Protein 5MPO (pdb70)

Solvent-accessible surface area: 18526 Å² total; per-residue (Å²): 34,110,0,59,0,28,4,21,32,53,4,26,89,75,16,62,67,75,53,38,63,4,71,3,85,90,110,10,28,0,45,93,0,33,49,50,1,40,106,100,35,99,33,1,52,134,25,46,113,54,25,63,4,0,8,117,54,114,62,18,70,60,30,135,92,115,10,63,0,82,96,48,23,61,0,0,0,5,8,100,37,48,13,32,103,0,59,0,23,5,29,32,59,2,27,85,72,21,56,62,73,41,40,73,9,87,5,78,98,106,14,32,0,54,47,0,24,52,72,1,44,106,106,31,99,34,2,52,131,15,50,109,98,28,58,3,0,7,119,46,80,59,24,72,59,28,101,48,114,13,70,0,84,100,45,18,52,0,0,0,4,5,84,42,36,0,8,214,57,74,60,80,65,38,30,54,24,23,79,126,76,24,41,17,66,81,0,5,58,54,0,67,2,49,75,3,14,2,4,2,1,6,4,2,14,0,55,49,49,62,155,85,46,45,6,88,13,15,80,5,75,17,5,74,67,0,0,54,35,10,1,113,78,8,0,65,65,0,74,156,140,35,106,14,36,0,1,0,3,8,0,24,32,27,101,0,46,40,27,75,13,0,0,0,0,0,0,0,1,43,132,80,56,8,0,21,86,0,1,33,75,2,0,63,22,3,58,66,110,0,0,0,10,61,52,44,59,98,167,185,81,60,82,52,36,26,56,28,25,76,130,146,26,40,17,47,94,0,7,108,55,0,55,6,58,82,3,14,2,4,2,1,8,4,6,14,0,50,42,43,58,130,80,103,61,10,57,12,18,82,15,80,18,6,67,78,0,0,52,66,9,1,103,99,9,0,55,57,0,72,147,113,47,110,19,42,8,1,0,5,12,0,22,35,28,106,0,46,41,33,42,13,5,6,0,0,0,0,0,2,44,118,71,62,9,0,24,95,0,1,36,59,2,3,65,23,3,57,70,122,0,0,0,14,69,55,36,64,92,122

Foldseek 3Di:
DWEKEAEDDPRCVQLVHRIDIDDDDQKDFLLRVVVVVCVSRVSCVVCVVFWWKAWQNHTDGSGRPIHGDDPYIYIYTDGDDDD/DWEKEAEDDVRCVQQVHRIDIDDDDQKDAQLRVVVVVCVNRVSCVVCPPFWWWDWQHRTDHRDRHIHGDDPHIYIYIGGDDDDD/DDAFEEAEDEEQDFDDQVVQQVVADDPLFDDKDKDWAFDAQDDPPFGFFKKAKDAPPPQLVVQLVVLVVVLVVPAQWRYKHWYAHHGIGGGGTTRIMIMITHHDYVSRVVSNVSSVVSSVVPGGMDMDTDGD/DAFEEAEEEEQDFDDPVVQQVQADDPQFPDKDKDWDADAQDDPRFGFFWKAKDFDPPVLVVLLVVLVVVLVVVAVWGYWHWYAHHGIGGGGTTRIMIMTTHRDYPSNVVSNVSSVVSSVPPGGMDMDTHGD

B-factor: mean 61.99, std 13.95, range [20.0, 115.2]

Secondary structure (DSSP, 8-state):
-EEEEEE-THHHHHHS-SEEEEE--SEEEHHHHHHHHHHH-GGGGGGGGG-EEEETTEEE-SSSPEEE--TT-EEEEE-----/-EEEEEE-THHHHHH--SEEEEE--SEEEHHHHHHHHHHHSGGGGGGGGG-EEEETTEEE-SSSPEEE--TT-EEEEEPSP---/-PPP-EEEEEESSPP-HHHHHHHH--TT--EEEEEEEEB-SEETTEEEEEEEEEE-TTHHHHHHHHHHHHHHHHS-EEEEEEEEE-EEEEBTSEEEEEEEEESSHHHHHHHHHHHHHHHHHHS-EEEEEEE-/----EEEEEESSPP-HHHHHHTT--TT-SEEEEEEEEB-SEETTEEEEEEEEEE-TTHHHHHHHHHHHHHHHHS-EEEEEEEEE-EEEEBTSEEEEEEEEESSHHHHHHHHHHHHHHHHHHS-EEEEEEE-

Sequence (430 aa):
SMVEVLYFAKSAEITGVRSETISVPQEIKALQLWKEIETRHPGLADVRNQIIFAVRQEYVELGDQLLVLQPGDEIAVIPPISGSMVEVLYFAKSAEITGVRSETISVPQEIKALQLWKEIETRHPGLADVRNQIIFAVRQEYVELGDQLLVLQPGDEIAVIPPISGGEEKSKDVINFTAEKLSVDEVSQLVISPLCGAISLFVGTTRNNFEGKKVISLEYEAYLPMAENEVRKICSDIRQKWPVKHIAVFHRLGLVPVSEASIIIAVSSAHRAASLEAVSYAIDTLKAKVPIWKKEIYEEKSKDVINFTAEKLSVDEVSQLVISPLCGAISLFVGTTRNNFEGKKVISLEYEAYLPMAENEVRKICSDIRQKWPVKHIAVFHRLGLVPVSEASIIIAVSSAHRAASLEAVSYAIDTLKAKVPIWKKEIYE

Nearest PDB structures (foldseek):
  5mpo-assembly1_A  TM=1.012E+00  e=2.239E-18  Homo sapiens
  6jc0-assembly1_A  TM=8.618E-01  e=3.165E-07  Mycolicibacterium smegmatis MC2 155
  3po0-assembly1_A  TM=7.978E-01  e=1.642E-07  Haloferax volcanii DS2
  6jbz-assembly1_D  TM=8.382E-01  e=6.104E-07  Mycobacterium tuberculosis
  4hro-assembly1_A  TM=8.271E-01  e=4.098E-06  Haloferax volcanii DS2

Radius of gyration: 28.12 Å; Cα contacts (8 Å, |Δi|>4): 1037; chains: 4; bounding box: 56×84×61 Å

Organism: Homo sapiens (NCBI:txid9606)

Structure (mmCIF, N/CA/C/O backbone):
data_5MPO
#
_entry.id   5MPO
#
_cell.length_a   123.720
_cell.length_b   123.720
_cell.length_c   82.490
_cell.angle_alpha   90.00
_cell.angle_beta   90.00
_cell.angle_gamma   120.00
#
_symmetry.space_group_name_H-M   'P 65'
#
loop_
_entity.id
_entity.type
_entity.pdbx_description
1 polymer 'Molybdopterin synthase sulfur carrier subunit'
2 polymer 'Molybdopterin synthase catalytic subunit'
3 water water
#
loop_
_atom_site.group_PDB
_atom_site.id
_atom_site.type_symbol
_atom_site.label_atom_id
_atom_site.label_alt_id
_atom_site.label_comp_id
_atom_site.label_asym_id
_atom_site.label_entity_id
_atom_site.label_seq_id
_atom_site.pdbx_PDB_ins_code
_atom_site.Cartn_x
_atom_site.Cartn_y
_atom_site.Cartn_z
_atom_site.occupancy
_atom_site.B_iso_or_equiv
_atom_site.auth_seq_id
_atom_site.auth_comp_id
_atom_site.auth_asym_id
_atom_site.auth_atom_id
_atom_site.pdbx_PDB_model_num
ATOM 1 N N . SER A 1 23 ? 34.557 80.190 -18.860 1.00 52.79 5 SER A N 1
ATOM 2 C CA . SER A 1 23 ? 35.244 78.878 -19.070 1.00 55.36 5 SER A CA 1
ATOM 3 C C . SER A 1 23 ? 34.246 77.915 -19.646 1.00 49.99 5 SER A C 1
ATOM 4 O O . SER A 1 23 ? 33.105 77.838 -19.162 1.00 46.83 5 SER A O 1
ATOM 7 N N . MET A 1 24 ? 34.676 77.183 -20.663 1.00 46.72 6 MET A N 1
ATOM 8 C CA . MET A 1 24 ? 33.849 76.171 -21.294 1.00 48.90 6 MET A CA 1
ATOM 9 C C . MET A 1 24 ? 34.162 74.909 -20.525 1.00 45.95 6 MET A C 1
ATOM 10 O O . MET A 1 24 ? 35.289 74.442 -20.581 1.00 49.27 6 MET A O 1
ATOM 15 N N . VAL A 1 25 ? 33.201 74.421 -19.729 1.00 42.90 7 VAL A N 1
ATOM 16 C CA . VAL A 1 25 ? 33.446 73.252 -18.896 1.00 42.44 7 VAL A CA 1
ATOM 17 C C . VAL A 1 25 ? 32.636 72.068 -19.336 1.00 42.48 7 VAL A C 1
ATOM 18 O O . VAL A 1 25 ? 31.583 72.226 -20.004 1.00 42.78 7 VAL A O 1
ATOM 22 N N . GLU A 1 26 ? 33.138 70.879 -18.994 1.00 43.04 8 GLU A N 1
ATOM 23 C CA . GLU A 1 26 ? 32.438 69.631 -19.350 1.00 47.10 8 GLU A CA 1
ATOM 24 C C . GLU A 1 26 ? 31.608 69.165 -18.158 1.00 45.15 8 GLU A C 1
ATOM 25 O O . GLU A 1 26 ? 32.124 69.032 -17.035 1.00 42.14 8 GLU A O 1
ATOM 31 N N . VAL A 1 27 ? 30.318 68.954 -18.396 1.00 41.29 9 VAL A N 1
ATOM 32 C CA . VAL A 1 27 ? 29.446 68.383 -17.372 1.00 43.96 9 VAL A CA 1
ATOM 33 C C . VAL A 1 27 ? 29.105 66.918 -17.708 1.00 43.51 9 VAL A C 1
ATOM 34 O O . VAL A 1 27 ? 28.697 66.601 -18.825 1.00 40.02 9 VAL A O 1
ATOM 38 N N . LEU A 1 28 ? 29.301 66.042 -16.739 1.00 44.36 10 LEU A N 1
ATOM 39 C CA . LEU A 1 28 ? 29.137 64.597 -16.949 1.00 48.19 10 LEU A CA 1
ATOM 40 C C . LEU A 1 28 ? 28.011 64.144 -16.080 1.00 44.73 10 LEU A C 1
ATOM 41 O O . LEU A 1 28 ? 28.019 64.387 -14.872 1.00 46.95 10 LEU A O 1
ATOM 46 N N . TYR A 1 29 ? 27.063 63.460 -16.684 1.00 46.22 11 TYR A N 1
ATOM 47 C CA . TYR A 1 29 ? 25.897 62.984 -15.974 1.00 52.81 11 TYR A CA 1
ATOM 48 C C . TYR A 1 29 ? 26.052 61.475 -15.770 1.00 54.82 11 TYR A C 1
ATOM 49 O O . TYR A 1 29 ? 26.032 60.729 -16.733 1.00 47.36 11 TYR A O 1
ATOM 58 N N . PHE A 1 30 ? 26.268 61.050 -14.522 1.00 55.72 12 PHE A N 1
ATOM 59 C CA . PHE A 1 30 ? 26.316 59.614 -14.221 1.00 58.96 12 PHE A CA 1
ATOM 60 C C . PHE A 1 30 ? 24.949 59.072 -13.782 1.00 65.77 12 PHE A C 1
ATOM 61 O O . PHE A 1 30 ? 24.211 59.752 -13.090 1.00 60.58 12 PHE A O 1
ATOM 69 N N . ALA A 1 31 ? 24.581 57.875 -14.253 1.00 72.93 13 ALA A N 1
ATOM 70 C CA . ALA A 1 31 ? 23.459 57.093 -13.660 1.00 62.03 13 ALA A CA 1
ATOM 71 C C . ALA A 1 31 ? 22.096 57.762 -13.802 1.00 59.93 13 ALA A C 1
ATOM 72 O O . ALA A 1 31 ? 21.738 58.102 -14.915 1.00 64.96 13 ALA A O 1
ATOM 74 N N . LYS A 1 32 ? 21.329 57.921 -12.711 1.00 66.27 14 LYS A N 1
ATOM 75 C CA . LYS A 1 32 ? 19.993 58.574 -12.743 1.00 77.32 14 LYS A CA 1
ATOM 76 C C . LYS A 1 32 ? 20.042 59.883 -13.602 1.00 74.96 14 LYS A C 1
ATOM 77 O O . LYS A 1 32 ? 19.280 60.050 -14.592 1.00 69.23 14 LYS A O 1
ATOM 79 N N . SER A 1 33 ? 21.018 60.743 -13.265 1.00 70.50 15 SER A N 1
ATOM 80 C CA . SER A 1 33 ? 21.176 62.070 -13.884 1.00 59.65 15 SER A CA 1
ATOM 81 C C . SER A 1 33 ? 21.191 62.031 -15.395 1.00 59.96 15 SER A C 1
ATOM 82 O O . SER A 1 33 ? 20.572 62.907 -16.023 1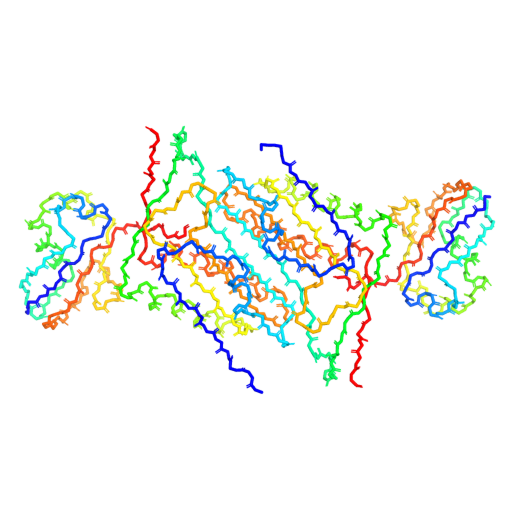.00 54.23 15 SER A O 1
ATOM 85 N N . ALA A 1 34 ? 21.785 60.982 -15.979 1.00 59.76 16 ALA A N 1
ATOM 86 C CA . ALA A 1 34 ? 21.796 60.852 -17.455 1.00 61.64 16 ALA A CA 1
ATOM 87 C C . ALA A 1 34 ? 20.467 60.399 -18.024 1.00 67.19 16 ALA A C 1
ATOM 88 O O . ALA A 1 34 ? 20.144 60.757 -19.182 1.00 72.53 16 ALA A O 1
ATOM 90 N N . GLU A 1 35 ? 19.709 59.592 -17.258 1.00 69.51 17 GLU A N 1
ATOM 91 C CA . GLU A 1 35 ? 18.386 59.102 -17.757 1.00 77.29 17 GLU A CA 1
ATOM 92 C C . GLU A 1 35 ? 17.525 60.350 -17.915 1.00 68.88 17 GLU A C 1
ATOM 93 O O . GLU A 1 35 ? 16.949 60.564 -18.968 1.00 70.59 17 GLU A O 1
ATOM 95 N N . ILE A 1 36 ? 17.540 61.194 -16.878 1.00 66.96 18 ILE A N 1
ATOM 96 C CA . ILE A 1 36 ? 16.798 62.469 -16.834 1.00 64.95 18 ILE A CA 1
ATOM 97 C C . ILE A 1 36 ? 17.242 63.464 -17.940 1.00 74.30 18 ILE A C 1
ATOM 98 O O . ILE A 1 36 ? 16.415 64.013 -18.694 1.00 74.19 18 ILE A O 1
ATOM 103 N N . THR A 1 37 ? 18.544 63.709 -18.040 1.00 66.12 19 THR A N 1
ATOM 104 C CA . THR A 1 37 ? 19.008 64.683 -18.998 1.00 62.89 19 THR A CA 1
ATOM 105 C C . THR A 1 37 ? 18.894 64.172 -20.412 1.00 66.04 19 THR A C 1
ATOM 106 O O . THR A 1 37 ? 18.756 64.979 -21.336 1.00 70.35 19 THR A O 1
ATOM 110 N N . GLY A 1 38 ? 19.003 62.857 -20.608 1.00 63.45 20 GLY A N 1
ATOM 111 C CA . GLY A 1 38 ? 19.068 62.315 -21.982 1.00 61.58 20 GLY A CA 1
ATOM 112 C C . GLY A 1 38 ? 20.438 62.392 -22.649 1.00 65.58 20 GLY A C 1
ATOM 113 O O . GLY A 1 38 ? 20.578 61.900 -23.766 1.00 65.35 20 GLY A O 1
ATOM 114 N N . VAL A 1 39 ? 21.463 62.973 -21.985 1.00 66.45 21 VAL A N 1
ATOM 115 C CA . VAL A 1 39 ? 22.853 62.945 -22.503 1.00 59.22 21 VAL A CA 1
ATOM 116 C C . VAL A 1 39 ? 23.810 62.510 -21.385 1.00 54.81 21 VAL A C 1
ATOM 117 O O . VAL A 1 39 ? 23.522 62.726 -20.217 1.00 49.65 21 VAL A O 1
ATOM 121 N N . ARG A 1 40 ? 24.924 61.883 -21.756 1.00 58.44 22 ARG A N 1
ATOM 122 C CA . ARG A 1 40 ? 25.940 61.402 -20.805 1.00 57.94 22 ARG A CA 1
ATOM 123 C C . ARG A 1 40 ? 26.808 62.581 -20.400 1.00 63.80 22 ARG A C 1
ATOM 124 O O . ARG A 1 40 ? 27.362 62.597 -19.296 1.00 61.63 22 ARG A O 1
ATOM 126 N N . SER A 1 41 ? 26.930 63.566 -21.303 1.00 60.11 23 SER A N 1
ATOM 127 C CA . SER A 1 41 ? 27.642 64.795 -21.031 1.00 57.09 23 SER A CA 1
ATOM 128 C C . SER A 1 41 ? 27.181 66.022 -21.875 1.00 60.44 23 SER A C 1
ATOM 129 O O . SER A 1 41 ? 26.523 65.862 -22.911 1.00 56.78 23 SER A O 1
ATOM 132 N N . GLU A 1 42 ? 27.499 67.236 -21.404 1.00 54.28 24 GLU A N 1
ATOM 133 C CA . GLU A 1 42 ? 27.453 68.449 -22.268 1.00 59.08 24 GLU A CA 1
ATOM 134 C C . GLU A 1 42 ? 28.496 69.514 -21.875 1.00 53.60 24 GLU A C 1
ATOM 135 O O . GLU A 1 42 ? 29.065 69.484 -20.780 1.00 48.94 24 GLU A O 1
ATOM 141 N N . THR A 1 43 ? 28.662 70.497 -22.766 1.00 51.20 25 THR A N 1
ATOM 142 C CA . THR A 1 43 ? 29.522 71.620 -22.519 1.00 46.90 25 THR A CA 1
ATOM 143 C C . THR A 1 43 ? 28.728 72.796 -22.027 1.00 48.55 25 THR A C 1
ATOM 144 O O . THR A 1 43 ? 27.665 73.138 -22.625 1.00 45.09 25 THR A O 1
ATOM 148 N N . ILE A 1 44 ? 29.201 73.431 -20.932 1.00 43.59 26 ILE A N 1
ATOM 149 C CA . ILE A 1 44 ? 28.635 74.752 -20.597 1.00 45.22 26 ILE A CA 1
ATOM 150 C C . ILE A 1 44 ? 29.682 75.791 -20.321 1.00 41.78 26 ILE A C 1
ATOM 151 O O . ILE A 1 44 ? 30.767 75.480 -19.781 1.00 41.28 26 ILE A O 1
ATOM 156 N N . SER A 1 45 ? 29.289 77.035 -20.607 1.00 40.76 27 SER A N 1
ATOM 157 C CA . SER A 1 45 ? 30.097 78.244 -20.355 1.00 45.95 27 SER A CA 1
ATOM 158 C C . SER A 1 45 ? 29.692 78.872 -19.015 1.00 47.53 27 SER A C 1
ATOM 159 O O . SER A 1 45 ? 28.544 79.139 -18.799 1.00 45.72 27 SER A O 1
ATOM 162 N N . VAL A 1 46 ? 30.647 79.091 -18.121 1.00 47.11 28 VAL A N 1
ATOM 163 C CA . VAL A 1 46 ? 30.367 79.563 -16.776 1.00 45.62 28 VAL A CA 1
ATOM 164 C C . VAL A 1 46 ? 31.515 80.446 -16.433 1.00 47.37 28 VAL A C 1
ATOM 165 O O . VAL A 1 46 ? 32.607 80.271 -16.967 1.00 48.69 28 VAL A O 1
ATOM 169 N N . PRO A 1 47 ? 31.290 81.379 -15.536 1.00 50.30 29 PRO A N 1
ATOM 170 C CA . PRO A 1 47 ? 32.425 82.225 -15.160 1.00 50.16 29 PRO A CA 1
ATOM 171 C C . PRO A 1 47 ? 33.438 81.449 -14.340 1.00 55.09 29 PRO A C 1
ATOM 172 O O . PRO A 1 47 ? 33.084 80.500 -13.630 1.00 67.61 29 PRO A O 1
ATOM 176 N N . GLN A 1 48 ? 34.688 81.873 -14.423 1.00 54.71 30 GLN A N 1
ATOM 177 C CA . GLN A 1 48 ? 35.793 81.172 -13.831 1.00 59.35 30 GLN A CA 1
ATOM 178 C C . GLN A 1 48 ? 35.586 80.958 -12.339 1.00 64.67 30 GLN A C 1
ATOM 179 O O . GLN A 1 48 ? 35.912 79.892 -11.783 1.00 60.91 30 GLN A O 1
ATOM 185 N N . GLU A 1 49 ? 35.041 81.987 -11.710 1.00 59.85 31 GLU A N 1
ATOM 186 C CA . GLU A 1 49 ? 34.753 81.998 -10.300 1.00 58.35 31 GLU A CA 1
ATOM 187 C C . GLU A 1 49 ? 33.266 81.873 -10.130 1.00 59.53 31 GLU A C 1
ATOM 188 O O . GLU A 1 49 ? 32.501 82.758 -10.545 1.00 63.58 31 GLU A O 1
ATOM 194 N N . ILE A 1 50 ? 32.834 80.760 -9.542 1.00 56.66 32 ILE A N 1
ATOM 195 C CA . ILE A 1 50 ? 31.396 80.473 -9.479 1.00 56.48 32 ILE A CA 1
ATOM 196 C C . ILE A 1 50 ? 31.066 79.704 -8.202 1.00 69.20 32 ILE A C 1
ATOM 197 O O . ILE A 1 50 ? 31.900 78.914 -7.702 1.00 65.81 32 ILE A O 1
ATOM 202 N N . LYS A 1 51 ? 29.857 79.963 -7.682 1.00 71.89 33 LYS A N 1
ATOM 203 C CA . LYS A 1 51 ? 29.372 79.293 -6.474 1.00 83.80 33 LYS A CA 1
ATOM 204 C C . LYS A 1 51 ? 28.906 77.865 -6.840 1.00 78.15 33 LYS A C 1
ATOM 205 O O . LYS A 1 51 ? 28.097 77.692 -7.770 1.00 69.27 33 LYS A O 1
ATOM 207 N N . ALA A 1 52 ? 29.386 76.848 -6.121 1.00 69.29 34 ALA A N 1
ATOM 208 C CA . ALA A 1 52 ? 28.801 75.485 -6.276 1.00 66.73 34 ALA A CA 1
ATOM 209 C C . ALA A 1 52 ? 27.273 75.451 -6.518 1.00 69.85 34 ALA A C 1
ATOM 210 O O . ALA A 1 52 ? 26.844 74.872 -7.530 1.00 63.17 34 ALA A O 1
ATOM 212 N N . LEU A 1 53 ? 26.438 76.093 -5.674 1.00 63.94 35 LEU A N 1
ATOM 213 C CA . LEU A 1 53 ? 24.993 76.062 -5.966 1.00 59.15 35 LEU A CA 1
ATOM 214 C C . LEU A 1 53 ? 24.673 76.838 -7.246 1.00 60.68 35 LEU A C 1
ATOM 215 O O . LEU A 1 53 ? 23.700 76.503 -7.960 1.00 63.28 35 LEU A O 1
ATOM 217 N N . GLN A 1 54 ? 25.497 77.842 -7.576 1.00 57.00 36 GLN A N 1
ATOM 218 C CA . GLN A 1 54 ? 25.285 78.592 -8.839 1.00 65.72 36 GLN A CA 1
ATOM 219 C C . GLN A 1 54 ? 25.506 77.656 -10.030 1.00 57.27 36 GLN A C 1
ATOM 220 O O . GLN A 1 54 ? 24.708 77.618 -10.997 1.00 54.53 36 GLN A O 1
ATOM 226 N N . LEU A 1 55 ? 26.570 76.863 -9.915 1.00 55.88 37 LEU A N 1
ATOM 227 C CA . LEU A 1 55 ? 26.882 75.840 -10.895 1.00 57.19 37 LEU A CA 1
ATOM 228 C C . LEU A 1 55 ? 25.685 74.884 -11.055 1.00 52.33 37 LEU A C 1
ATOM 229 O O . LEU A 1 55 ? 25.201 74.613 -12.188 1.00 47.68 37 LEU A O 1
ATOM 234 N N . TRP A 1 56 ? 25.123 74.478 -9.928 1.00 55.96 38 TRP A N 1
ATOM 235 C CA . TRP A 1 56 ? 23.838 73.756 -9.961 1.00 59.18 38 TRP A CA 1
ATOM 236 C C . TRP A 1 56 ? 22.703 74.441 -10.772 1.00 65.83 38 TRP A C 1
ATOM 237 O O . TRP A 1 56 ? 22.119 73.796 -11.739 1.00 51.73 38 TRP A O 1
ATOM 248 N N . LYS A 1 57 ? 22.406 75.717 -10.419 1.00 59.09 39 LYS A N 1
ATOM 249 C CA . LYS A 1 57 ? 21.301 76.441 -11.080 1.00 57.36 39 LYS A CA 1
ATOM 250 C C . LYS A 1 57 ? 21.569 76.429 -12.589 1.00 61.16 39 LYS A C 1
ATOM 251 O O . LYS A 1 57 ? 20.645 76.221 -13.392 1.00 62.09 39 LYS A O 1
ATOM 253 N N . GLU A 1 58 ? 22.829 76.586 -12.997 1.00 58.82 40 GLU A N 1
ATOM 254 C CA . GLU A 1 58 ? 23.107 76.586 -14.457 1.00 62.41 40 GLU A CA 1
ATOM 255 C C . GLU A 1 58 ? 22.721 75.271 -15.087 1.00 56.94 40 GLU A C 1
ATOM 256 O O . GLU A 1 58 ? 22.188 75.235 -16.192 1.00 58.06 40 GLU A O 1
ATOM 262 N N . ILE A 1 59 ? 22.982 74.189 -14.355 1.00 65.49 41 ILE A N 1
ATOM 263 C CA . ILE A 1 59 ? 22.653 72.828 -14.804 1.00 69.68 41 ILE A CA 1
ATOM 264 C C . ILE A 1 59 ? 21.126 72.581 -14.795 1.00 64.11 41 ILE A C 1
ATOM 265 O O . ILE A 1 59 ? 20.555 72.274 -15.859 1.00 59.84 41 ILE A O 1
ATOM 270 N N . GLU A 1 60 ? 20.455 72.843 -13.698 1.00 63.03 42 GLU A N 1
ATOM 271 C CA . GLU A 1 60 ? 19.018 72.723 -13.726 1.00 71.56 42 GLU A CA 1
ATOM 272 C C . GLU A 1 60 ? 18.417 73.453 -14.945 1.00 70.96 42 GLU A C 1
ATOM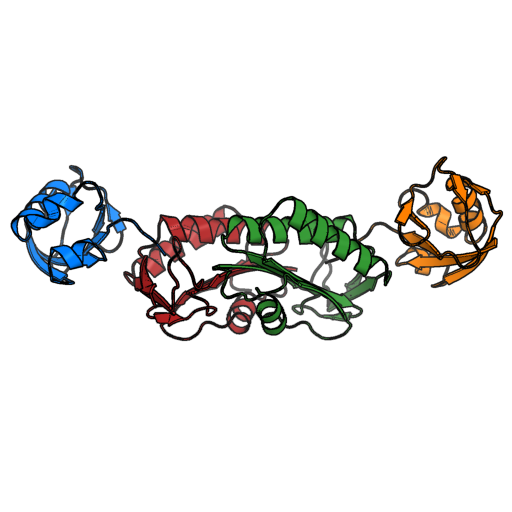 273 O O . GLU A 1 60 ? 17.593 72.896 -15.639 1.00 69.08 42 GLU A O 1
ATOM 279 N N . THR A 1 61 ? 18.840 74.688 -15.201 1.00 64.88 43 THR A N 1
ATOM 280 C CA . THR A 1 61 ? 18.302 75.502 -16.303 1.00 72.24 43 THR A CA 1
ATOM 281 C C . THR A 1 61 ? 18.338 74.759 -17.637 1.00 73.67 43 THR A C 1
ATOM 282 O O . THR A 1 61 ? 17.357 74.791 -18.399 1.00 69.73 43 THR A O 1
ATOM 286 N N . ARG A 1 62 ? 19.457 74.090 -17.936 1.00 64.06 44 ARG A N 1
ATOM 287 C CA . ARG A 1 62 ? 19.477 73.313 -19.171 1.00 68.58 44 ARG A CA 1
ATOM 288 C C . ARG A 1 62 ? 18.536 72.131 -19.090 1.00 67.31 44 ARG A C 1
ATOM 289 O O . ARG A 1 62 ? 18.053 71.710 -20.133 1.00 57.99 44 ARG A O 1
ATOM 297 N N . HIS A 1 63 ? 18.328 71.583 -17.879 1.00 58.44 45 HIS A N 1
ATOM 298 C CA . HIS A 1 63 ? 17.569 70.340 -17.706 1.00 65.87 45 HIS A CA 1
ATOM 299 C C . HIS A 1 63 ? 16.735 70.506 -16.449 1.00 68.48 45 HIS A C 1
ATOM 300 O O . HIS A 1 63 ? 17.164 70.110 -15.350 1.00 63.05 45 HIS A O 1
ATOM 307 N N . PRO A 1 64 ? 15.559 71.153 -16.592 1.00 81.01 46 PRO A N 1
ATOM 308 C CA . PRO A 1 64 ? 14.714 71.461 -15.392 1.00 76.07 46 PRO A CA 1
ATOM 309 C C . PRO A 1 64 ? 14.348 70.189 -14.647 1.00 68.74 46 PRO A C 1
ATOM 310 O O . PRO A 1 64 ? 14.350 70.188 -13.411 1.00 64.01 46 PRO A O 1
ATOM 314 N N . GLY A 1 65 ? 14.218 69.100 -15.377 1.00 68.14 47 GLY A N 1
ATOM 315 C CA . GLY A 1 65 ? 13.969 67.813 -14.780 1.00 65.85 47 GLY A CA 1
ATOM 316 C C . GLY A 1 65 ? 14.894 67.485 -13.632 1.00 69.31 47 GLY A C 1
ATOM 317 O O . GLY A 1 65 ? 14.477 66.907 -12.663 1.00 77.84 47 GLY A O 1
ATOM 318 N N . LEU A 1 66 ? 16.157 67.842 -13.733 1.00 71.14 48 LEU A N 1
ATOM 319 C CA . LEU A 1 66 ? 17.107 67.559 -12.645 1.00 72.32 48 LEU A CA 1
ATOM 320 C C . LEU A 1 66 ? 16.669 68.104 -11.312 1.00 69.18 48 LEU A C 1
ATOM 321 O O . LEU A 1 66 ? 17.194 67.704 -10.242 1.00 52.93 48 LEU A O 1
ATOM 326 N N . ALA A 1 67 ? 15.734 69.049 -11.379 1.00 72.09 49 ALA A N 1
ATOM 327 C CA . ALA A 1 67 ? 15.096 69.565 -10.203 1.00 70.74 49 ALA A CA 1
ATOM 328 C C . ALA A 1 67 ? 14.595 68.396 -9.307 1.00 68.63 49 ALA A C 1
ATOM 329 O O . ALA A 1 67 ? 14.891 68.373 -8.085 1.00 58.96 49 ALA A O 1
ATOM 331 N N . ASP A 1 68 ? 13.918 67.414 -9.889 1.00 68.50 50 ASP A N 1
ATOM 332 C CA . ASP A 1 68 ? 13.429 66.267 -9.119 1.00 75.49 50 ASP A CA 1
ATOM 333 C C . ASP A 1 68 ? 14.507 65.446 -8.379 1.00 77.23 50 ASP A C 1
ATOM 334 O O . ASP A 1 68 ? 14.229 64.864 -7.331 1.00 78.32 50 ASP A O 1
ATOM 339 N N . VAL A 1 69 ? 15.723 65.396 -8.922 1.00 77.23 51 VAL A N 1
ATOM 340 C CA . VAL A 1 69 ? 16.851 64.611 -8.308 1.00 81.46 51 VAL A CA 1
ATOM 341 C C . VAL A 1 69 ? 17.809 65.447 -7.428 1.00 77.96 51 VAL A C 1
ATOM 342 O O . VAL A 1 69 ? 18.766 64.899 -6.858 1.00 73.95 51 VAL A O 1
ATOM 344 N N . ARG A 1 70 ? 17.528 66.754 -7.311 1.00 83.07 52 ARG A N 1
ATOM 345 C CA . ARG A 1 70 ? 18.387 67.752 -6.637 1.00 75.93 52 ARG A CA 1
ATOM 346 C C . ARG A 1 70 ? 18.899 67.377 -5.252 1.00 76.25 52 ARG A C 1
ATOM 347 O O . ARG A 1 70 ? 20.042 67.654 -4.905 1.00 71.53 52 ARG A O 1
ATOM 349 N N . ASN A 1 71 ? 18.019 66.805 -4.436 1.00 91.55 53 ASN A N 1
ATOM 350 C CA . ASN A 1 71 ? 18.373 66.385 -3.071 1.00 89.76 53 ASN A CA 1
ATOM 351 C C . ASN A 1 71 ? 19.384 65.239 -3.093 1.00 87.57 53 ASN A C 1
ATOM 352 O O . ASN A 1 71 ? 20.207 65.140 -2.191 1.00 77.71 53 ASN A O 1
ATOM 354 N N . GLN A 1 72 ? 19.336 64.415 -4.153 1.00 84.51 54 GLN A N 1
ATOM 355 C CA . GLN A 1 72 ? 20.128 63.187 -4.269 1.00 83.45 54 GLN A CA 1
ATOM 356 C C . GLN A 1 72 ? 21.460 63.290 -5.071 1.00 85.27 54 GLN A C 1
ATOM 357 O O . GLN A 1 72 ? 22.071 62.236 -5.312 1.00 85.61 54 GLN A O 1
ATOM 359 N N . ILE A 1 73 ? 21.930 64.494 -5.463 1.00 77.06 55 ILE A N 1
ATOM 360 C CA . ILE A 1 73 ? 23.165 64.636 -6.330 1.00 74.91 55 ILE A CA 1
ATOM 361 C C . ILE A 1 73 ? 24.336 65.214 -5.534 1.00 66.63 55 ILE A C 1
ATOM 362 O O . ILE A 1 73 ? 24.132 65.989 -4.641 1.00 75.13 55 ILE A O 1
ATOM 364 N N . ILE A 1 74 ? 25.564 64.853 -5.879 1.00 65.67 56 ILE A N 1
ATOM 365 C CA . ILE A 1 74 ? 26.770 65.602 -5.461 1.00 63.06 56 ILE A CA 1
ATOM 366 C C . ILE A 1 74 ? 27.692 65.869 -6.729 1.00 66.05 56 ILE A C 1
ATOM 367 O O . ILE A 1 74 ? 27.515 65.246 -7.784 1.00 65.49 56 ILE A O 1
ATOM 372 N N . PHE A 1 75 ? 28.669 66.760 -6.587 1.00 65.22 57 PHE A N 1
ATOM 373 C CA . PHE A 1 75 ? 29.595 67.129 -7.648 1.00 61.09 57 PHE A CA 1
ATOM 374 C C . PHE A 1 75 ? 30.971 66.582 -7.425 1.00 61.08 57 PHE A C 1
ATOM 375 O O . PHE A 1 75 ? 31.303 66.172 -6.356 1.00 58.36 57 PHE A O 1
ATOM 383 N N . ALA A 1 76 ? 31.777 66.647 -8.467 1.00 56.30 58 ALA A N 1
ATOM 384 C CA . ALA A 1 76 ? 33.171 66.287 -8.453 1.00 55.19 58 ALA A CA 1
ATOM 385 C C . ALA A 1 76 ? 33.780 67.294 -9.398 1.00 56.35 58 ALA A C 1
ATOM 386 O O . ALA A 1 76 ? 33.345 67.410 -10.511 1.00 53.73 58 ALA A O 1
ATOM 388 N N . VAL A 1 77 ? 34.779 68.030 -8.950 1.00 57.85 59 VAL A N 1
ATOM 389 C CA . VAL A 1 77 ? 35.418 69.031 -9.766 1.00 50.44 59 VAL A CA 1
ATOM 390 C C . VAL A 1 77 ? 36.851 68.644 -9.958 1.00 55.76 59 VAL A C 1
ATOM 391 O O . VAL A 1 77 ? 37.554 68.465 -9.009 1.00 62.11 59 VAL A O 1
ATOM 395 N N . ARG A 1 78 ? 37.297 68.508 -11.188 1.00 54.10 60 ARG A N 1
ATOM 396 C CA . ARG A 1 78 ? 38.661 68.046 -11.395 1.00 66.64 60 ARG A CA 1
ATOM 397 C C . ARG A 1 78 ? 38.891 66.776 -10.547 1.00 68.52 60 ARG A C 1
ATOM 398 O O . ARG A 1 78 ? 39.863 66.677 -9.799 1.00 69.79 60 ARG A O 1
ATOM 406 N N . GLN A 1 79 ? 37.947 65.841 -10.623 1.00 73.05 61 GLN A N 1
ATOM 407 C CA . GLN A 1 79 ? 38.061 64.548 -9.933 1.00 75.39 61 GLN A CA 1
ATOM 408 C C . GLN A 1 79 ? 38.287 64.627 -8.398 1.00 78.18 61 GLN A C 1
ATOM 409 O O . GLN A 1 79 ? 39.008 63.818 -7.840 1.00 70.60 61 GLN A O 1
ATOM 415 N N . GLU A 1 80 ? 37.690 65.617 -7.739 1.00 77.08 62 GLU A N 1
ATOM 416 C CA . GLU A 1 80 ? 37.668 65.708 -6.278 1.00 69.90 62 GLU A CA 1
ATOM 417 C C . GLU A 1 80 ? 36.265 66.072 -5.921 1.00 66.80 62 GLU A C 1
ATOM 418 O O . GLU A 1 80 ? 35.646 66.808 -6.640 1.00 73.77 62 GLU A O 1
ATOM 424 N N . TYR A 1 81 ? 35.719 65.520 -4.852 1.00 77.10 63 TYR A N 1
ATOM 425 C CA . TYR A 1 81 ? 34.300 65.772 -4.536 1.00 77.74 63 TYR A CA 1
ATOM 426 C C . TYR A 1 81 ? 34.134 67.182 -4.060 1.00 72.81 63 TYR A C 1
ATOM 427 O O . TYR A 1 81 ? 35.119 67.792 -3.673 1.00 73.50 63 TYR A O 1
ATOM 436 N N . VAL A 1 82 ? 32.890 67.665 -4.050 1.00 72.96 64 VAL A N 1
ATOM 437 C CA . VAL A 1 82 ? 32.533 68.969 -3.499 1.00 75.45 64 VAL A CA 1
ATOM 438 C C . VAL A 1 82 ? 31.012 69.023 -3.228 1.00 79.72 64 VAL A C 1
ATOM 439 O O . VAL A 1 82 ? 30.223 68.628 -4.096 1.00 74.91 64 VAL A O 1
ATOM 443 N N . GLU A 1 83 ? 30.596 69.554 -2.066 1.00 79.58 65 GLU A N 1
ATOM 444 C CA . GLU A 1 83 ? 29.162 69.718 -1.762 1.00 73.47 65 GLU A CA 1
ATOM 445 C C . GLU A 1 83 ? 28.526 70.886 -2.551 1.00 78.36 65 GLU A C 1
ATOM 446 O O . GLU A 1 83 ? 29.181 71.888 -2.834 1.00 84.44 65 GLU A O 1
ATOM 448 N N . LEU A 1 84 ? 27.243 70.737 -2.881 1.00 76.04 66 LEU A N 1
ATOM 449 C CA . LEU A 1 84 ? 26.402 71.781 -3.500 1.00 86.88 66 LEU A CA 1
ATOM 450 C C . LEU A 1 84 ? 26.057 72.943 -2.498 1.00 95.42 66 LEU A C 1
ATOM 451 O O . LEU A 1 84 ? 24.883 73.135 -2.150 1.00 89.06 66 LEU A O 1
ATOM 453 N N . GLY A 1 85 ? 27.081 73.705 -2.069 1.00 95.96 67 GLY A N 1
ATOM 454 C CA . GLY A 1 85 ? 26.929 74.852 -1.148 1.00 101.94 67 GLY A CA 1
ATOM 455 C C . GLY A 1 85 ? 27.242 76.220 -1.752 1.00 104.75 67 GLY A C 1
ATOM 456 O O . GLY A 1 85 ? 26.905 76.480 -2.906 1.00 109.75 67 GLY A O 1
ATOM 457 N N . ASP A 1 86 ? 27.833 77.102 -0.937 1.00 100.25 68 ASP A N 1
ATOM 458 C CA . ASP A 1 86 ? 28.407 78.381 -1.384 1.00 98.64 68 ASP A CA 1
ATOM 459 C C . ASP A 1 86 ? 29.907 78.288 -1.254 1.00 92.35 68 ASP A C 1
ATOM 460 O O . ASP A 1 86 ? 30.572 79.291 -1.033 1.00 100.54 68 ASP A O 1
ATOM 465 N N . GLN A 1 87 ? 30.437 77.080 -1.343 1.00 85.58 69 GLN A N 1
ATOM 466 C CA . GLN A 1 87 ? 31.837 76.897 -1.589 1.00 84.98 69 GLN A CA 1
ATOM 467 C C . GLN A 1 87 ? 32.169 77.592 -2.960 1.00 97.16 69 GLN A C 1
ATOM 468 O O . GLN A 1 87 ? 31.403 77.448 -3.970 1.00 82.72 69 GLN A O 1
ATOM 474 N N . LEU A 1 88 ? 33.255 78.385 -2.975 1.00 87.31 70 LEU A N 1
ATOM 475 C CA . LEU A 1 88 ? 33.696 79.090 -4.188 1.00 82.90 70 LEU A CA 1
ATOM 476 C C . LEU A 1 88 ? 34.640 78.239 -5.037 1.00 83.24 70 LEU A C 1
ATOM 477 O O . LEU A 1 88 ? 35.740 77.864 -4.585 1.00 71.83 70 LEU A O 1
ATOM 482 N N . LEU A 1 89 ? 34.237 78.041 -6.299 1.00 71.31 71 LEU A N 1
ATOM 483 C CA . LEU A 1 89 ? 34.983 77.250 -7.247 1.00 65.47 71 LEU A CA 1
ATOM 484 C C . LEU A 1 89 ? 35.757 78.138 -8.191 1.00 59.80 71 LEU A C 1
ATOM 485 O O . LEU A 1 89 ? 35.303 79.243 -8.533 1.00 64.10 71 LEU A O 1
ATOM 490 N N . VAL A 1 90 ? 36.891 77.632 -8.647 1.00 55.37 72 VAL A N 1
ATOM 491 C CA . VAL A 1 90 ? 37.628 78.245 -9.731 1.00 64.03 72 VAL A CA 1
ATOM 492 C C . VAL A 1 90 ? 37.745 77.222 -10.821 1.00 62.18 72 VAL A C 1
ATOM 493 O O . VAL A 1 90 ? 38.434 76.242 -10.653 1.00 71.05 72 VAL A O 1
ATOM 497 N N . LEU A 1 91 ? 37.102 77.485 -11.950 1.00 58.63 73 LEU A N 1
ATOM 498 C CA . LEU A 1 91 ? 37.022 76.555 -13.051 1.00 50.09 73 LEU A CA 1
ATOM 499 C C . LEU A 1 91 ? 37.738 77.065 -14.297 1.00 54.25 73 LEU A C 1
ATOM 500 O O . LEU A 1 91 ? 37.403 78.142 -14.806 1.00 60.53 73 LEU A O 1
ATOM 505 N N . GLN A 1 92 ? 38.665 76.259 -14.817 1.00 51.26 74 GLN A N 1
ATOM 506 C CA . GLN A 1 92 ? 39.439 76.601 -16.009 1.00 61.19 74 GLN A CA 1
ATOM 507 C C . GLN A 1 92 ? 38.779 75.915 -17.195 1.00 56.46 74 GLN A C 1
ATOM 508 O O . GLN A 1 92 ? 38.084 74.916 -17.013 1.00 54.65 74 GLN A O 1
ATOM 514 N N . PRO A 1 93 ? 39.088 76.376 -18.412 1.00 54.69 75 PRO A N 1
ATOM 515 C CA . PRO A 1 93 ? 38.504 75.776 -19.606 1.00 58.32 75 PRO A CA 1
ATOM 516 C C . PRO A 1 93 ? 38.848 74.305 -19.742 1.00 51.94 75 PRO A C 1
ATOM 517 O O . PRO A 1 93 ? 39.959 73.922 -19.533 1.00 54.60 75 PRO A O 1
ATOM 521 N N . GLY A 1 94 ? 37.858 73.501 -20.052 1.00 49.13 76 GLY A N 1
ATOM 522 C CA . GLY A 1 94 ? 38.053 72.108 -20.277 1.00 46.53 76 GLY A CA 1
ATOM 523 C C . GLY A 1 94 ? 37.886 71.274 -19.022 1.00 48.86 76 GLY A C 1
ATOM 524 O O . GLY A 1 94 ? 37.782 70.076 -19.146 1.00 52.53 76 GLY A O 1
ATOM 525 N N . ASP A 1 95 ? 37.855 71.887 -17.828 1.00 50.02 77 ASP A N 1
ATOM 526 C CA . ASP A 1 95 ? 37.613 71.124 -16.599 1.00 45.71 77 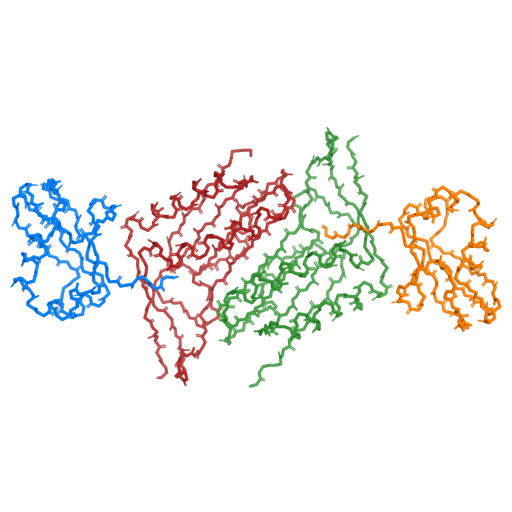ASP A CA 1
ATOM 527 C C . ASP A 1 95 ? 36.317 70.330 -16.598 1.00 47.63 77 ASP A C 1
ATOM 528 O O . ASP A 1 95 ? 35.293 70.750 -17.227 1.00 44.80 77 ASP A O 1
ATOM 533 N N . GLU A 1 96 ? 36.377 69.180 -15.914 1.00 52.24 78 GLU A N 1
ATOM 534 C CA . GLU A 1 96 ? 35.221 68.278 -15.777 1.00 54.21 78 GLU A CA 1
ATOM 535 C C . GLU A 1 96 ? 34.503 68.499 -14.444 1.00 49.25 78 GLU A C 1
ATOM 536 O O . GLU A 1 96 ? 35.145 68.676 -13.409 1.00 45.54 78 GLU A O 1
ATOM 542 N N . ILE A 1 97 ? 33.174 68.475 -14.529 1.00 42.48 79 ILE A N 1
ATOM 543 C CA . ILE A 1 97 ? 32.264 68.600 -13.426 1.00 49.80 79 ILE A CA 1
ATOM 544 C C . ILE A 1 97 ? 31.397 67.330 -13.516 1.00 48.06 79 ILE A C 1
ATOM 545 O O . ILE A 1 97 ? 30.619 67.164 -14.455 1.00 47.27 79 ILE A O 1
ATOM 550 N N . ALA A 1 98 ? 31.545 66.430 -12.566 1.00 54.08 80 ALA A N 1
ATOM 551 C CA . ALA A 1 98 ? 30.708 65.210 -12.528 1.00 58.45 80 ALA A CA 1
ATOM 552 C C . ALA A 1 98 ? 29.489 65.427 -11.631 1.00 51.84 80 ALA A C 1
ATOM 553 O O . ALA A 1 98 ? 29.594 65.930 -10.507 1.00 55.07 80 ALA A O 1
ATOM 555 N N . VAL A 1 99 ? 28.339 65.088 -12.171 1.00 55.15 81 VAL A N 1
ATOM 556 C CA . VAL A 1 99 ? 27.072 64.988 -11.430 1.00 60.31 81 VAL A CA 1
ATOM 557 C C . VAL A 1 99 ? 26.946 63.514 -10.970 1.00 55.70 81 VAL A C 1
ATOM 558 O O . VAL A 1 99 ? 26.714 62.611 -11.815 1.00 48.30 81 VAL A O 1
ATOM 562 N N . ILE A 1 100 ? 27.113 63.317 -9.662 1.00 51.55 82 ILE A N 1
ATOM 563 C CA . ILE A 1 100 ? 27.217 61.991 -9.008 1.00 59.59 82 ILE A CA 1
ATOM 564 C C . ILE A 1 100 ? 26.008 61.677 -8.123 1.00 59.46 82 ILE A C 1
ATOM 565 O O . ILE A 1 100 ? 26.007 62.067 -6.966 1.00 55.36 82 ILE A O 1
ATOM 570 N N . PRO A 1 101 ? 24.975 60.974 -8.655 1.00 59.22 83 PRO A N 1
ATOM 571 C CA . PRO A 1 101 ? 23.931 60.445 -7.764 1.00 62.22 83 PRO A CA 1
ATOM 572 C C . PRO A 1 101 ? 24.464 59.305 -6.835 1.00 60.81 83 PRO A C 1
ATOM 573 O O . PRO A 1 101 ? 25.650 58.972 -6.923 1.00 57.06 83 PRO A O 1
ATOM 577 N N . PRO A 1 102 ? 23.614 58.712 -5.956 1.00 73.02 84 PRO A N 1
ATOM 578 C CA . PRO A 1 102 ? 24.174 57.850 -4.880 1.00 68.37 84 PRO A CA 1
ATOM 579 C C . PRO A 1 102 ? 24.957 56.658 -5.465 1.00 63.17 84 PRO A C 1
ATOM 580 O O . PRO A 1 102 ? 24.483 56.084 -6.445 1.00 52.72 84 PRO A O 1
ATOM 584 N N . ILE A 1 103 ? 26.163 56.403 -4.918 1.00 62.70 85 ILE A N 1
ATOM 585 C CA . ILE A 1 103 ? 27.134 55.351 -5.323 1.00 70.82 85 ILE A CA 1
ATOM 586 C C . ILE A 1 103 ? 26.651 53.891 -4.986 1.00 81.27 85 ILE A C 1
ATOM 587 O O . ILE A 1 103 ? 26.293 53.626 -3.834 1.00 90.30 85 ILE A O 1
ATOM 589 N N . SER A 1 104 ? 26.650 52.961 -5.967 1.00 86.52 86 SER A N 1
ATOM 590 C CA . SER A 1 104 ? 26.312 51.495 -5.749 1.00 88.75 86 SER A CA 1
ATOM 591 C C . SER A 1 104 ? 27.374 50.420 -6.240 1.00 96.03 86 SER A C 1
ATOM 592 O O . SER A 1 104 ? 27.015 49.285 -6.614 1.00 101.26 86 SER A O 1
ATOM 595 N N . GLY A 1 105 ? 28.669 50.766 -6.174 1.00 85.62 87 GLY A N 1
ATOM 596 C CA . GLY A 1 105 ? 29.759 49.876 -6.579 1.00 80.06 87 GLY A CA 1
ATOM 597 C C . GLY A 1 105 ? 30.020 48.711 -5.653 1.00 76.02 87 GLY A C 1
ATOM 598 O O . GLY A 1 105 ? 30.755 47.791 -6.019 1.00 89.51 87 GLY A O 1
ATOM 599 N N . SER B 1 23 ? 41.762 -1.314 30.364 1.00 50.73 5 SER B N 1
ATOM 600 C CA . SER B 1 23 ? 41.810 -1.614 28.919 1.00 41.40 5 SER B CA 1
ATOM 601 C C . SER B 1 23 ? 43.153 -1.227 28.369 1.00 41.83 5 SER B C 1
ATOM 602 O O . SER B 1 23 ? 43.922 -0.527 29.037 1.00 46.32 5 SER B O 1
ATOM 605 N N . MET B 1 24 ? 43.507 -1.841 27.245 1.00 40.11 6 MET B N 1
ATOM 606 C CA . MET B 1 24 ? 44.635 -1.444 26.432 1.00 49.88 6 MET B CA 1
ATOM 607 C C . MET B 1 24 ? 44.186 -0.269 25.544 1.00 48.13 6 MET B C 1
ATOM 608 O O . MET B 1 24 ? 43.287 -0.421 24.762 1.00 46.43 6 MET B O 1
ATOM 613 N N . VAL B 1 25 ? 44.790 0.889 25.775 1.00 41.65 7 VAL B N 1
ATOM 614 C CA . VAL B 1 25 ? 44.621 2.100 25.008 1.00 42.50 7 VAL B CA 1
ATOM 615 C C . VAL B 1 25 ? 45.877 2.526 24.261 1.00 42.89 7 VAL B C 1
ATOM 616 O O . VAL B 1 25 ? 46.961 2.030 24.521 1.00 51.42 7 VAL B O 1
ATOM 620 N N . GLU B 1 26 ? 45.690 3.373 23.251 1.00 48.05 8 GLU B N 1
ATOM 621 C CA . GLU B 1 26 ? 46.775 3.832 22.371 1.00 52.04 8 GLU B CA 1
ATOM 622 C C . GLU B 1 26 ? 47.054 5.300 22.807 1.00 47.25 8 GLU B C 1
ATOM 623 O O . GLU B 1 26 ? 46.126 6.121 22.898 1.00 50.99 8 GLU B O 1
ATOM 629 N N . VAL B 1 27 ? 48.289 5.597 23.178 1.00 47.72 9 VAL B N 1
ATOM 630 C CA . VAL B 1 27 ? 48.678 6.952 23.529 1.00 47.31 9 VAL B CA 1
ATOM 631 C C . VAL B 1 27 ? 49.325 7.531 22.305 1.00 52.85 9 VAL B C 1
ATOM 632 O O . VAL B 1 27 ? 50.180 6.866 21.677 1.00 45.71 9 VAL B O 1
ATOM 636 N N . LEU B 1 28 ? 48.856 8.714 21.896 1.00 46.35 10 LEU B N 1
ATOM 637 C CA . LEU B 1 28 ? 49.454 9.378 20.727 1.00 53.09 10 LEU B CA 1
ATOM 638 C C . LEU B 1 28 ? 50.233 10.618 21.189 1.00 48.34 10 LEU B C 1
ATOM 639 O O . LEU B 1 28 ? 49.766 11.376 22.064 1.00 49.55 10 LEU B O 1
ATOM 644 N N . TYR B 1 29 ? 51.437 10.776 20.671 1.00 42.10 11 TYR B N 1
ATOM 645 C CA . TYR B 1 29 ? 52.326 11.887 21.123 1.00 51.22 11 TYR B CA 1
ATOM 646 C C . TYR B 1 29 ? 52.528 12.774 19.910 1.00 51.34 11 TYR B C 1
ATOM 647 O O . TYR B 1 29 ? 52.973 12.304 18.853 1.00 48.71 11 TYR B O 1
ATOM 656 N N . PHE B 1 30 ? 52.132 14.038 20.043 1.00 53.36 12 PHE B N 1
ATOM 657 C CA . PHE B 1 30 ? 52.234 14.984 18.928 1.00 56.91 12 PHE B CA 1
ATOM 658 C C . PHE B 1 30 ? 53.284 16.052 19.183 1.00 54.65 12 PHE B C 1
ATOM 659 O O . PHE B 1 30 ? 53.460 16.491 20.326 1.00 51.29 12 PHE B O 1
ATOM 667 N N . ALA B 1 31 ? 53.947 16.469 18.113 1.00 58.86 13 ALA B N 1
ATOM 668 C CA . ALA B 1 31 ? 54.818 17.670 18.112 1.00 65.08 13 ALA B CA 1
ATOM 669 C C . ALA B 1 31 ? 56.020 17.512 19.075 1.00 65.12 13 ALA B C 1
ATOM 670 O O . ALA B 1 31 ? 56.714 16.504 18.962 1.00 61.06 13 ALA B O 1
ATOM 672 N N . LYS B 1 32 ? 56.262 18.453 19.998 1.00 64.99 14 LYS B N 1
ATOM 673 C CA . LYS B 1 32 ? 57.353 18.340 20.987 1.00 75.57 14 LYS B CA 1
ATOM 674 C C . LYS B 1 32 ? 57.318 16.982 21.718 1.00 75.53 14 LYS B C 1
ATOM 675 O O . LYS B 1 32 ? 58.353 16.302 21.795 1.00 69.31 14 LYS B O 1
ATOM 677 N N . SER B 1 33 ? 56.123 16.604 22.205 1.00 68.59 15 SER B N 1
ATOM 678 C CA . SER B 1 33 ? 55.912 15.419 23.066 1.00 61.66 15 SER B CA 1
ATOM 679 C C . SER B 1 33 ? 56.427 14.141 22.414 1.00 61.27 15 SER B C 1
ATOM 680 O O . SER B 1 33 ? 56.901 13.258 23.113 1.00 60.88 15 SER B O 1
ATOM 683 N N . ALA B 1 34 ? 56.353 14.051 21.089 1.00 54.30 16 ALA B N 1
ATOM 684 C CA . ALA B 1 34 ? 56.982 12.950 20.384 1.00 59.30 16 ALA B CA 1
ATOM 685 C C . ALA B 1 34 ? 58.519 13.042 20.426 1.00 67.11 16 ALA B C 1
ATOM 686 O O . ALA B 1 34 ? 59.189 12.023 20.468 1.00 73.63 16 ALA B O 1
ATOM 688 N N . GLU B 1 35 ? 59.068 14.258 20.364 1.00 88.25 17 GLU B N 1
ATOM 689 C CA . GLU B 1 35 ? 60.536 14.500 20.421 1.00 89.57 17 GLU B CA 1
ATOM 690 C C . GLU B 1 35 ? 61.070 13.986 21.760 1.00 81.48 17 GLU B C 1
ATOM 691 O O . GLU B 1 35 ? 61.975 13.156 21.760 1.00 76.77 17 GLU B O 1
ATOM 693 N N . ILE B 1 36 ? 60.440 14.424 22.861 1.00 68.29 18 ILE B N 1
ATOM 694 C CA . ILE B 1 36 ? 60.743 13.979 24.239 1.00 68.60 18 ILE B CA 1
ATOM 695 C C . ILE B 1 36 ? 60.580 12.474 24.457 1.00 70.03 18 ILE B C 1
ATOM 696 O O . ILE B 1 36 ? 61.562 11.797 24.600 1.00 86.22 18 ILE B O 1
ATOM 701 N N . THR B 1 37 ? 59.355 11.943 24.455 1.00 72.84 19 THR B N 1
ATOM 702 C CA . THR B 1 37 ? 59.151 10.483 24.556 1.00 70.11 19 THR B CA 1
ATOM 703 C C . THR B 1 37 ? 60.032 9.752 23.558 1.00 69.60 19 THR B C 1
ATOM 704 O O . THR B 1 37 ? 60.442 8.625 23.802 1.00 65.71 19 THR B O 1
ATOM 708 N N . GLY B 1 38 ? 60.256 10.362 22.401 1.00 65.18 20 GLY B N 1
ATOM 709 C CA . GLY B 1 38 ? 60.916 9.652 21.326 1.00 60.70 20 GLY B CA 1
ATOM 710 C C . GLY B 1 38 ? 60.041 8.671 20.593 1.00 61.30 20 GLY B C 1
ATOM 711 O O . GLY B 1 38 ? 60.563 7.855 19.848 1.00 63.32 20 GLY B O 1
ATOM 712 N N . VAL B 1 39 ? 58.712 8.753 20.721 1.00 67.74 21 VAL B N 1
ATOM 713 C CA . VAL B 1 39 ? 57.850 7.900 19.857 1.00 71.81 21 VAL B CA 1
ATOM 714 C C . VAL B 1 39 ? 56.439 8.454 19.535 1.00 59.94 21 VAL B C 1
ATOM 715 O O . VAL B 1 39 ? 55.819 9.082 20.382 1.00 62.23 21 VAL B O 1
ATOM 719 N N . ARG B 1 40 ? 55.990 8.240 18.289 1.00 57.18 22 ARG B N 1
ATOM 720 C CA . ARG B 1 40 ? 54.699 8.772 17.762 1.00 57.54 22 ARG B CA 1
ATOM 721 C C . ARG B 1 40 ? 53.501 8.207 18.523 1.00 57.51 22 ARG B C 1
ATOM 722 O O . ARG B 1 40 ? 52.564 8.937 18.824 1.00 55.27 22 ARG B O 1
ATOM 724 N N . SER B 1 41 ? 53.550 6.908 18.836 1.00 62.29 23 SER B N 1
ATOM 725 C CA . SER B 1 41 ? 52.565 6.246 19.703 1.00 59.62 23 SER B CA 1
ATOM 726 C C . SER B 1 41 ? 53.031 4.978 20.425 1.00 65.95 23 SER B C 1
ATOM 727 O O . SER B 1 41 ? 53.987 4.319 20.016 1.00 66.94 23 SER B O 1
ATOM 730 N N . GLU B 1 42 ? 52.300 4.624 21.476 1.00 65.47 24 GLU B N 1
ATOM 731 C CA . GLU B 1 42 ? 52.406 3.308 22.112 1.00 66.07 24 GLU B CA 1
ATOM 732 C C . GLU B 1 42 ? 51.086 2.850 22.745 1.00 58.16 24 GLU B C 1
ATOM 733 O O . GLU B 1 42 ? 50.163 3.639 22.923 1.00 59.77 24 GLU B O 1
ATOM 739 N N . THR B 1 43 ? 51.023 1.585 23.133 1.00 48.88 25 THR B N 1
ATOM 740 C CA . THR B 1 43 ? 49.861 1.070 23.853 1.00 51.31 25 THR B CA 1
ATOM 741 C C . THR B 1 43 ? 50.263 0.891 25.263 1.00 43.36 25 THR B C 1
ATOM 742 O O . THR B 1 43 ? 51.372 0.554 25.535 1.00 46.11 25 THR B O 1
ATOM 746 N N . ILE B 1 44 ? 49.359 1.153 26.175 1.00 42.53 26 ILE B N 1
ATOM 747 C CA . ILE B 1 44 ? 49.578 0.903 27.570 1.00 41.17 26 ILE B CA 1
ATOM 748 C C . ILE B 1 44 ? 48.264 0.388 28.110 1.00 42.19 26 ILE B C 1
ATOM 749 O O . ILE B 1 44 ? 47.267 0.506 27.447 1.00 43.41 26 ILE B O 1
ATOM 754 N N . SER B 1 45 ? 48.264 -0.090 29.348 1.00 52.36 27 SER B N 1
ATOM 755 C CA . SER B 1 45 ? 47.093 -0.650 30.009 1.00 54.99 27 SER B CA 1
ATOM 756 C C . SER B 1 45 ? 46.662 0.274 31.090 1.00 50.07 27 SER B C 1
ATOM 757 O O . SER B 1 45 ? 47.468 0.753 31.815 1.00 50.46 27 SER B O 1
ATOM 760 N N . VAL B 1 46 ? 45.365 0.498 31.222 1.00 47.76 28 VAL B N 1
ATOM 761 C CA . VAL B 1 46 ? 44.862 1.390 32.219 1.00 49.36 28 VAL B CA 1
ATOM 762 C C . VAL B 1 46 ? 43.584 0.821 32.783 1.00 48.60 28 VAL B C 1
ATOM 763 O O . VAL B 1 46 ? 42.858 0.149 32.089 1.00 51.08 28 VAL B O 1
ATOM 767 N N . PRO B 1 47 ? 43.265 1.142 34.023 1.00 54.46 29 PRO B N 1
ATOM 768 C CA . PRO B 1 47 ? 42.009 0.647 34.557 1.00 55.93 29 PRO B CA 1
ATOM 769 C C . PRO B 1 47 ? 40.849 1.235 33.816 1.00 61.35 29 PRO B C 1
ATOM 770 O O . PRO B 1 47 ? 41.057 2.130 33.030 1.00 60.10 29 PRO B O 1
ATOM 774 N N . GLN B 1 48 ? 39.644 0.757 34.107 1.00 70.37 30 GLN B N 1
ATOM 775 C CA . GLN B 1 48 ? 38.490 1.169 33.346 1.00 87.36 30 GLN B CA 1
ATOM 776 C C . GLN B 1 48 ? 38.131 2.552 33.729 1.00 80.46 30 GLN B C 1
ATOM 777 O O . GLN B 1 48 ? 37.985 3.407 32.846 1.00 80.28 30 GLN B O 1
ATOM 783 N N . GLU B 1 49 ? 38.054 2.758 35.038 1.00 69.02 31 GLU B N 1
ATOM 784 C CA . GLU B 1 49 ? 37.941 4.078 35.617 1.00 69.17 31 GLU B CA 1
ATOM 785 C C . GLU B 1 49 ? 39.292 4.585 36.101 1.00 66.60 31 GLU B C 1
ATOM 786 O O . GLU B 1 49 ? 39.979 3.924 36.851 1.00 65.95 31 GLU B O 1
ATOM 792 N N . ILE B 1 50 ? 39.685 5.748 35.588 1.00 64.07 32 ILE B N 1
ATOM 793 C CA . ILE B 1 50 ? 40.872 6.447 36.021 1.00 58.35 32 ILE B CA 1
ATOM 794 C C . ILE B 1 50 ? 40.610 7.924 35.822 1.00 63.60 32 ILE B C 1
ATOM 795 O O . ILE B 1 50 ? 39.922 8.297 34.890 1.00 75.54 32 ILE B O 1
ATOM 800 N N . LYS B 1 51 ? 41.102 8.748 36.737 1.00 71.95 33 LYS B N 1
ATOM 801 C CA . LYS B 1 51 ? 40.934 10.193 36.650 1.00 74.30 33 LYS B CA 1
ATOM 802 C C . LYS B 1 51 ? 42.074 10.676 35.767 1.00 73.95 33 LYS B C 1
ATOM 803 O O . LYS B 1 51 ? 43.160 10.070 35.719 1.00 73.19 33 LYS B O 1
ATOM 805 N N . ALA B 1 52 ? 41.808 11.766 35.059 1.00 71.96 34 ALA B N 1
ATOM 806 C CA . ALA B 1 52 ? 42.737 12.290 34.054 1.00 68.78 34 ALA B CA 1
ATOM 807 C C . ALA B 1 52 ? 44.121 12.604 34.553 1.00 59.58 34 ALA B C 1
ATOM 808 O O . ALA B 1 52 ? 45.066 12.367 33.815 1.00 60.55 34 ALA B O 1
ATOM 810 N N . LEU B 1 53 ? 44.231 13.181 35.762 1.00 74.25 35 LEU B N 1
ATOM 811 C CA . LEU B 1 53 ? 45.537 13.454 36.413 1.00 76.75 35 LEU B CA 1
ATOM 812 C C . LEU B 1 53 ? 46.248 12.123 36.630 1.00 76.33 35 LEU B C 1
ATOM 813 O O . LEU B 1 53 ? 47.427 11.972 36.248 1.00 74.14 35 LEU B O 1
ATOM 815 N N . GLN B 1 54 ? 45.522 11.141 37.185 1.00 77.18 36 GLN B N 1
ATOM 816 C CA . GLN B 1 54 ? 46.088 9.777 37.387 1.00 81.21 36 GLN B CA 1
ATOM 817 C C . GLN B 1 54 ? 46.640 9.224 36.064 1.00 74.45 36 GLN B C 1
ATOM 818 O O . GLN B 1 54 ? 47.770 8.709 36.024 1.00 69.72 36 GLN B O 1
ATOM 820 N N . LEU B 1 55 ? 45.874 9.393 34.972 1.00 72.20 37 LEU B N 1
ATOM 821 C CA . LEU B 1 55 ? 46.340 8.967 33.629 1.00 60.98 37 LEU B CA 1
ATOM 822 C C . LEU B 1 55 ? 47.593 9.681 33.153 1.00 57.97 37 LEU B C 1
ATOM 823 O O . LEU B 1 55 ? 48.498 9.068 32.590 1.00 52.73 37 LEU B O 1
ATOM 828 N N . TRP B 1 56 ? 47.640 10.997 33.348 1.00 70.20 38 TRP B N 1
ATOM 829 C CA . TRP B 1 56 ? 48.844 11.748 33.025 1.00 68.35 38 TRP B CA 1
ATOM 830 C C . TRP B 1 56 ? 50.035 11.208 33.830 1.00 63.80 38 TRP B C 1
ATOM 831 O O . TRP B 1 56 ? 51.078 10.879 33.240 1.00 55.23 38 TRP B O 1
ATOM 842 N N . LYS B 1 57 ? 49.858 11.092 35.156 1.00 67.28 39 LYS B N 1
ATOM 843 C CA . LYS B 1 57 ? 50.891 10.473 36.068 1.00 73.34 39 LYS B CA 1
ATOM 844 C C . LYS B 1 57 ? 51.448 9.162 35.494 1.00 70.56 39 LYS B C 1
ATOM 845 O O . LYS B 1 57 ? 52.671 9.039 35.368 1.00 67.85 39 LYS B O 1
ATOM 847 N N . GLU B 1 58 ? 50.572 8.231 35.074 1.00 71.99 40 GLU B N 1
ATOM 848 C CA . GLU B 1 58 ? 51.032 6.998 34.356 1.00 73.76 40 GLU B CA 1
ATOM 849 C C . GLU B 1 58 ? 51.894 7.337 33.138 1.00 71.57 40 GLU B C 1
ATOM 850 O O . GLU B 1 58 ? 52.916 6.709 32.876 1.00 75.01 40 GLU B O 1
ATOM 856 N N . ILE B 1 59 ? 51.479 8.327 32.368 1.00 77.78 41 ILE B N 1
ATOM 857 C CA . ILE B 1 59 ? 52.215 8.632 31.146 1.00 76.77 41 ILE B CA 1
ATOM 858 C C . ILE B 1 59 ? 53.539 9.282 31.476 1.00 68.45 41 ILE B C 1
ATOM 859 O O . ILE B 1 59 ? 54.555 8.912 30.873 1.00 61.59 41 ILE B O 1
ATOM 864 N N . GLU B 1 60 ? 53.504 10.241 32.411 1.00 77.56 42 GLU B N 1
ATOM 865 C CA . GLU B 1 60 ? 54.704 10.957 32.920 1.00 86.83 42 GLU B CA 1
ATOM 866 C C . GLU B 1 60 ? 55.724 9.970 33.474 1.00 86.94 42 GLU B C 1
ATOM 867 O O . GLU B 1 60 ? 56.886 9.957 33.028 1.00 75.33 42 GLU B O 1
ATOM 873 N N . THR B 1 61 ? 55.256 9.105 34.391 1.00 77.75 43 THR B N 1
ATOM 874 C CA . THR B 1 61 ? 56.049 7.965 34.910 1.00 76.90 43 THR B CA 1
ATOM 875 C C . THR B 1 61 ? 56.835 7.275 33.800 1.00 76.13 43 THR B C 1
ATOM 876 O O . THR B 1 61 ? 57.988 6.891 33.978 1.00 86.74 43 THR B O 1
ATOM 880 N N . ARG B 1 62 ? 56.187 7.110 32.657 1.00 70.12 44 ARG B N 1
ATOM 881 C CA . ARG B 1 62 ? 56.688 6.237 31.613 1.00 68.95 44 ARG B CA 1
ATOM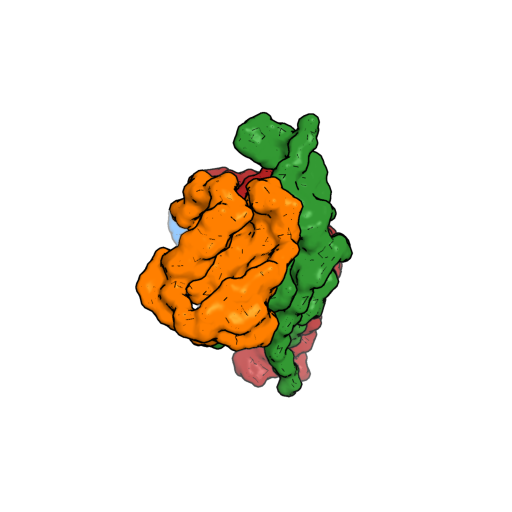 882 C C . ARG B 1 62 ? 57.691 6.908 30.707 1.00 65.46 44 ARG B C 1
ATOM 883 O O . ARG B 1 62 ? 58.424 6.221 30.008 1.00 59.53 44 ARG B O 1
ATOM 891 N N . HIS B 1 63 ? 57.681 8.241 30.672 1.00 70.94 45 HIS B N 1
ATOM 892 C CA . HIS B 1 63 ? 58.673 9.026 29.916 1.00 74.72 45 HIS B CA 1
ATOM 893 C C . HIS B 1 63 ? 58.861 10.259 30.776 1.00 83.25 45 HIS B C 1
ATOM 894 O O . HIS B 1 63 ? 58.051 11.212 30.675 1.00 72.29 45 HIS B O 1
ATOM 901 N N . PRO B 1 64 ? 59.859 10.223 31.690 1.00 96.08 46 PRO B N 1
ATOM 902 C CA . PRO B 1 64 ? 59.928 11.333 32.670 1.00 98.12 46 PRO B CA 1
ATOM 903 C C . PRO B 1 64 ? 60.263 12.719 32.067 1.00 79.20 46 PRO B C 1
ATOM 904 O O . PRO B 1 64 ? 59.862 13.719 32.662 1.00 81.72 46 PRO B O 1
ATOM 908 N N . GLY B 1 65 ? 60.915 12.769 30.893 1.00 68.95 47 GLY B N 1
ATOM 909 C CA . GLY B 1 65 ? 61.084 14.017 30.129 1.00 76.91 47 GLY B CA 1
ATOM 910 C C . GLY B 1 65 ? 59.792 14.856 30.017 1.00 91.01 47 GLY B C 1
ATOM 911 O O . GLY B 1 65 ? 59.806 16.087 30.175 1.00 90.89 47 GLY B O 1
ATOM 912 N N . LEU B 1 66 ? 58.662 14.190 29.784 1.00 87.15 48 LEU B N 1
ATOM 913 C CA . LEU B 1 66 ? 57.355 14.868 29.775 1.00 94.38 48 LEU B CA 1
ATOM 914 C C . LEU B 1 66 ? 57.017 15.686 31.025 1.00 92.51 48 LEU B C 1
ATOM 915 O O . LEU B 1 66 ? 56.059 16.469 30.989 1.00 94.05 48 LEU B O 1
ATOM 920 N N . ALA B 1 67 ? 57.750 15.502 32.126 1.00 89.94 49 ALA B N 1
ATOM 921 C CA . ALA B 1 67 ? 57.526 16.316 33.342 1.00 96.14 49 ALA B CA 1
ATOM 922 C C . ALA B 1 67 ? 57.628 17.833 33.114 1.00 88.18 49 ALA B C 1
ATOM 923 O O . ALA B 1 67 ? 56.781 18.603 33.621 1.00 80.40 49 ALA B O 1
ATOM 925 N N . ASP B 1 68 ? 58.591 18.188 32.277 1.00 85.07 50 ASP B N 1
ATOM 926 C CA . ASP B 1 68 ? 58.893 19.542 31.860 1.00 94.67 50 ASP B CA 1
ATOM 927 C C . ASP B 1 68 ? 57.713 20.309 31.280 1.00 100.07 50 ASP B C 1
ATOM 928 O O . ASP B 1 68 ? 57.574 21.502 31.502 1.00 89.32 50 ASP B O 1
ATOM 933 N N . VAL B 1 69 ? 56.877 19.628 30.511 1.00 103.14 51 VAL B N 1
ATOM 934 C CA . VAL B 1 69 ? 55.730 20.259 29.880 1.00 94.95 51 VAL B CA 1
ATOM 935 C C . VAL B 1 69 ? 54.405 19.901 30.530 1.00 90.21 51 VAL B C 1
ATOM 936 O O . VAL B 1 69 ? 53.368 20.077 29.943 1.00 79.25 51 VAL B O 1
ATOM 938 N N . ARG B 1 70 ? 54.451 19.415 31.755 1.00 90.19 52 ARG B N 1
ATOM 939 C CA . ARG B 1 70 ? 53.254 18.952 32.450 1.00 93.30 52 ARG B CA 1
ATOM 940 C C . ARG B 1 70 ? 52.222 20.073 32.505 1.00 86.42 52 ARG B C 1
ATOM 941 O O . ARG B 1 70 ? 51.016 19.829 32.473 1.00 89.86 52 ARG B O 1
ATOM 943 N N . ASN B 1 71 ? 52.705 21.311 32.537 1.00 101.56 53 ASN B N 1
ATOM 944 C CA . ASN B 1 71 ? 51.830 22.480 32.596 1.00 97.76 53 ASN B CA 1
ATOM 945 C C . ASN B 1 71 ? 51.271 23.021 31.270 1.00 85.46 53 ASN B C 1
ATOM 946 O O . ASN B 1 71 ? 50.398 23.889 31.290 1.00 76.47 53 ASN B O 1
ATOM 948 N N . GLN B 1 72 ? 51.752 22.535 30.126 1.00 71.29 54 GLN B N 1
ATOM 949 C CA . GLN B 1 72 ? 51.243 23.039 28.869 1.00 72.10 54 GLN B CA 1
ATOM 950 C C . GLN B 1 72 ? 50.705 21.973 27.931 1.00 75.77 54 GLN B C 1
ATOM 951 O O . GLN B 1 72 ? 50.894 22.043 26.736 1.00 79.02 54 GLN B O 1
ATOM 957 N N . ILE B 1 73 ? 50.019 20.989 28.479 1.00 72.25 55 ILE B N 1
ATOM 958 C CA . ILE B 1 73 ? 49.506 19.901 27.696 1.00 62.25 55 ILE B CA 1
ATOM 959 C C . ILE B 1 73 ? 48.061 19.623 27.955 1.00 60.09 55 ILE B C 1
ATOM 960 O O . ILE B 1 73 ? 47.625 19.681 29.073 1.00 63.02 55 ILE B O 1
ATOM 965 N N . ILE B 1 74 ? 47.316 19.282 26.919 1.00 66.93 56 ILE B N 1
ATOM 966 C CA . ILE B 1 74 ? 45.921 18.804 27.171 1.00 59.85 56 ILE B CA 1
ATOM 967 C C . ILE B 1 74 ? 45.826 17.370 26.621 1.00 54.71 56 ILE B C 1
ATOM 968 O O . ILE B 1 74 ? 46.686 16.910 25.817 1.00 51.52 56 ILE B O 1
ATOM 973 N N . PHE B 1 75 ? 44.807 16.667 27.065 1.00 55.04 57 PHE B N 1
ATOM 974 C CA . PHE B 1 75 ? 44.429 15.431 26.424 1.00 58.58 57 PHE B CA 1
ATOM 975 C C . PHE B 1 75 ? 43.290 15.598 25.418 1.00 61.65 57 PHE B C 1
ATOM 976 O O . PHE B 1 75 ? 42.348 16.403 25.631 1.00 54.28 57 PHE B O 1
ATOM 984 N N . ALA B 1 76 ? 43.344 14.762 24.372 1.00 51.33 58 ALA B N 1
ATOM 985 C CA . ALA B 1 76 ? 42.135 14.337 23.670 1.00 47.03 58 ALA B CA 1
ATOM 986 C C . ALA B 1 76 ? 41.896 12.833 23.947 1.00 48.38 58 ALA B C 1
ATOM 987 O O . ALA B 1 76 ? 42.785 12.010 23.711 1.00 49.07 58 ALA B O 1
ATOM 989 N N . VAL B 1 77 ? 40.696 12.502 24.424 1.00 51.13 59 VAL B N 1
ATOM 990 C CA . VAL B 1 77 ? 40.266 11.138 24.689 1.00 53.59 59 VAL B CA 1
ATOM 991 C C . VAL B 1 77 ? 39.126 10.890 23.748 1.00 52.23 59 VAL B C 1
ATOM 992 O O . VAL B 1 77 ? 38.106 11.579 23.806 1.00 52.60 59 VAL B O 1
ATOM 996 N N . ARG B 1 78 ? 39.273 9.892 22.898 1.00 51.23 60 ARG B N 1
ATOM 997 C CA . ARG B 1 78 ? 38.298 9.618 21.847 1.00 52.85 60 ARG B CA 1
ATOM 998 C C . ARG B 1 78 ? 38.033 10.911 21.076 1.00 52.16 60 ARG B C 1
ATOM 999 O O . ARG B 1 78 ? 36.900 11.247 20.813 1.00 52.79 60 ARG B O 1
ATOM 1007 N N . GLN B 1 79 ? 39.096 11.663 20.799 1.00 55.87 61 GLN B N 1
ATOM 1008 C CA . GLN B 1 79 ? 39.032 12.885 19.993 1.00 54.51 61 GLN B CA 1
ATOM 1009 C C . GLN B 1 79 ? 38.241 14.021 20.629 1.00 52.74 61 GLN B C 1
ATOM 1010 O O . GLN B 1 79 ? 37.689 14.840 19.932 1.00 53.00 61 GLN B O 1
ATOM 1016 N N . GLU B 1 80 ? 38.144 14.063 21.938 1.00 53.54 62 GLU B N 1
ATOM 1017 C CA . GLU B 1 80 ? 37.520 15.220 22.591 1.00 53.47 62 GLU B CA 1
ATOM 1018 C C . GLU B 1 80 ? 38.474 15.650 23.684 1.00 52.86 62 GLU B C 1
ATOM 1019 O O . GLU B 1 80 ? 39.019 14.814 24.415 1.00 57.13 62 GLU B O 1
ATOM 1025 N N . TYR B 1 81 ? 38.641 16.954 23.803 1.00 49.19 63 TYR B N 1
ATOM 1026 C CA . TYR B 1 81 ? 39.528 17.550 24.757 1.00 49.98 63 TYR B CA 1
ATOM 1027 C C . TYR B 1 81 ? 39.140 17.256 26.204 1.00 51.23 63 TYR B C 1
ATOM 1028 O O . TYR B 1 81 ? 37.974 17.191 26.554 1.00 52.06 63 TYR B O 1
ATOM 1037 N N . VAL B 1 82 ? 40.161 17.033 27.003 1.00 58.08 64 VAL B N 1
ATOM 1038 C CA . VAL B 1 82 ? 40.019 16.723 28.395 1.00 58.91 64 VAL B CA 1
ATOM 1039 C C . VAL B 1 82 ? 41.160 17.390 29.118 1.00 68.67 64 VAL B C 1
ATOM 1040 O O . VAL B 1 82 ? 42.305 17.216 28.772 1.00 63.05 64 VAL B O 1
ATOM 1044 N N . GLU B 1 83 ? 40.823 18.155 30.136 1.00 70.25 65 GLU B N 1
ATOM 1045 C CA . GLU B 1 83 ? 41.804 18.852 30.922 1.00 71.94 65 GLU B CA 1
ATOM 1046 C C . GLU B 1 83 ? 42.305 17.929 32.004 1.00 75.93 65 GLU B C 1
ATOM 1047 O O . GLU B 1 83 ? 41.551 17.169 32.561 1.00 77.77 65 GLU B O 1
ATOM 1049 N N . LEU B 1 84 ? 43.586 17.994 32.303 1.00 75.90 66 LEU B N 1
ATOM 1050 C CA . LEU B 1 84 ? 44.177 17.133 33.307 1.00 74.72 66 LEU B CA 1
ATOM 1051 C C . LEU B 1 84 ? 43.779 17.380 34.765 1.00 77.40 66 LEU B C 1
ATOM 1052 O O . LEU B 1 84 ? 44.538 17.961 35.499 1.00 86.83 66 LEU B O 1
ATOM 1054 N N . GLY B 1 85 ? 42.605 16.923 35.186 1.00 80.70 67 GLY B N 1
ATOM 1055 C CA . GLY B 1 85 ? 42.171 17.091 36.563 1.00 75.89 67 GLY B CA 1
ATOM 1056 C C . GLY B 1 85 ? 41.255 15.984 37.054 1.00 84.34 67 GLY B C 1
ATOM 1057 O O . GLY B 1 85 ? 41.323 14.890 36.571 1.00 78.34 67 GLY B O 1
ATOM 1058 N N . ASP B 1 86 ? 40.403 16.262 38.027 1.00 86.32 68 ASP B N 1
ATOM 1059 C CA . ASP B 1 86 ? 39.459 15.270 38.484 1.00 89.04 68 ASP B CA 1
ATOM 1060 C C . ASP B 1 86 ? 38.532 14.602 37.496 1.00 89.77 68 ASP B C 1
ATOM 1061 O O . ASP B 1 86 ? 37.807 13.706 37.881 1.00 95.80 68 ASP B O 1
ATOM 1063 N N . GLN B 1 87 ? 38.524 15.012 36.243 1.00 83.81 69 GLN B N 1
ATOM 1064 C CA . GLN B 1 87 ? 37.646 14.339 35.293 1.00 79.50 69 GLN B CA 1
ATOM 1065 C C . GLN B 1 87 ? 37.810 12.825 35.369 1.00 84.30 69 GLN B C 1
ATOM 1066 O O . GLN B 1 87 ? 38.925 12.307 35.299 1.00 66.92 69 GLN B O 1
ATOM 1068 N N . LEU B 1 88 ? 36.693 12.120 35.512 1.00 81.67 70 LEU B N 1
ATOM 1069 C CA . LEU B 1 88 ? 36.711 10.673 35.597 1.00 82.75 70 LEU B CA 1
ATOM 1070 C C . LEU B 1 88 ? 36.617 10.148 34.189 1.00 74.83 70 LEU B C 1
ATOM 1071 O O . LEU B 1 88 ? 35.674 10.511 33.480 1.00 67.19 70 LEU B O 1
ATOM 1076 N N . LEU B 1 89 ? 37.596 9.320 33.792 1.00 62.80 71 LEU B N 1
ATOM 1077 C CA . LEU B 1 89 ? 37.601 8.671 32.460 1.00 64.35 71 LEU B CA 1
ATOM 1078 C C . LEU B 1 89 ? 37.204 7.218 32.513 1.00 56.73 71 LEU B C 1
ATOM 1079 O O . LEU B 1 89 ? 37.710 6.446 33.334 1.00 58.19 71 LEU B O 1
ATOM 1084 N N . VAL B 1 90 ? 36.306 6.861 31.612 1.00 52.04 72 VAL B N 1
ATOM 1085 C CA . VAL B 1 90 ? 35.882 5.501 31.403 1.00 47.74 72 VAL B CA 1
ATOM 1086 C C . VAL B 1 90 ? 36.395 5.103 30.038 1.00 49.55 72 VAL B C 1
ATOM 1087 O O . VAL B 1 90 ? 35.744 5.334 29.032 1.00 58.13 72 VAL B O 1
ATOM 1091 N N . LEU B 1 91 ? 37.554 4.450 30.027 1.00 51.39 73 LEU B N 1
ATOM 1092 C CA . LEU B 1 91 ? 38.233 4.067 28.811 1.00 44.16 73 LEU B CA 1
ATOM 1093 C C . LEU B 1 91 ? 37.965 2.653 28.346 1.00 46.22 73 LEU B C 1
ATOM 1094 O O . LEU B 1 91 ? 38.002 1.741 29.120 1.00 51.82 73 LEU B O 1
ATOM 1099 N N . GLN B 1 92 ? 37.708 2.500 27.050 1.00 51.38 74 GLN B N 1
ATOM 1100 C CA . GLN B 1 92 ? 37.372 1.239 26.424 1.00 51.74 74 GLN B CA 1
ATOM 1101 C C . GLN B 1 92 ? 38.566 0.803 25.616 1.00 46.83 74 GLN B C 1
ATOM 1102 O O . GLN B 1 92 ? 39.344 1.607 25.195 1.00 42.65 74 GLN B O 1
ATOM 1108 N N . PRO B 1 93 ? 38.665 -0.481 25.335 1.00 41.88 75 PRO B N 1
ATOM 1109 C CA . PRO B 1 93 ? 39.779 -0.959 24.590 1.00 40.94 75 PRO B CA 1
ATOM 1110 C C . PRO B 1 93 ? 39.937 -0.248 23.254 1.00 40.29 75 PRO B C 1
ATOM 1111 O O . PRO B 1 93 ? 39.022 -0.169 22.477 1.00 43.65 75 PRO B O 1
ATOM 1115 N N . GLY B 1 94 ? 41.132 0.213 22.976 1.00 46.91 76 GLY B N 1
ATOM 1116 C CA . GLY B 1 94 ? 41.455 0.790 21.696 1.00 42.45 76 GLY B CA 1
ATOM 1117 C C . GLY B 1 94 ? 41.186 2.268 21.696 1.00 41.81 76 GLY B C 1
ATOM 1118 O O . GLY B 1 94 ? 41.445 2.924 20.716 1.00 44.24 76 GLY B O 1
ATOM 1119 N N . ASP B 1 95 ? 40.663 2.835 22.763 1.00 40.74 77 ASP B N 1
ATOM 1120 C CA . ASP B 1 95 ? 40.455 4.263 22.729 1.00 40.70 77 ASP B CA 1
ATOM 1121 C C . ASP B 1 95 ? 41.799 4.958 22.568 1.00 44.62 77 ASP B C 1
ATOM 1122 O O . ASP B 1 95 ? 42.842 4.445 22.955 1.00 46.95 77 ASP B O 1
ATOM 1127 N N . GLU B 1 96 ? 41.756 6.139 21.985 1.00 45.75 78 GLU B N 1
ATOM 1128 C CA . GLU B 1 96 ? 42.930 6.916 21.713 1.00 45.18 78 GLU B CA 1
ATOM 1129 C C . GLU B 1 96 ? 43.069 7.998 22.752 1.00 47.13 78 GLU B C 1
ATOM 1130 O O . GLU B 1 96 ? 42.116 8.669 23.075 1.00 45.75 78 GLU B O 1
ATOM 1136 N N . ILE B 1 97 ? 44.266 8.136 23.303 1.00 45.43 79 ILE B N 1
ATOM 1137 C CA . ILE B 1 97 ? 44.557 9.209 24.257 1.00 48.17 79 ILE B CA 1
ATOM 1138 C C . ILE B 1 97 ? 45.658 10.003 23.575 1.00 49.23 79 ILE B C 1
ATOM 1139 O O . ILE B 1 97 ? 46.787 9.490 23.398 1.00 52.79 79 ILE B O 1
ATOM 1144 N N . ALA B 1 98 ? 45.362 11.219 23.144 1.00 47.76 80 ALA B N 1
ATOM 1145 C CA . ALA B 1 98 ? 46.406 12.019 22.473 1.00 48.66 80 ALA B CA 1
ATOM 1146 C C . ALA B 1 98 ? 46.971 13.054 23.431 1.00 46.88 80 ALA B C 1
ATOM 1147 O O . ALA B 1 98 ? 46.244 13.632 24.273 1.00 46.56 80 ALA B O 1
ATOM 1149 N N . VAL B 1 99 ? 48.287 13.191 23.384 1.00 44.82 81 VAL B N 1
ATOM 1150 C CA . VAL B 1 99 ? 48.990 14.161 24.226 1.00 52.30 81 VAL B CA 1
ATOM 1151 C C . VAL B 1 99 ? 49.202 15.386 23.329 1.00 49.77 81 VAL B C 1
ATOM 1152 O O . VAL B 1 99 ? 49.943 15.300 22.329 1.00 45.20 81 VAL B O 1
ATOM 1156 N N . ILE B 1 100 ? 48.523 16.474 23.705 1.00 49.61 82 ILE B N 1
ATOM 1157 C CA . ILE B 1 100 ? 48.334 17.669 22.870 1.00 53.11 82 ILE B CA 1
ATOM 1158 C C . ILE B 1 100 ? 49.173 18.861 23.443 1.00 46.61 82 ILE B C 1
ATOM 1159 O O . ILE B 1 100 ? 48.763 19.509 24.394 1.00 50.18 82 ILE B O 1
ATOM 1164 N N . PRO B 1 101 ? 50.369 19.084 22.935 1.00 48.29 83 PRO B N 1
ATOM 1165 C CA . PRO B 1 101 ? 51.080 20.318 23.286 1.00 62.73 83 PRO B CA 1
ATOM 1166 C C . PRO B 1 101 ? 50.350 21.555 22.719 1.00 64.33 83 PRO B C 1
ATOM 1167 O O . PRO B 1 101 ? 49.448 21.384 21.894 1.00 57.10 83 PRO B O 1
ATOM 1171 N N . PRO B 1 102 ? 50.747 22.781 23.138 1.00 74.42 84 PRO B N 1
ATOM 1172 C CA . PRO B 1 102 ? 49.997 23.976 22.713 1.00 63.43 84 PRO B CA 1
ATOM 1173 C C . PRO B 1 102 ? 50.045 24.095 21.192 1.00 59.80 84 PRO B C 1
ATOM 1174 O O . PRO B 1 102 ? 51.102 23.852 20.535 1.00 54.93 84 PRO B O 1
ATOM 1178 N N . ILE B 1 103 ? 48.868 24.345 20.625 1.00 60.97 85 ILE B N 1
ATOM 1179 C CA . ILE B 1 103 ? 48.683 24.145 19.190 1.00 66.35 85 ILE B CA 1
ATOM 1180 C C . ILE B 1 103 ? 49.035 25.393 18.389 1.00 64.39 85 ILE B C 1
ATOM 1181 O O . ILE B 1 103 ? 49.104 26.497 18.961 1.00 63.69 85 ILE B O 1
ATOM 1186 N N . SER B 1 104 ? 49.233 25.176 17.076 1.00 57.92 86 SER B N 1
ATOM 1187 C CA . SER B 1 104 ? 49.854 26.153 16.160 1.00 63.01 86 SER B CA 1
ATOM 1188 C C . SER B 1 104 ? 49.439 25.927 14.657 1.00 58.93 86 SER B C 1
ATOM 1189 O O . SER B 1 104 ? 50.265 25.920 13.728 1.00 64.83 86 SER B O 1
ATOM 1192 N N . GLY B 1 105 ? 48.142 25.767 14.427 1.00 62.70 87 GLY B N 1
ATOM 1193 C CA . GLY B 1 105 ? 47.626 25.536 13.074 1.00 64.35 87 GLY B CA 1
ATOM 1194 C C . GLY B 1 105 ? 47.588 26.842 12.304 1.00 78.48 87 GLY B C 1
ATOM 1195 O O . GLY B 1 105 ? 47.875 27.917 12.853 1.00 94.51 87 GLY B O 1
ATOM 1196 N N . GLY B 1 106 ? 47.151 26.780 11.055 1.00 73.33 88 GLY B N 1
ATOM 1197 C CA . GLY B 1 106 ? 47.331 27.888 10.127 1.00 75.81 88 GLY B CA 1
ATOM 1198 C C . GLY B 1 106 ? 48.773 28.340 10.005 1.00 67.35 88 GLY B C 1
ATOM 1199 O O . GLY B 1 106 ? 49.184 28.725 8.928 1.00 86.63 88 GLY B O 1
ATOM 1200 N N . GLU C 2 15 ? 16.978 24.359 -5.557 1.00 91.20 40 GLU C N 1
ATOM 1201 C CA . GLU C 2 15 ? 17.493 23.879 -4.249 1.00 94.33 40 GLU C CA 1
ATOM 1202 C C . GLU C 2 15 ? 18.953 23.382 -4.346 1.00 97.95 40 GLU C C 1
ATOM 1203 O O . GLU C 2 15 ? 19.186 22.215 -4.678 1.00 115.06 40 GLU C O 1
ATOM 1209 N N . GLU C 2 16 ? 19.916 24.273 -4.072 1.00 84.32 41 GLU C N 1
ATOM 1210 C CA . GLU C 2 16 ? 21.379 23.940 -3.968 1.00 67.68 41 GLU C CA 1
ATOM 1211 C C . GLU C 2 16 ? 21.741 23.586 -2.523 1.00 66.92 41 GLU C C 1
ATOM 1212 O O . GLU C 2 16 ? 21.529 24.398 -1.626 1.00 60.34 41 GLU C O 1
ATOM 1218 N N . LYS C 2 17 ? 22.262 22.382 -2.284 1.00 65.86 42 LYS C N 1
ATOM 1219 C CA . LYS C 2 17 ? 22.619 21.965 -0.924 1.00 61.88 42 LYS C CA 1
ATOM 1220 C C . LYS C 2 17 ? 23.802 22.846 -0.465 1.00 61.47 42 LYS C C 1
ATOM 1221 O O . LYS C 2 17 ? 24.716 23.144 -1.244 1.00 56.75 42 LYS C O 1
ATOM 1223 N N . SER C 2 18 ? 23.741 23.276 0.792 1.00 58.75 43 SER C N 1
ATOM 1224 C CA . SER C 2 18 ? 24.890 23.865 1.479 1.00 56.34 43 SER C CA 1
ATOM 1225 C C . SER C 2 18 ? 25.984 22.850 1.675 1.00 55.82 43 SER C C 1
ATOM 1226 O O . SER C 2 18 ? 25.693 21.721 2.071 1.00 52.02 43 SER C O 1
ATOM 1229 N N . LYS C 2 19 ? 27.227 23.280 1.488 1.00 48.27 44 LYS C N 1
ATOM 1230 C CA . LYS C 2 19 ? 28.395 22.387 1.558 1.00 48.10 44 LYS C CA 1
ATOM 1231 C C . LYS C 2 19 ? 29.404 22.898 2.564 1.00 48.37 44 LYS C C 1
ATOM 1232 O O . LYS C 2 19 ? 29.628 24.127 2.656 1.00 48.13 44 LYS C O 1
ATOM 1238 N N . ASP C 2 20 ? 29.985 21.953 3.317 1.00 44.35 45 ASP C N 1
ATOM 1239 C CA . ASP C 2 20 ? 31.141 22.159 4.155 1.00 45.96 45 ASP C CA 1
ATOM 1240 C C . ASP C 2 20 ? 32.224 21.268 3.512 1.00 48.14 45 ASP C C 1
ATOM 1241 O O . ASP C 2 20 ? 32.153 20.086 3.637 1.00 45.73 45 ASP C O 1
ATOM 1246 N N . VAL C 2 21 ? 33.208 21.830 2.829 1.00 47.94 46 VAL C N 1
ATOM 1247 C CA . VAL C 2 21 ? 34.246 21.064 2.129 1.00 44.51 46 VAL C CA 1
ATOM 1248 C C . VAL C 2 21 ? 35.538 21.213 2.930 1.00 53.12 46 VAL C C 1
ATOM 1249 O O . VAL C 2 21 ? 36.088 22.312 3.063 1.00 47.80 46 VAL C O 1
ATOM 1253 N N . ILE C 2 22 ? 36.007 20.100 3.476 1.00 50.20 47 ILE C N 1
ATOM 1254 C CA . ILE C 2 22 ? 37.108 20.075 4.397 1.00 47.14 47 ILE C CA 1
ATOM 1255 C C . ILE C 2 22 ? 38.140 19.087 3.899 1.00 51.56 47 ILE C C 1
ATOM 1256 O O . ILE C 2 22 ? 37.835 17.915 3.694 1.00 55.48 47 ILE C O 1
ATOM 1261 N N . ASN C 2 23 ? 39.370 19.551 3.773 1.00 50.94 48 ASN C N 1
ATOM 1262 C CA . ASN C 2 23 ? 40.413 18.751 3.266 1.00 49.67 48 ASN C CA 1
ATOM 1263 C C . ASN C 2 23 ? 41.753 19.056 3.875 1.00 52.36 48 ASN C C 1
ATOM 1264 O O . ASN C 2 23 ? 42.236 20.196 3.813 1.00 51.43 48 ASN C O 1
ATOM 1269 N N . PHE C 2 24 ? 42.352 18.012 4.444 1.00 51.46 49 PHE C N 1
ATOM 1270 C CA . PHE C 2 24 ? 43.766 18.001 4.808 1.00 50.69 49 PHE C CA 1
ATOM 1271 C C . PHE C 2 24 ? 44.572 17.230 3.792 1.00 53.26 49 PHE C C 1
ATOM 1272 O O . PHE C 2 24 ? 44.143 16.174 3.340 1.00 49.46 49 PHE C O 1
ATOM 1280 N N . THR C 2 25 ? 45.724 17.754 3.381 1.00 52.76 50 THR C N 1
ATOM 1281 C CA . THR C 2 25 ? 46.375 17.221 2.172 1.00 49.50 50 THR C CA 1
ATOM 1282 C C . THR C 2 25 ? 47.823 17.642 2.073 1.00 54.03 50 THR C C 1
ATOM 1283 O O . THR C 2 25 ? 48.201 18.683 2.604 1.00 56.77 50 THR C O 1
ATOM 1287 N N . ALA C 2 26 ? 48.648 16.808 1.450 1.00 56.84 51 ALA C N 1
ATOM 1288 C CA . ALA C 2 26 ? 50.075 17.124 1.200 1.00 58.10 51 ALA C CA 1
ATOM 1289 C C . ALA C 2 26 ? 50.235 17.908 -0.115 1.00 54.34 51 ALA C C 1
ATOM 1290 O O . ALA C 2 26 ? 51.200 18.573 -0.329 1.00 56.84 51 ALA C O 1
ATOM 1292 N N . GLU C 2 27 ? 49.226 17.880 -0.945 1.00 55.32 52 GLU C N 1
ATOM 1293 C CA . GLU C 2 27 ? 49.166 18.708 -2.138 1.00 62.53 52 GLU C CA 1
ATOM 1294 C C . GLU C 2 27 ? 49.312 20.243 -1.924 1.00 62.18 52 GLU C C 1
ATOM 1295 O O . GLU C 2 27 ? 48.909 20.777 -0.905 1.00 73.29 52 GLU C O 1
ATOM 1301 N N . LYS C 2 28 ? 49.898 20.927 -2.897 1.00 63.25 53 LYS C N 1
ATOM 1302 C CA . LYS C 2 28 ? 49.913 22.370 -2.960 1.00 60.40 53 LYS C CA 1
ATOM 1303 C C . LYS C 2 28 ? 48.447 22.850 -3.124 1.00 62.84 53 LYS C C 1
ATOM 1304 O O . LYS C 2 28 ? 47.664 22.262 -3.869 1.00 57.54 53 LYS C O 1
ATOM 1306 N N . LEU C 2 29 ? 48.071 23.888 -2.373 1.00 57.99 54 LEU C N 1
ATOM 1307 C CA . LEU C 2 29 ? 46.703 24.386 -2.350 1.00 52.91 54 LEU C CA 1
ATOM 1308 C C . LEU C 2 29 ? 46.509 25.422 -3.438 1.00 55.51 54 LEU C C 1
ATOM 1309 O O . LEU C 2 29 ? 47.399 26.217 -3.713 1.00 50.53 54 LEU C O 1
ATOM 1314 N N . SER C 2 30 ? 45.333 25.424 -4.040 1.00 56.63 55 SER C N 1
ATOM 1315 C CA . SER C 2 30 ? 45.018 26.362 -5.104 1.00 56.08 55 SER C CA 1
ATOM 1316 C C . SER C 2 30 ? 43.884 27.320 -4.656 1.00 54.28 55 SER C C 1
ATOM 1317 O O . SER C 2 30 ? 42.768 26.878 -4.338 1.00 56.86 55 SER C O 1
ATOM 1320 N N . VAL C 2 31 ? 44.146 28.625 -4.674 1.00 51.31 56 VAL C N 1
ATOM 1321 C CA . VAL C 2 31 ? 43.142 29.600 -4.298 1.00 53.46 56 VAL C CA 1
ATOM 1322 C C . VAL C 2 31 ? 41.994 29.503 -5.285 1.00 60.73 56 VAL C C 1
ATOM 1323 O O . VAL C 2 31 ? 40.838 29.568 -4.893 1.00 71.00 56 VAL C O 1
ATOM 1327 N N . ASP C 2 32 ? 42.302 29.313 -6.556 1.00 61.31 57 ASP C N 1
ATOM 1328 C CA . ASP C 2 32 ? 41.275 29.249 -7.578 1.00 63.16 57 ASP C CA 1
ATOM 1329 C C . ASP C 2 32 ? 40.391 28.040 -7.430 1.00 58.90 57 ASP C C 1
ATOM 1330 O O . ASP C 2 32 ? 39.179 28.158 -7.487 1.00 56.84 57 ASP C O 1
ATOM 1335 N N . GLU C 2 33 ? 41.009 26.883 -7.241 1.00 60.84 58 GLU C N 1
ATOM 1336 C CA . GLU C 2 33 ? 40.298 25.648 -6.919 1.00 57.73 58 GLU C CA 1
ATOM 1337 C C . GLU C 2 33 ? 39.321 25.915 -5.777 1.00 66.41 58 GLU C C 1
ATOM 1338 O O . GLU C 2 33 ? 38.118 25.655 -5.933 1.00 54.44 58 GLU C O 1
ATOM 1344 N N . VAL C 2 34 ? 39.830 26.462 -4.653 1.00 59.67 59 VAL C N 1
ATOM 1345 C CA . VAL C 2 34 ? 39.049 26.516 -3.407 1.00 52.82 59 VAL C CA 1
ATOM 1346 C C . VAL C 2 34 ? 37.952 27.565 -3.521 1.00 54.39 59 VAL C C 1
ATOM 1347 O O . VAL C 2 34 ? 36.858 27.365 -3.016 1.00 59.81 59 VAL C O 1
ATOM 1351 N N . SER C 2 35 ? 38.254 28.680 -4.178 1.00 57.61 60 SER C N 1
ATOM 1352 C CA . SER C 2 35 ? 37.289 29.728 -4.362 1.00 58.39 60 SER C CA 1
ATOM 1353 C C . SER C 2 35 ? 36.145 29.175 -5.212 1.00 55.76 60 SER C C 1
ATOM 1354 O O . SER C 2 35 ? 35.003 29.480 -4.919 1.00 56.71 60 SER C O 1
ATOM 1357 N N . GLN C 2 36 ? 36.430 28.290 -6.175 1.00 58.79 61 GLN C N 1
ATOM 1358 C CA . GLN C 2 36 ? 35.366 27.658 -7.020 1.00 53.91 61 GLN C CA 1
ATOM 1359 C C . GLN C 2 36 ? 34.471 26.712 -6.254 1.00 54.69 61 GLN C C 1
ATOM 1360 O O . GLN C 2 36 ? 33.327 26.508 -6.612 1.00 58.09 61 GLN C O 1
ATOM 1362 N N . LEU C 2 37 ? 34.972 26.137 -5.176 1.00 58.39 62 LEU C N 1
ATOM 1363 C CA . LEU C 2 37 ? 34.198 25.188 -4.426 1.00 55.57 62 LEU C CA 1
ATOM 1364 C C . LEU C 2 37 ? 33.122 25.900 -3.662 1.00 57.34 62 LEU C C 1
ATOM 1365 O O . LEU C 2 37 ? 32.136 25.268 -3.289 1.00 55.45 62 LEU C O 1
ATOM 1370 N N . VAL C 2 38 ? 33.267 27.214 -3.452 1.00 54.96 63 VAL C N 1
ATOM 1371 C CA . VAL C 2 38 ? 32.247 27.960 -2.685 1.00 52.28 63 VAL C CA 1
ATOM 1372 C C . VAL C 2 38 ? 31.339 28.887 -3.503 1.00 49.15 63 VAL C C 1
ATOM 1373 O O . VAL C 2 38 ? 30.420 29.434 -2.957 1.00 49.07 63 VAL C O 1
ATOM 1377 N N . ILE C 2 39 ? 31.572 29.050 -4.795 1.00 54.40 64 ILE C N 1
ATOM 1378 C CA . ILE C 2 39 ? 30.714 29.899 -5.622 1.00 59.30 64 ILE C CA 1
ATOM 1379 C C . ILE C 2 39 ? 29.255 29.421 -5.599 1.00 54.49 64 ILE C C 1
ATOM 1380 O O . ILE C 2 39 ? 28.998 28.241 -5.575 1.00 52.74 64 ILE C O 1
ATOM 1385 N N . SER C 2 40 ? 28.320 30.357 -5.618 1.00 53.20 65 SER C N 1
ATOM 1386 C CA . SER C 2 40 ? 26.891 30.052 -5.578 1.00 54.60 65 SER C CA 1
ATOM 1387 C C . SER C 2 40 ? 26.135 31.166 -6.265 1.00 49.97 65 SER C C 1
ATOM 1388 O O . SER C 2 40 ? 26.294 32.329 -5.891 1.00 54.10 65 SER C O 1
ATOM 1391 N N . PRO C 2 41 ? 25.262 30.825 -7.226 1.00 55.30 66 PRO C N 1
ATOM 1392 C CA . PRO C 2 41 ? 24.422 31.869 -7.851 1.00 55.32 66 PRO C CA 1
ATOM 1393 C C . PRO C 2 41 ? 23.548 32.603 -6.841 1.00 48.02 66 PRO C C 1
ATOM 1394 O O . PRO C 2 41 ? 23.114 33.697 -7.099 1.00 59.66 66 PRO C O 1
ATOM 1398 N N . LEU C 2 42 ? 23.308 32.016 -5.686 1.00 48.71 67 LEU C N 1
ATOM 1399 C CA . LEU C 2 42 ? 22.608 32.731 -4.623 1.00 55.00 67 LEU C CA 1
ATOM 1400 C C . LEU C 2 42 ? 23.524 33.638 -3.805 1.00 54.94 67 LEU C C 1
ATOM 1401 O O . LEU C 2 42 ? 23.035 34.302 -2.922 1.00 54.60 67 LEU C O 1
ATOM 1406 N N . CYS C 2 43 ? 24.831 33.659 -4.094 1.00 54.68 68 CYS C N 1
ATOM 1407 C CA . CYS C 2 43 ? 25.810 34.348 -3.276 1.00 56.92 68 CYS C CA 1
ATOM 1408 C C . CYS C 2 43 ? 26.470 35.463 -4.033 1.00 53.69 68 CYS C C 1
ATOM 1409 O O . CYS C 2 43 ? 26.891 35.281 -5.185 1.00 63.32 68 CYS C O 1
ATOM 1412 N N . GLY C 2 44 ? 26.534 36.611 -3.360 1.00 56.31 69 GLY C N 1
ATOM 1413 C CA . GLY C 2 44 ? 27.199 37.814 -3.819 1.00 53.17 69 GLY C CA 1
ATOM 1414 C C . GLY C 2 44 ? 28.583 38.047 -3.247 1.00 51.25 69 GLY C C 1
ATOM 1415 O O . GLY C 2 44 ? 29.328 38.865 -3.780 1.00 56.54 69 GLY C O 1
ATOM 1416 N N . ALA C 2 45 ? 28.946 37.340 -2.179 1.00 51.17 70 ALA C N 1
ATOM 1417 C CA . ALA C 2 45 ? 30.230 37.601 -1.488 1.00 51.59 70 ALA C CA 1
ATOM 1418 C C . ALA C 2 45 ? 30.988 36.304 -1.137 1.00 53.87 70 ALA C C 1
ATOM 1419 O O . ALA C 2 45 ? 30.408 35.362 -0.620 1.00 52.89 70 ALA C O 1
ATOM 1421 N N . ILE C 2 46 ? 32.279 36.296 -1.427 1.00 48.73 71 ILE C N 1
ATOM 1422 C CA . ILE C 2 46 ? 33.188 35.254 -1.024 1.00 51.19 71 ILE C CA 1
ATOM 1423 C C . ILE C 2 46 ? 34.310 35.948 -0.310 1.00 50.34 71 ILE C C 1
ATOM 1424 O O . ILE C 2 46 ? 34.926 36.842 -0.922 1.00 49.16 71 ILE C O 1
ATOM 1429 N N . SER C 2 47 ? 34.544 35.604 0.970 1.00 45.34 72 SER C N 1
ATOM 1430 C CA . SER C 2 47 ? 35.776 36.046 1.629 1.00 47.02 72 SER C CA 1
ATOM 1431 C C . SER C 2 47 ? 36.697 34.873 1.633 1.00 42.81 72 SER C C 1
ATOM 1432 O O . SER C 2 47 ? 36.237 33.754 1.726 1.00 45.51 72 SER C O 1
ATOM 1435 N N . LEU C 2 48 ? 37.991 35.131 1.531 1.00 45.62 73 LEU C N 1
ATOM 1436 C CA . LEU C 2 48 ? 39.017 34.093 1.636 1.00 45.49 73 LEU C CA 1
ATOM 1437 C C . LEU C 2 48 ? 40.152 34.527 2.530 1.00 49.07 73 LEU C C 1
ATOM 1438 O O . LEU C 2 48 ? 40.450 35.717 2.630 1.00 46.49 73 LEU C O 1
ATOM 1443 N N . PHE C 2 49 ? 40.731 33.544 3.231 1.00 50.10 74 PHE C N 1
ATOM 1444 C CA . PHE C 2 49 ? 41.946 33.757 4.001 1.00 48.84 74 PHE C CA 1
ATOM 1445 C C . PHE C 2 49 ? 42.978 32.755 3.511 1.00 46.26 74 PHE C C 1
ATOM 1446 O O . PHE C 2 49 ? 42.668 31.583 3.330 1.00 46.34 74 PHE C O 1
ATOM 1454 N N . VAL C 2 50 ? 44.199 33.213 3.304 1.00 44.18 75 VAL C N 1
ATOM 1455 C CA . VAL C 2 50 ? 45.258 32.356 2.789 1.00 47.43 75 VAL C CA 1
ATOM 1456 C C . VAL C 2 50 ? 46.433 32.587 3.686 1.00 52.79 75 VAL C C 1
ATOM 1457 O O . VAL C 2 50 ? 46.839 33.745 3.871 1.00 48.56 75 VAL C O 1
ATOM 1461 N N . GLY C 2 51 ? 46.917 31.489 4.282 1.00 55.93 76 GLY C N 1
ATOM 1462 C CA . GLY C 2 51 ? 48.030 31.499 5.222 1.00 49.25 76 GLY C CA 1
ATOM 1463 C C . GLY C 2 51 ? 49.225 30.986 4.437 1.00 48.85 76 GLY C C 1
ATOM 1464 O O . GLY C 2 51 ? 49.156 29.942 3.800 1.00 47.46 76 GLY C O 1
ATOM 1465 N N . THR C 2 52 ? 50.316 31.727 4.510 1.00 48.92 77 THR C N 1
ATOM 1466 C CA . THR C 2 52 ? 51.521 31.498 3.725 1.00 50.96 77 THR C CA 1
ATOM 1467 C C . THR C 2 52 ? 52.729 31.471 4.635 1.00 51.84 77 THR C C 1
ATOM 1468 O O . THR C 2 52 ? 52.761 32.152 5.647 1.00 56.28 77 THR C O 1
ATOM 1472 N N . THR C 2 53 ? 53.734 30.688 4.247 1.00 58.36 78 THR C N 1
ATOM 1473 C CA . THR C 2 53 ? 54.973 30.604 4.996 1.00 57.13 78 THR C CA 1
ATOM 1474 C C . THR C 2 53 ? 55.795 31.906 4.804 1.00 54.06 78 THR C C 1
ATOM 1475 O O . THR C 2 53 ? 56.127 32.281 3.679 1.00 52.48 78 THR C O 1
ATOM 1479 N N . ARG C 2 54 ? 56.081 32.587 5.914 1.00 59.04 79 ARG C N 1
ATOM 1480 C CA . ARG C 2 54 ? 57.027 33.706 5.931 1.00 60.05 79 ARG C CA 1
ATOM 1481 C C . ARG C 2 54 ? 58.444 33.198 5.944 1.00 61.16 79 ARG C C 1
ATOM 1482 O O . ARG C 2 54 ? 58.714 32.225 6.639 1.00 66.67 79 ARG C O 1
ATOM 1490 N N . ASN C 2 55 ? 59.343 33.937 5.280 1.00 57.64 80 ASN C N 1
ATOM 1491 C CA . ASN C 2 55 ? 60.789 33.669 5.281 1.00 56.70 80 ASN C CA 1
ATOM 1492 C C . ASN C 2 55 ? 61.537 34.134 6.511 1.00 54.81 80 ASN C C 1
ATOM 1493 O O . ASN C 2 55 ? 62.745 34.221 6.440 1.00 60.76 80 ASN C O 1
ATOM 1498 N N . ASN C 2 56 ? 60.880 34.392 7.640 1.00 59.17 81 ASN C N 1
ATOM 1499 C CA . ASN C 2 56 ? 61.634 34.695 8.891 1.00 66.30 81 ASN C CA 1
ATOM 1500 C C . ASN C 2 56 ? 60.801 34.552 10.150 1.00 67.55 81 ASN C C 1
ATOM 1501 O O . ASN C 2 56 ? 59.579 34.677 10.077 1.00 75.29 81 ASN C O 1
ATOM 1506 N N . PHE C 2 57 ? 61.447 34.347 11.303 1.00 71.56 82 PHE C N 1
ATOM 1507 C CA . PHE C 2 57 ? 60.705 34.191 12.577 1.00 73.49 82 PHE C CA 1
ATOM 1508 C C . PHE C 2 57 ? 61.566 34.585 13.765 1.00 76.71 82 PHE C C 1
ATOM 1509 O O . PHE C 2 57 ? 62.639 34.026 13.923 1.00 75.22 82 PHE C O 1
ATOM 1517 N N . GLU C 2 58 ? 61.091 35.538 14.581 1.00 81.86 83 GLU C N 1
ATOM 1518 C CA . GLU C 2 58 ? 61.832 36.063 15.742 1.00 87.37 83 GLU C CA 1
ATOM 1519 C C . GLU C 2 58 ? 63.311 36.326 15.396 1.00 86.31 83 GLU C C 1
ATOM 1520 O O . GLU C 2 58 ? 64.202 35.842 16.082 1.00 75.82 83 GLU C O 1
ATOM 1526 N N . GLY C 2 59 ? 63.562 37.026 14.288 1.00 85.29 84 GLY C N 1
ATOM 1527 C CA . GLY C 2 59 ? 64.928 37.341 13.870 1.00 89.88 84 GLY C CA 1
ATOM 1528 C C . GLY C 2 59 ? 65.713 36.324 13.048 1.00 84.18 84 GLY C C 1
ATOM 1529 O O . GLY C 2 59 ? 66.674 36.711 12.404 1.00 86.92 84 GLY C O 1
ATOM 1530 N N . LYS C 2 60 ? 65.350 35.040 13.060 1.00 78.92 85 LYS C N 1
ATOM 1531 C CA . LYS C 2 60 ? 66.070 34.039 12.247 1.00 75.19 85 LYS C CA 1
ATOM 1532 C C . LYS C 2 60 ? 65.375 33.888 10.846 1.00 71.73 85 LYS C C 1
ATOM 1533 O O . LYS C 2 60 ? 64.170 34.133 10.726 1.00 73.80 85 LYS C O 1
ATOM 1535 N N . LYS C 2 61 ? 66.148 33.577 9.795 1.00 60.09 86 LYS C N 1
ATOM 1536 C CA . LYS C 2 61 ? 65.613 33.298 8.449 1.00 59.28 86 LYS C CA 1
ATOM 1537 C C . LYS C 2 61 ? 65.006 31.881 8.366 1.00 66.66 86 LYS C C 1
ATOM 1538 O O . LYS C 2 61 ? 65.613 30.907 8.839 1.00 62.25 86 LYS C O 1
ATOM 1540 N N . VAL C 2 62 ? 63.818 31.785 7.746 1.00 71.65 87 VAL C N 1
ATOM 1541 C CA . VAL C 2 62 ? 63.030 30.541 7.612 1.00 61.78 87 VAL C CA 1
ATOM 1542 C C . VAL C 2 62 ? 62.962 30.123 6.136 1.00 61.65 87 VAL C C 1
ATOM 1543 O O . VAL C 2 62 ? 62.674 30.937 5.254 1.00 70.36 87 VAL C O 1
ATOM 1547 N N . ILE C 2 63 ? 63.201 28.836 5.882 1.00 65.36 88 ILE C N 1
ATOM 1548 C CA . ILE C 2 63 ? 63.067 28.232 4.511 1.00 69.51 88 ILE C CA 1
ATOM 1549 C C . ILE C 2 63 ? 61.786 27.425 4.234 1.00 57.31 88 ILE C C 1
ATOM 1550 O O . ILE C 2 63 ? 61.406 27.213 3.076 1.00 63.86 88 ILE C O 1
ATOM 1555 N N . SER C 2 64 ? 61.136 26.987 5.298 1.00 55.02 89 SER C N 1
ATOM 1556 C CA . SER C 2 64 ? 59.992 26.122 5.198 1.00 61.43 89 SER C CA 1
ATOM 1557 C C . SER C 2 64 ? 59.402 26.026 6.593 1.00 58.61 89 SER C C 1
ATOM 1558 O O . SER C 2 64 ? 60.118 26.184 7.601 1.00 56.32 89 SER C O 1
ATOM 1561 N N . LEU C 2 65 ? 58.087 25.858 6.642 1.00 60.56 90 LEU C N 1
ATOM 1562 C CA . LEU C 2 65 ? 57.373 25.352 7.828 1.00 61.42 90 LEU C CA 1
ATOM 1563 C C . LEU C 2 65 ? 57.014 23.869 7.572 1.00 64.63 90 LEU C C 1
ATOM 1564 O O . LEU C 2 65 ? 56.841 23.422 6.415 1.00 66.98 90 LEU C O 1
ATOM 1569 N N . GLU C 2 66 ? 56.902 23.123 8.658 1.00 60.50 91 GLU C N 1
ATOM 1570 C CA . GLU C 2 66 ? 56.444 21.754 8.595 1.00 63.63 91 GLU C CA 1
ATOM 1571 C C . GLU C 2 66 ? 55.246 21.639 9.495 1.00 58.96 91 GLU C C 1
ATOM 1572 O O . GLU C 2 66 ? 55.337 22.036 10.676 1.00 56.72 91 GLU C O 1
ATOM 1578 N N . TYR C 2 67 ? 54.155 21.074 8.953 1.00 51.39 92 TYR C N 1
ATOM 1579 C CA . TYR C 2 67 ? 52.870 20.947 9.678 1.00 46.82 92 TYR C CA 1
ATOM 1580 C C . TYR C 2 67 ? 52.493 19.478 9.835 1.00 47.97 92 TYR C C 1
ATOM 1581 O O . TYR C 2 67 ? 52.594 18.664 8.897 1.00 41.64 92 TYR C O 1
ATOM 1590 N N . GLU C 2 68 ? 52.031 19.156 11.025 1.00 54.47 93 GLU C N 1
ATOM 1591 C CA . GLU C 2 68 ? 51.365 17.901 11.285 1.00 51.58 93 GLU C CA 1
ATOM 1592 C C . GLU C 2 68 ? 50.072 18.113 11.996 1.00 48.35 93 GLU C C 1
ATOM 1593 O O . GLU C 2 68 ? 49.863 19.162 12.648 1.00 49.98 93 GLU C O 1
ATOM 1599 N N . ALA C 2 69 ? 49.243 17.070 11.960 1.00 50.43 94 ALA C N 1
ATOM 1600 C CA . ALA C 2 69 ? 47.921 17.116 12.562 1.00 47.21 94 ALA C CA 1
ATOM 1601 C C . ALA C 2 69 ? 47.467 15.791 13.139 1.00 48.15 94 ALA C C 1
ATOM 1602 O O . ALA C 2 69 ? 47.831 14.758 12.644 1.00 45.66 94 ALA C O 1
ATOM 1604 N N . TYR C 2 70 ? 46.593 15.850 14.137 1.00 48.17 95 TYR C N 1
ATOM 1605 C CA . TYR C 2 70 ? 45.868 14.706 14.626 1.00 47.04 95 TYR C CA 1
ATOM 1606 C C . TYR C 2 70 ? 44.604 14.605 13.794 1.00 49.42 95 TYR C C 1
ATOM 1607 O O . TYR C 2 70 ? 43.592 15.240 14.106 1.00 51.10 95 TYR C O 1
ATOM 1616 N N . LEU C 2 71 ? 44.706 13.800 12.732 1.00 48.32 96 LEU C N 1
ATOM 1617 C CA . LEU C 2 71 ? 43.574 13.311 11.955 1.00 60.10 96 LEU C CA 1
ATOM 1618 C C . LEU C 2 71 ? 43.032 11.925 12.428 1.00 61.02 96 LEU C C 1
ATOM 1619 O O . LEU C 2 71 ? 43.796 11.001 12.650 1.00 64.56 96 LEU C O 1
ATOM 1624 N N . PRO C 2 72 ? 41.727 11.740 12.503 1.00 57.92 97 PRO C N 1
ATOM 1625 C CA . PRO C 2 72 ? 40.731 12.631 11.941 1.00 60.54 97 PRO C CA 1
ATOM 1626 C C . PRO C 2 72 ? 40.160 13.704 12.876 1.00 55.62 97 PRO C C 1
ATOM 1627 O O . PRO C 2 72 ? 39.191 14.358 12.481 1.00 50.28 97 PRO C O 1
ATOM 1631 N N . MET C 2 73 ? 40.722 13.899 14.075 1.00 52.70 98 MET C N 1
ATOM 1632 C CA . MET C 2 73 ? 40.139 14.846 15.027 1.00 48.79 98 MET C CA 1
ATOM 1633 C C . MET C 2 73 ? 40.138 16.291 14.476 1.00 48.42 98 MET C C 1
ATOM 1634 O O . MET C 2 73 ? 39.202 17.055 14.704 1.00 46.96 98 MET C O 1
ATOM 1639 N N . ALA C 2 74 ? 41.204 16.659 13.788 1.00 41.43 99 ALA C N 1
ATOM 1640 C CA . ALA C 2 74 ? 41.312 17.996 13.218 1.00 45.24 99 ALA C CA 1
ATOM 1641 C C . ALA C 2 74 ? 40.201 18.217 12.226 1.00 46.17 99 ALA C C 1
ATOM 1642 O O . ALA C 2 74 ? 39.622 19.295 12.175 1.00 43.18 99 ALA C O 1
ATOM 1644 N N . GLU C 2 75 ? 39.878 17.169 11.488 1.00 44.46 100 GLU C N 1
ATOM 1645 C CA . GLU C 2 75 ? 38.682 17.166 10.656 1.00 51.10 100 GLU C CA 1
ATOM 1646 C C . GLU C 2 75 ? 37.388 17.409 11.425 1.00 50.27 100 GLU C C 1
ATOM 1647 O O . GLU C 2 75 ? 36.596 18.305 11.075 1.00 44.73 100 GLU C O 1
ATOM 1653 N N . ASN C 2 76 ? 37.189 16.644 12.490 1.00 51.15 101 ASN C N 1
ATOM 1654 C CA . ASN C 2 76 ? 35.978 16.796 13.264 1.00 46.76 101 ASN C CA 1
ATOM 1655 C C . ASN C 2 76 ? 35.894 18.227 13.832 1.00 49.07 101 ASN C C 1
ATOM 1656 O O . ASN C 2 76 ? 34.773 18.816 13.884 1.00 46.73 101 ASN C O 1
ATOM 1661 N N . GLU C 2 77 ? 37.049 18.782 14.215 1.00 42.90 102 GLU C N 1
ATOM 1662 C CA . GLU C 2 77 ? 37.067 20.056 14.931 1.00 45.13 102 GLU C CA 1
ATOM 1663 C C . GLU C 2 77 ? 36.740 21.172 13.959 1.00 40.71 102 GLU C C 1
ATOM 1664 O O . GLU C 2 77 ? 35.983 22.069 14.275 1.00 42.46 102 GLU C O 1
ATOM 1670 N N . VAL C 2 78 ? 37.226 21.048 12.749 1.00 41.31 103 VAL C N 1
ATOM 1671 C CA . VAL C 2 78 ? 36.788 21.919 11.686 1.00 39.92 103 VAL C CA 1
ATOM 1672 C C . VAL C 2 78 ? 35.277 21.742 11.366 1.00 43.25 103 VAL C C 1
ATOM 1673 O O . VAL C 2 78 ? 34.600 22.743 11.170 1.00 45.06 103 VAL C O 1
ATOM 1677 N N . ARG C 2 79 ? 34.736 20.526 11.396 1.00 39.82 104 ARG C N 1
ATOM 1678 C CA . ARG C 2 79 ? 33.299 20.358 11.212 1.00 43.33 104 ARG C CA 1
ATOM 1679 C C . ARG C 2 79 ? 32.543 21.105 12.289 1.00 43.34 104 ARG C C 1
ATOM 1680 O O . ARG C 2 79 ? 31.459 21.597 12.048 1.00 44.42 104 ARG C O 1
ATOM 1688 N N . LYS C 2 80 ? 33.061 21.121 13.501 1.00 41.32 105 LYS C N 1
ATOM 1689 C CA . LYS C 2 80 ? 32.410 21.875 14.537 1.00 48.36 105 LYS C CA 1
ATOM 1690 C C . LYS C 2 80 ? 32.462 23.388 14.248 1.00 50.84 105 LYS C C 1
ATOM 1691 O O . LYS C 2 80 ? 31.485 24.118 14.451 1.00 46.27 105 LYS C O 1
ATOM 1697 N N . ILE C 2 81 ? 33.611 23.852 13.798 1.00 44.56 106 ILE C N 1
ATOM 1698 C CA . ILE C 2 81 ? 33.680 25.235 13.378 1.00 44.04 106 ILE C CA 1
ATOM 1699 C C . ILE C 2 81 ? 32.649 25.584 12.284 1.00 43.75 106 ILE C C 1
ATOM 1700 O O . ILE C 2 81 ? 31.981 26.662 12.343 1.00 42.31 106 ILE C O 1
ATOM 1705 N N . CYS C 2 82 ? 32.521 24.704 11.292 1.00 40.30 107 CYS C N 1
ATOM 1706 C CA . CYS C 2 82 ? 31.496 24.896 10.231 1.00 44.78 107 CYS C CA 1
ATOM 1707 C C . CYS C 2 82 ? 30.085 25.061 10.793 1.00 46.52 107 CYS C C 1
ATOM 1708 O O . CYS C 2 82 ? 29.312 25.972 10.439 1.00 54.87 107 CYS C O 1
ATOM 1711 N N . SER C 2 83 ? 29.800 24.209 11.739 1.00 43.79 108 SER C N 1
ATOM 1712 C CA . SER C 2 83 ? 28.485 24.086 12.289 1.00 43.71 108 SER C CA 1
ATOM 1713 C C . SER C 2 83 ? 28.191 25.303 13.193 1.00 42.57 108 SER C C 1
ATOM 1714 O O . SER C 2 83 ? 27.113 25.861 13.215 1.00 43.15 108 SER C O 1
ATOM 1717 N N . ASP C 2 84 ? 29.174 25.739 13.948 1.00 45.32 109 ASP C N 1
ATOM 1718 C CA . ASP C 2 84 ? 28.990 26.904 14.768 1.00 43.20 109 ASP C CA 1
ATOM 1719 C C . ASP C 2 84 ? 28.834 28.167 13.919 1.00 43.85 109 ASP C C 1
ATOM 1720 O O . ASP C 2 84 ? 28.016 29.020 14.215 1.00 45.12 109 ASP C O 1
ATOM 1725 N N . ILE C 2 85 ? 29.613 28.272 12.868 1.00 37.97 110 ILE C N 1
ATOM 1726 C CA . ILE C 2 85 ? 29.468 29.346 11.936 1.00 39.49 110 ILE C CA 1
ATOM 1727 C C . ILE C 2 85 ? 28.043 29.407 11.412 1.00 43.51 110 ILE C C 1
ATOM 1728 O O . ILE C 2 85 ? 27.450 30.469 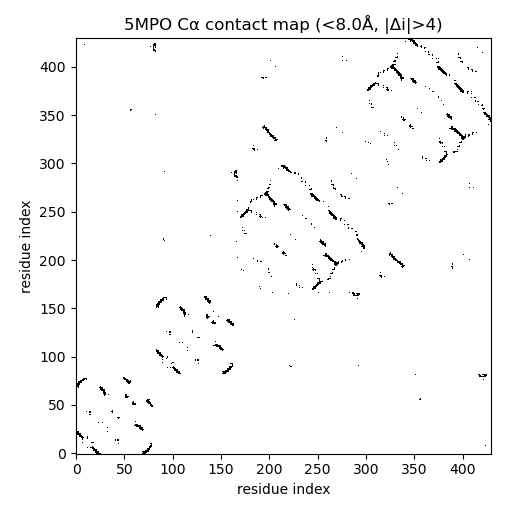11.418 1.00 39.43 110 ILE C O 1
ATOM 1733 N N . ARG C 2 86 ? 27.480 28.280 11.024 1.00 42.24 111 ARG C N 1
ATOM 1734 C CA . ARG C 2 86 ? 26.100 28.286 10.512 1.00 44.92 111 ARG C CA 1
ATOM 1735 C C . ARG C 2 86 ? 25.033 28.547 11.607 1.00 46.05 111 ARG C C 1
ATOM 1736 O O . ARG C 2 86 ? 23.895 28.822 11.297 1.00 47.76 111 ARG C O 1
ATOM 1744 N N . GLN C 2 87 ? 25.402 28.486 12.878 1.00 46.80 112 GLN C N 1
ATOM 1745 C CA . GLN C 2 87 ? 24.463 28.815 13.937 1.00 43.13 112 GLN C CA 1
ATOM 1746 C C . GLN C 2 87 ? 24.341 30.342 14.083 1.00 44.70 112 GLN C C 1
ATOM 1747 O O . GLN C 2 87 ? 23.312 30.861 14.468 1.00 46.74 112 GLN C O 1
ATOM 1753 N N . LYS C 2 88 ? 25.342 31.085 13.683 1.00 41.63 113 LYS C N 1
ATOM 1754 C CA . LYS C 2 88 ? 25.220 32.525 13.752 1.00 46.02 113 LYS C CA 1
ATOM 1755 C C . LYS C 2 88 ? 24.980 33.287 12.426 1.00 46.76 113 LYS C C 1
ATOM 1756 O O . LYS C 2 88 ? 24.166 34.204 12.376 1.00 40.80 113 LYS C O 1
ATOM 1762 N N . TRP C 2 89 ? 25.740 32.917 11.406 1.00 43.58 114 TRP C N 1
ATOM 1763 C CA . TRP C 2 89 ? 25.896 33.646 10.179 1.00 44.50 114 TRP C CA 1
ATOM 1764 C C . TRP C 2 89 ? 25.173 32.941 8.999 1.00 47.06 114 TRP C C 1
ATOM 1765 O O . TRP C 2 89 ? 25.265 31.741 8.878 1.00 46.72 114 TRP C O 1
ATOM 1776 N N . PRO C 2 90 ? 24.504 33.708 8.098 1.00 53.93 115 PRO C N 1
ATOM 1777 C CA . PRO C 2 90 ? 23.781 33.174 6.922 1.00 48.86 115 PRO C CA 1
ATOM 1778 C C . PRO C 2 90 ? 24.689 32.828 5.757 1.00 52.37 115 PRO C C 1
ATOM 1779 O O . PRO C 2 90 ? 24.523 33.343 4.655 1.00 64.90 115 PRO C O 1
ATOM 1783 N N . VAL C 2 91 ? 25.581 31.884 5.962 1.00 49.70 116 VAL C N 1
ATOM 1784 C CA . VAL C 2 91 ? 26.537 31.523 4.917 1.00 47.78 116 VAL C CA 1
ATOM 1785 C C . VAL C 2 91 ? 25.982 30.388 4.061 1.00 46.84 116 VAL C C 1
ATOM 1786 O O . VAL C 2 91 ? 25.175 29.601 4.525 1.00 45.34 116 VAL C O 1
ATOM 1790 N N . LYS C 2 92 ? 26.484 30.250 2.844 1.00 45.74 117 LYS C N 1
ATOM 1791 C CA . LYS C 2 92 ? 26.070 29.158 2.010 1.00 48.17 117 LYS C CA 1
ATOM 1792 C C . LYS C 2 92 ? 27.047 27.984 2.115 1.00 46.85 117 LYS C C 1
ATOM 1793 O O . LYS C 2 92 ? 26.710 26.999 2.745 1.00 51.16 117 LYS C O 1
ATOM 1799 N N . HIS C 2 93 ? 28.239 28.140 1.525 1.00 42.44 118 HIS C N 1
ATOM 1800 C CA . HIS C 2 93 ? 29.324 27.163 1.485 1.00 45.58 118 HIS C CA 1
ATOM 1801 C C . HIS C 2 93 ? 30.596 27.627 2.304 1.00 43.40 118 HIS C C 1
ATOM 1802 O O . HIS C 2 93 ? 30.974 28.809 2.310 1.00 41.74 118 HIS C O 1
ATOM 1809 N N . ILE C 2 94 ? 31.267 26.664 2.922 1.00 39.65 119 ILE C N 1
ATOM 1810 C CA . ILE C 2 94 ? 32.523 26.863 3.671 1.00 37.54 119 ILE C CA 1
ATOM 1811 C C . ILE C 2 94 ? 33.512 25.799 3.115 1.00 40.45 119 ILE C C 1
ATOM 1812 O O . ILE C 2 94 ? 33.143 24.594 2.900 1.00 39.55 119 ILE C O 1
ATOM 1817 N N . ALA C 2 95 ? 34.701 26.255 2.753 1.00 40.06 120 ALA C N 1
ATOM 1818 C CA . ALA C 2 95 ? 35.752 25.381 2.336 1.00 44.32 120 ALA C CA 1
ATOM 1819 C C . ALA C 2 95 ? 36.906 25.658 3.268 1.00 45.66 120 ALA C C 1
ATOM 1820 O O . ALA C 2 95 ? 37.192 26.820 3.534 1.00 48.22 120 ALA C O 1
ATOM 1822 N N . VAL C 2 96 ? 37.521 24.602 3.808 1.00 48.07 121 VAL C N 1
ATOM 1823 C CA . VAL C 2 96 ? 38.740 24.720 4.641 1.00 50.40 121 VAL C CA 1
ATOM 1824 C C . VAL C 2 96 ? 39.775 23.714 4.202 1.00 46.58 121 VAL C C 1
ATOM 1825 O O . VAL C 2 96 ? 39.569 22.521 4.344 1.00 48.56 121 VAL C O 1
ATOM 1829 N N . PHE C 2 97 ? 40.879 24.221 3.663 1.00 44.85 122 PHE C N 1
ATOM 1830 C CA . PHE C 2 97 ? 41.904 23.391 3.080 1.00 41.84 122 PHE C CA 1
ATOM 1831 C C . PHE C 2 97 ? 43.154 23.635 3.838 1.00 43.30 122 PHE C C 1
ATOM 1832 O O . PHE C 2 97 ? 43.616 24.776 3.897 1.00 47.61 122 PHE C O 1
ATOM 1840 N N . HIS C 2 98 ? 43.690 22.597 4.474 1.00 42.65 123 HIS C N 1
ATOM 1841 C CA . HIS C 2 98 ? 44.954 22.759 5.196 1.00 46.06 123 HIS C CA 1
ATOM 1842 C C . HIS C 2 98 ? 46.009 21.814 4.655 1.00 47.01 123 HIS C C 1
ATOM 1843 O O . HIS C 2 98 ? 45.754 20.645 4.447 1.00 48.32 123 HIS C O 1
ATOM 1850 N N . ARG C 2 99 ? 47.192 22.340 4.384 1.00 53.39 124 ARG C N 1
ATOM 1851 C CA . ARG C 2 99 ? 48.2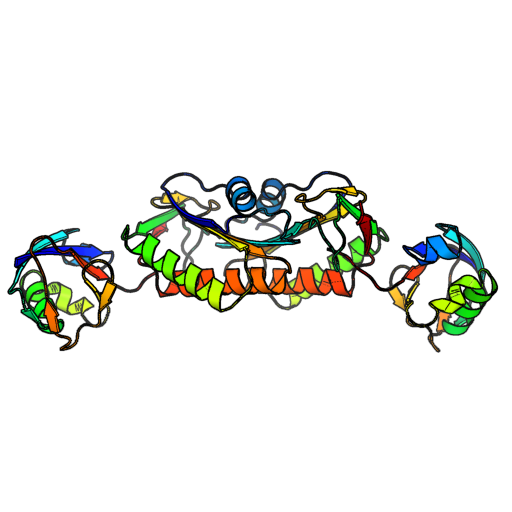83 21.538 3.840 1.00 50.63 124 ARG C CA 1
ATOM 1852 C C . ARG C 2 99 ? 49.130 20.966 4.936 1.00 51.06 124 ARG C C 1
ATOM 1853 O O . ARG C 2 99 ? 49.345 21.609 5.959 1.00 49.67 124 ARG C O 1
ATOM 1861 N N . LEU C 2 100 ? 49.603 19.739 4.742 1.00 53.73 125 LEU C N 1
ATOM 1862 C CA . LEU C 2 100 ? 50.379 19.076 5.785 1.00 54.01 125 LEU C CA 1
ATOM 1863 C C . LEU C 2 100 ? 51.781 18.710 5.294 1.00 50.77 125 LEU C C 1
ATOM 1864 O O . LEU C 2 100 ? 51.997 18.618 4.113 1.00 50.38 125 LEU C O 1
ATOM 1869 N N . GLY C 2 101 ? 52.717 18.495 6.229 1.00 52.46 126 GLY C N 1
ATOM 1870 C CA . GLY C 2 101 ? 54.125 18.346 5.901 1.00 49.74 126 GLY C CA 1
ATOM 1871 C C . GLY C 2 101 ? 54.752 19.685 5.517 1.00 56.38 126 GLY C C 1
ATOM 1872 O O . GLY C 2 101 ? 54.463 20.694 6.153 1.00 54.42 126 GLY C O 1
ATOM 1873 N N . LEU C 2 102 ? 55.569 19.691 4.468 1.00 55.42 127 LEU C N 1
ATOM 1874 C CA . LEU C 2 102 ? 56.449 20.812 4.144 1.00 55.72 127 LEU C CA 1
ATOM 1875 C C . LEU C 2 102 ? 55.835 21.896 3.283 1.00 55.26 127 LEU C C 1
ATOM 1876 O O . LEU C 2 102 ? 55.470 21.686 2.107 1.00 57.67 127 LEU C O 1
ATOM 1881 N N . VAL C 2 103 ? 55.761 23.084 3.861 1.00 57.47 128 VAL C N 1
ATOM 1882 C CA . VAL C 2 103 ? 55.175 24.229 3.155 1.00 62.52 128 VAL C CA 1
ATOM 1883 C C . VAL C 2 103 ? 56.308 25.223 3.022 1.00 58.26 128 VAL C C 1
ATOM 1884 O O . VAL C 2 103 ? 56.663 25.905 4.003 1.00 53.65 128 VAL C O 1
ATOM 1888 N N . PRO C 2 104 ? 56.915 25.270 1.833 1.00 55.04 129 PRO C N 1
ATOM 1889 C CA . PRO C 2 104 ? 57.990 26.259 1.659 1.00 65.04 129 PRO C CA 1
ATOM 1890 C C . PRO C 2 104 ? 57.461 27.720 1.633 1.00 65.71 129 PRO C C 1
ATOM 1891 O O . PRO C 2 104 ? 56.239 27.973 1.595 1.00 59.05 129 PRO C O 1
ATOM 1895 N N . VAL C 2 105 ? 58.413 28.643 1.680 1.00 62.80 130 VAL C N 1
ATOM 1896 C CA . VAL C 2 105 ? 58.160 30.069 1.710 1.00 58.27 130 VAL C CA 1
ATOM 1897 C C . VAL C 2 105 ? 57.250 30.497 0.563 1.00 54.98 130 VAL C C 1
ATOM 1898 O O . VAL C 2 105 ? 57.379 30.042 -0.567 1.00 51.31 130 VAL C O 1
ATOM 1902 N N . SER C 2 106 ? 56.309 31.368 0.893 1.00 58.67 131 SER C N 1
ATOM 1903 C CA . SER C 2 106 ? 55.339 31.904 -0.053 1.00 64.10 131 SER C CA 1
ATOM 1904 C C . SER C 2 106 ? 54.299 30.940 -0.598 1.00 55.83 131 SER C C 1
ATOM 1905 O O . SER C 2 106 ? 53.480 31.348 -1.398 1.00 62.37 131 SER C O 1
ATOM 1908 N N . GLU C 2 107 ? 54.290 29.684 -0.170 1.00 64.21 132 GLU C N 1
ATOM 1909 C CA . GLU C 2 107 ? 53.216 28.757 -0.567 1.00 57.28 132 GLU C CA 1
ATOM 1910 C C . GLU C 2 107 ? 52.264 28.653 0.595 1.00 53.64 132 GLU C C 1
ATOM 1911 O O . GLU C 2 107 ? 52.616 28.960 1.761 1.00 55.81 132 GLU C O 1
ATOM 1917 N N . ALA C 2 108 ? 51.038 28.283 0.265 1.00 49.08 133 ALA C N 1
ATOM 1918 C CA . ALA C 2 108 ? 49.934 28.346 1.215 1.00 47.31 133 ALA C CA 1
ATOM 1919 C C . ALA C 2 108 ? 49.895 27.134 2.091 1.00 47.56 133 ALA C C 1
ATOM 1920 O O . ALA C 2 108 ? 49.929 26.009 1.580 1.00 56.36 133 ALA C O 1
ATOM 1922 N N . SER C 2 109 ? 49.790 27.360 3.397 1.00 51.64 134 SER C N 1
ATOM 1923 C CA . SER C 2 109 ? 49.477 26.299 4.377 1.00 51.94 134 SER C CA 1
ATOM 1924 C C . SER C 2 109 ? 47.950 26.086 4.650 1.00 51.12 134 SER C C 1
ATOM 1925 O O . SER C 2 109 ? 47.537 25.025 5.125 1.00 46.24 134 SER C O 1
ATOM 1928 N N . ILE C 2 110 ? 47.150 27.118 4.423 1.00 45.50 135 ILE C N 1
ATOM 1929 C CA . ILE C 2 110 ? 45.726 27.095 4.730 1.00 48.15 135 ILE C CA 1
ATOM 1930 C C . ILE C 2 110 ? 45.002 28.003 3.746 1.00 48.77 135 ILE C C 1
ATOM 1931 O O . ILE C 2 110 ? 45.527 29.040 3.350 1.00 47.33 135 ILE C O 1
ATOM 1936 N N . ILE C 2 111 ? 43.806 27.598 3.345 1.00 45.39 136 ILE C N 1
ATOM 1937 C CA . ILE C 2 111 ? 42.947 28.466 2.577 1.00 44.74 136 ILE C CA 1
ATOM 1938 C C . ILE C 2 111 ? 41.601 28.148 3.135 1.00 44.89 136 ILE C C 1
ATOM 1939 O O . ILE C 2 111 ? 41.168 26.984 3.161 1.00 47.66 136 ILE C O 1
ATOM 1944 N N . ILE C 2 112 ? 40.944 29.210 3.584 1.00 48.60 137 ILE C N 1
ATOM 1945 C CA . ILE C 2 112 ? 39.560 29.204 4.040 1.00 45.34 137 ILE C CA 1
ATOM 1946 C C . ILE C 2 112 ? 38.771 30.142 3.145 1.00 45.53 137 ILE C C 1
ATOM 1947 O O . ILE C 2 112 ? 39.218 31.265 2.833 1.00 45.97 137 ILE C O 1
ATOM 1952 N N . ALA C 2 113 ? 37.616 29.674 2.728 1.00 42.36 138 ALA C N 1
ATOM 1953 C CA . ALA C 2 113 ? 36.710 30.452 1.947 1.00 41.34 138 ALA C CA 1
ATOM 1954 C C . ALA C 2 113 ? 35.265 30.270 2.466 1.00 43.20 138 ALA C C 1
ATOM 1955 O O . ALA C 2 113 ? 34.878 29.166 2.820 1.00 47.02 138 ALA C O 1
ATOM 1957 N N . VAL C 2 114 ? 34.483 31.353 2.453 1.00 43.75 139 VAL C N 1
ATOM 1958 C CA . VAL C 2 114 ? 33.061 31.345 2.790 1.00 43.42 139 VAL C CA 1
ATOM 1959 C C . VAL C 2 114 ? 32.295 32.176 1.807 1.00 44.27 139 VAL C C 1
ATOM 1960 O O . VAL C 2 114 ? 32.725 33.292 1.519 1.00 45.47 139 VAL C O 1
ATOM 1964 N N . SER C 2 115 ? 31.164 31.654 1.322 1.00 45.61 140 SER C N 1
ATOM 1965 C CA . SER C 2 115 ? 30.217 32.433 0.464 1.00 45.40 140 SER C CA 1
ATOM 1966 C C . SER C 2 115 ? 28.921 32.724 1.184 1.00 43.15 140 SER C C 1
ATOM 1967 O O . SER C 2 115 ? 28.442 31.912 1.939 1.00 47.36 140 SER C O 1
ATOM 1970 N N . SER C 2 116 ? 28.335 33.874 0.935 1.00 45.24 141 SER C N 1
ATOM 1971 C CA . SER C 2 116 ? 26.998 34.198 1.473 1.00 47.46 141 SER C CA 1
ATOM 1972 C C . SER C 2 116 ? 26.331 35.249 0.570 1.00 46.89 141 SER C C 1
ATOM 1973 O O . SER C 2 116 ? 26.961 35.805 -0.314 1.00 44.61 141 SER C O 1
ATOM 1976 N N . ALA C 2 117 ? 25.071 35.533 0.843 1.00 53.01 142 ALA C N 1
ATOM 1977 C CA . ALA C 2 117 ? 24.301 36.524 0.079 1.00 53.70 142 ALA C CA 1
ATOM 1978 C C . ALA C 2 117 ? 24.877 37.938 0.227 1.00 57.33 142 ALA C C 1
ATOM 1979 O O . ALA C 2 117 ? 25.062 38.630 -0.825 1.00 64.69 142 ALA C O 1
ATOM 1981 N N . HIS C 2 118 ? 25.201 38.334 1.472 1.00 62.90 143 HIS C N 1
ATOM 1982 C CA . HIS C 2 118 ? 25.847 39.631 1.767 1.00 68.42 143 HIS C CA 1
ATOM 1983 C C . HIS C 2 118 ? 27.203 39.529 2.559 1.00 66.14 143 HIS C C 1
ATOM 1984 O O . HIS C 2 118 ? 27.530 38.535 3.198 1.00 61.23 143 HIS C O 1
ATOM 1991 N N . ARG C 2 119 ? 27.959 40.619 2.553 1.00 55.79 144 ARG C N 1
ATOM 1992 C CA . ARG C 2 119 ? 29.399 40.560 2.746 1.00 55.43 144 ARG C CA 1
ATOM 1993 C C . ARG C 2 119 ? 29.898 40.431 4.160 1.00 55.71 144 ARG C C 1
ATOM 1994 O O . ARG C 2 119 ? 30.997 39.917 4.377 1.00 52.59 144 ARG C O 1
ATOM 2002 N N . ALA C 2 120 ? 29.149 40.977 5.108 1.00 49.67 145 ALA C N 1
ATOM 2003 C CA . ALA C 2 120 ? 29.545 40.923 6.507 1.00 50.27 145 ALA C CA 1
ATOM 2004 C C . ALA C 2 120 ? 29.654 39.449 7.022 1.00 47.77 145 ALA C C 1
ATOM 2005 O O . ALA C 2 120 ? 30.536 39.084 7.760 1.00 46.00 145 ALA C O 1
ATOM 2007 N N . ALA C 2 121 ? 28.728 38.627 6.591 1.00 49.13 146 ALA C N 1
ATOM 2008 C CA . ALA C 2 121 ? 28.663 37.257 7.007 1.00 47.52 146 ALA C CA 1
ATOM 2009 C C . ALA C 2 121 ? 29.901 36.508 6.565 1.00 48.15 146 ALA C C 1
ATOM 2010 O O . ALA C 2 121 ? 30.539 35.838 7.361 1.00 46.39 146 ALA C O 1
ATOM 2012 N N . SER C 2 122 ? 30.267 36.680 5.305 1.00 47.99 147 SER C N 1
ATOM 2013 C CA . SER C 2 122 ? 31.406 35.988 4.744 1.00 43.28 147 SER C CA 1
ATOM 2014 C C . SER C 2 122 ? 32.717 36.470 5.383 1.00 46.90 147 SER C C 1
ATOM 2015 O O . SER C 2 122 ? 33.569 35.644 5.701 1.00 44.71 147 SER C O 1
ATOM 2018 N N . LEU C 2 123 ? 32.856 37.772 5.634 1.00 49.00 148 LEU C N 1
ATOM 2019 C CA . LEU C 2 123 ? 34.077 38.304 6.278 1.00 50.88 148 LEU C CA 1
ATOM 2020 C C . LEU C 2 123 ? 34.171 37.896 7.711 1.00 48.01 148 LEU C C 1
ATOM 2021 O O . LEU C 2 123 ? 35.215 37.533 8.170 1.00 45.88 148 LEU C O 1
ATOM 2026 N N . GLU C 2 124 ? 33.082 38.007 8.438 1.00 44.75 149 GLU C N 1
ATOM 2027 C CA . GLU C 2 124 ? 33.101 37.635 9.841 1.00 43.69 149 GLU C CA 1
ATOM 2028 C C . GLU C 2 124 ? 33.314 36.122 10.046 1.00 45.59 149 GLU C C 1
ATOM 2029 O O . GLU C 2 124 ? 34.040 35.741 10.940 1.00 42.86 149 GLU C O 1
ATOM 2035 N N . ALA C 2 125 ? 32.698 35.280 9.220 1.00 39.35 150 ALA C N 1
ATOM 2036 C CA . ALA C 2 125 ? 32.817 33.847 9.357 1.00 40.68 150 ALA C CA 1
ATOM 2037 C C . ALA C 2 125 ? 34.240 33.380 9.019 1.00 42.63 150 ALA C C 1
ATOM 2038 O O . ALA C 2 125 ? 34.765 32.479 9.662 1.00 40.28 150 ALA C O 1
ATOM 2040 N N . VAL C 2 126 ? 34.894 34.040 8.073 1.00 43.90 151 VAL C N 1
ATOM 2041 C CA . VAL C 2 126 ? 36.243 33.667 7.723 1.00 42.24 151 VAL C CA 1
ATOM 2042 C C . VAL C 2 126 ? 37.135 33.995 8.886 1.00 45.98 151 VAL C C 1
ATOM 2043 O O . VAL C 2 126 ? 38.014 33.211 9.286 1.00 42.29 151 VAL C O 1
ATOM 2047 N N . SER C 2 127 ? 36.888 35.154 9.445 1.00 43.29 152 SER C N 1
ATOM 2048 C CA . SER C 2 127 ? 37.666 35.612 10.562 1.00 47.52 152 SER C CA 1
ATOM 2049 C C . SER C 2 127 ? 37.512 34.677 11.784 1.00 42.38 152 SER C C 1
ATOM 2050 O O . SER C 2 127 ? 38.497 34.293 12.374 1.00 35.90 152 SER C O 1
ATOM 2053 N N . TYR C 2 128 ? 36.279 34.330 12.144 1.00 37.74 153 TYR C N 1
ATOM 2054 C CA . TYR C 2 128 ? 36.028 33.359 13.186 1.00 42.76 153 TYR C CA 1
ATOM 2055 C C . TYR C 2 128 ? 36.661 31.966 12.871 1.00 46.30 153 TYR C C 1
ATOM 2056 O O . TYR C 2 128 ? 37.152 31.307 13.761 1.00 44.24 153 TYR C O 1
ATOM 2065 N N . ALA C 2 129 ? 36.621 31.550 11.611 1.00 42.92 154 ALA C N 1
ATOM 2066 C CA . ALA C 2 129 ? 37.178 30.280 11.229 1.00 43.05 154 ALA C CA 1
ATOM 2067 C C . ALA C 2 129 ? 38.706 30.224 11.471 1.00 43.69 154 ALA C C 1
ATOM 2068 O O . ALA C 2 129 ? 39.181 29.310 12.137 1.00 51.00 154 ALA C O 1
ATOM 2070 N N . ILE C 2 130 ? 39.461 31.165 10.940 1.00 44.06 155 ILE C N 1
ATOM 2071 C CA . ILE C 2 130 ? 40.897 31.151 11.153 1.00 45.51 155 ILE C CA 1
ATOM 2072 C C . ILE C 2 130 ? 41.297 31.305 12.633 1.00 45.28 155 ILE C C 1
ATOM 2073 O O . ILE C 2 130 ? 42.180 30.623 13.099 1.00 54.51 155 ILE C O 1
ATOM 2078 N N . ASP C 2 131 ? 40.637 32.165 13.365 1.00 41.82 156 ASP C N 1
ATOM 2079 C CA . ASP C 2 131 ? 40.893 32.290 14.793 1.00 46.28 156 ASP C CA 1
ATOM 2080 C C . ASP C 2 131 ? 40.629 31.042 15.608 1.00 44.81 156 ASP C C 1
ATOM 2081 O O . ASP C 2 131 ? 41.367 30.723 16.576 1.00 44.90 156 ASP C O 1
ATOM 2086 N N . THR C 2 132 ? 39.511 30.430 15.291 1.00 44.26 157 THR C N 1
ATOM 2087 C CA . THR C 2 132 ? 39.056 29.283 16.008 1.00 44.48 157 THR C CA 1
ATOM 2088 C C . THR C 2 132 ? 39.945 28.081 15.605 1.00 45.20 157 THR C C 1
ATOM 2089 O O . THR C 2 132 ? 40.360 27.336 16.448 1.00 41.01 157 THR C O 1
ATOM 2093 N N . LEU C 2 133 ? 40.329 27.987 14.339 1.00 42.00 158 LEU C N 1
ATOM 2094 C CA . LEU C 2 133 ? 41.217 26.971 13.906 1.00 39.79 158 LEU C CA 1
ATOM 2095 C C . LEU C 2 133 ? 42.527 27.051 14.682 1.00 47.41 158 LEU C C 1
ATOM 2096 O O . LEU C 2 133 ? 43.058 26.014 15.095 1.00 51.86 158 LEU C O 1
ATOM 2101 N N . LYS C 2 134 ? 43.051 28.259 14.872 1.00 48.30 159 LYS C N 1
ATOM 2102 C CA . LYS C 2 134 ? 44.369 28.429 15.499 1.00 48.73 159 LYS C CA 1
ATOM 2103 C C . LYS C 2 134 ? 44.277 28.147 16.969 1.00 48.81 159 LYS C C 1
ATOM 2104 O O . LYS C 2 134 ? 45.253 27.782 17.567 1.00 49.35 159 LYS C O 1
ATOM 2110 N N . ALA C 2 135 ? 43.092 28.305 17.545 1.00 49.11 160 ALA C N 1
ATOM 2111 C CA . ALA C 2 135 ? 42.865 28.090 18.958 1.00 47.87 160 ALA C CA 1
ATOM 2112 C C . ALA C 2 135 ? 42.475 26.625 19.348 1.00 51.79 160 ALA C C 1
ATOM 2113 O O . ALA C 2 135 ? 42.682 26.208 20.451 1.00 61.04 160 ALA C O 1
ATOM 2115 N N . LYS C 2 136 ? 41.851 25.891 18.450 1.00 48.42 161 LYS C N 1
ATOM 2116 C CA . LYS C 2 136 ? 41.146 24.683 18.793 1.00 47.47 161 LYS C CA 1
ATOM 2117 C C . LYS C 2 136 ? 41.529 23.450 18.009 1.00 49.34 161 LYS C C 1
ATOM 2118 O O . LYS C 2 136 ? 41.341 22.380 18.505 1.00 52.19 161 LYS C O 1
ATOM 2124 N N . VAL C 2 137 ? 42.061 23.590 16.796 1.00 47.38 162 VAL C N 1
ATOM 2125 C CA . VAL C 2 137 ? 42.270 22.467 15.923 1.00 45.34 162 VAL C CA 1
ATOM 2126 C C . VAL C 2 137 ? 43.681 21.879 16.119 1.00 52.91 162 VAL C C 1
ATOM 2127 O O . VAL C 2 137 ? 44.652 22.615 15.989 1.00 48.02 162 VAL C O 1
ATOM 2131 N N . PRO C 2 138 ? 43.789 20.538 16.424 1.00 55.87 163 PRO C N 1
ATOM 2132 C CA . PRO C 2 138 ? 45.058 19.858 16.736 1.00 55.62 163 PRO C CA 1
ATOM 2133 C C . PRO C 2 138 ? 45.977 19.737 15.536 1.00 52.07 163 PRO C C 1
ATOM 2134 O O . PRO C 2 138 ? 45.979 18.726 14.843 1.00 51.79 163 PRO C O 1
ATOM 2138 N N . ILE C 2 139 ? 46.662 20.852 15.261 1.00 52.27 164 ILE C N 1
ATOM 2139 C CA . ILE C 2 139 ? 47.628 21.013 14.184 1.00 48.57 164 ILE C CA 1
ATOM 2140 C C . ILE C 2 139 ? 48.808 21.758 14.813 1.00 50.99 164 ILE C C 1
ATOM 2141 O O . ILE C 2 139 ? 48.620 22.458 15.824 1.00 48.89 164 ILE C O 1
ATOM 2146 N N . TRP C 2 140 ? 50.016 21.547 14.283 1.00 47.03 165 TRP C N 1
ATOM 2147 C CA . TRP C 2 140 ? 51.260 22.070 14.889 1.00 51.78 165 TRP C CA 1
ATOM 2148 C C . TRP C 2 140 ? 52.246 22.340 13.785 1.00 48.67 165 TRP C C 1
ATOM 2149 O O . TRP C 2 140 ? 52.267 21.575 12.824 1.00 46.83 165 TRP C O 1
ATOM 2160 N N . LYS C 2 141 ? 53.053 23.397 13.927 1.00 54.46 166 LYS C N 1
ATOM 2161 C CA . LYS C 2 141 ? 54.084 23.752 12.925 1.00 56.59 166 LYS C CA 1
ATOM 2162 C C . LYS C 2 141 ? 55.480 23.776 13.536 1.00 57.01 166 LYS C C 1
ATOM 2163 O O . LYS C 2 141 ? 55.645 24.119 14.707 1.00 54.37 166 LYS C O 1
ATOM 2169 N N . LYS C 2 142 ? 56.466 23.400 12.740 1.00 53.13 167 LYS C N 1
ATOM 2170 C CA . LYS C 2 142 ? 57.863 23.506 13.131 1.00 64.49 167 LYS C CA 1
ATOM 2171 C C . LYS C 2 142 ? 58.547 24.405 12.068 1.00 54.22 167 LYS C C 1
ATOM 2172 O O . LYS C 2 142 ? 58.471 24.147 10.863 1.00 49.59 167 LYS C O 1
ATOM 2174 N N . GLU C 2 143 ? 59.161 25.487 12.530 1.00 53.12 168 GLU C N 1
ATOM 2175 C CA . GLU C 2 143 ? 59.928 26.354 11.661 1.00 58.61 168 GLU C CA 1
ATOM 2176 C C . GLU C 2 143 ? 61.197 25.627 11.326 1.00 59.93 168 GLU C C 1
ATOM 2177 O O . GLU C 2 143 ? 61.865 25.078 12.199 1.00 62.53 168 GLU C O 1
ATOM 2183 N N . ILE C 2 144 ? 61.515 25.602 10.056 1.00 54.99 169 ILE C N 1
ATOM 2184 C CA . ILE C 2 144 ? 62.777 25.093 9.638 1.00 59.54 169 ILE C CA 1
ATOM 2185 C C . ILE C 2 144 ? 63.652 26.268 9.221 1.00 62.00 169 ILE C C 1
ATOM 2186 O O . ILE C 2 144 ? 63.350 26.996 8.257 1.00 63.54 169 ILE C O 1
ATOM 2191 N N . TYR C 2 145 ? 64.765 26.435 9.922 1.00 65.59 170 TYR C N 1
ATOM 2192 C CA . TYR C 2 145 ? 65.670 27.563 9.643 1.00 68.85 170 TYR C CA 1
ATOM 2193 C C . TYR C 2 145 ? 66.758 27.294 8.621 1.00 71.07 170 TYR C C 1
ATOM 2194 O O . TYR C 2 145 ? 66.955 26.166 8.205 1.00 71.10 170 TYR C O 1
ATOM 2203 N N . GLU C 2 146 ? 67.438 28.362 8.211 1.00 84.75 171 GLU C N 1
ATOM 2204 C CA . GLU C 2 146 ? 68.806 28.259 7.695 1.00 89.60 171 GLU C CA 1
ATOM 2205 C C . GLU C 2 146 ? 69.759 27.994 8.856 1.00 85.90 171 GLU C C 1
ATOM 2206 O O . GLU C 2 146 ? 70.637 27.132 8.762 1.00 103.42 171 GLU C O 1
ATOM 2212 N N . GLU D 2 16 ? 59.656 43.328 -2.192 1.00 81.42 41 GLU D N 1
ATOM 2213 C CA . GLU D 2 16 ? 60.256 44.253 -1.198 1.00 86.53 41 GLU D CA 1
ATOM 2214 C C . GLU D 2 16 ? 59.558 45.610 -1.274 1.00 95.09 41 GLU D C 1
ATOM 2215 O O . GLU D 2 16 ? 59.159 46.152 -0.237 1.00 96.12 41 GLU D O 1
ATOM 2221 N N . LYS D 2 17 ? 59.395 46.139 -2.494 1.00 91.18 42 LYS D N 1
ATOM 2222 C CA . LYS D 2 17 ? 58.640 47.379 -2.725 1.00 83.95 42 LYS D CA 1
ATOM 2223 C C . LYS D 2 17 ? 57.128 47.117 -2.582 1.00 75.82 42 LYS D C 1
ATOM 2224 O O . LYS D 2 17 ? 56.570 46.411 -3.415 1.00 67.68 42 LYS D O 1
ATOM 2226 N N . SER D 2 18 ? 56.503 47.664 -1.520 1.00 64.39 43 SER D N 1
ATOM 2227 C CA . SER D 2 18 ? 55.044 47.667 -1.348 1.00 67.57 43 SER D CA 1
ATOM 2228 C C . SER D 2 18 ? 54.304 48.154 -2.592 1.00 73.74 43 SER D C 1
ATOM 2229 O O . SER D 2 18 ? 54.673 49.175 -3.143 1.00 82.89 43 SER D O 1
ATOM 2232 N N . LYS D 2 19 ? 53.225 47.459 -2.972 1.00 66.70 44 LYS D N 1
ATOM 2233 C CA . LYS D 2 19 ? 52.513 47.667 -4.217 1.00 65.61 44 LYS D CA 1
ATOM 2234 C C . LYS D 2 19 ? 51.064 48.028 -3.928 1.00 68.60 44 LYS D C 1
ATOM 2235 O O . LYS D 2 19 ? 50.467 47.522 -2.981 1.00 66.82 44 LYS D O 1
ATOM 2241 N N . ASP D 2 20 ? 50.527 48.931 -4.749 1.00 74.11 45 ASP D N 1
ATOM 2242 C CA . ASP D 2 20 ? 49.112 49.299 -4.763 1.00 64.00 45 ASP D CA 1
ATOM 2243 C C . ASP D 2 20 ? 48.743 49.007 -6.164 1.00 62.83 45 ASP D C 1
ATOM 2244 O O . ASP D 2 20 ? 49.117 49.774 -7.037 1.00 65.06 45 ASP D O 1
ATOM 2249 N N . VAL D 2 21 ? 48.099 47.865 -6.400 1.00 65.35 46 VAL D N 1
ATOM 2250 C CA . VAL D 2 21 ? 47.735 47.436 -7.754 1.00 65.38 46 VAL D CA 1
ATOM 2251 C C . VAL D 2 21 ? 46.243 47.644 -7.914 1.00 69.86 46 VAL D C 1
ATOM 2252 O O . VAL D 2 21 ? 45.449 46.994 -7.246 1.00 73.90 46 VAL D O 1
ATOM 2256 N N . ILE D 2 22 ? 45.879 48.591 -8.776 1.00 70.59 47 ILE D N 1
ATOM 2257 C CA . ILE D 2 22 ? 44.502 49.013 -8.982 1.00 64.34 47 ILE D CA 1
ATOM 2258 C C . ILE D 2 22 ? 44.210 48.854 -10.452 1.00 64.49 47 ILE D C 1
ATOM 2259 O O . ILE D 2 22 ? 45.010 49.212 -11.297 1.00 72.62 47 ILE D O 1
ATOM 2264 N N . ASN D 2 23 ? 43.081 48.275 -10.781 1.00 62.51 48 ASN D N 1
ATOM 2265 C CA . ASN D 2 23 ? 42.801 48.077 -12.169 1.00 61.66 48 ASN D CA 1
ATOM 2266 C C . ASN D 2 23 ? 41.331 47.974 -12.379 1.00 59.97 48 ASN D C 1
ATOM 2267 O O . ASN D 2 23 ? 40.646 47.324 -11.622 1.00 66.09 48 ASN D O 1
ATOM 2272 N N . PHE D 2 24 ? 40.845 48.676 -13.394 1.00 65.03 49 PHE D N 1
ATOM 2273 C CA . PHE D 2 24 ? 39.485 48.517 -13.873 1.00 64.96 49 PHE D CA 1
ATOM 2274 C C . PHE D 2 24 ? 39.580 47.964 -15.259 1.00 64.15 49 PHE D C 1
ATOM 2275 O O . PHE D 2 24 ? 40.470 48.334 -16.010 1.00 72.84 49 PHE D O 1
ATOM 2283 N N . THR D 2 25 ? 38.680 47.040 -15.573 1.00 70.15 50 THR D N 1
ATOM 2284 C CA . THR D 2 25 ? 38.820 46.185 -16.760 1.00 66.17 50 THR D CA 1
ATOM 2285 C C . THR D 2 25 ? 37.465 45.649 -17.089 1.00 66.59 50 THR D C 1
ATOM 2286 O O . THR D 2 25 ? 36.585 45.603 -16.219 1.00 75.30 50 THR D O 1
ATOM 2290 N N . ALA D 2 26 ? 37.264 45.314 -18.355 1.00 64.54 51 ALA D N 1
ATOM 2291 C CA . ALA D 2 26 ? 36.025 44.681 -18.757 1.00 70.00 51 ALA D CA 1
ATOM 2292 C C . ALA D 2 26 ? 36.230 43.166 -18.833 1.00 64.69 51 ALA D C 1
ATOM 2293 O O . ALA D 2 26 ? 35.262 42.425 -18.994 1.00 60.37 51 ALA D O 1
ATOM 2295 N N . GLU D 2 27 ? 37.468 42.705 -18.651 1.00 64.44 52 GLU D N 1
ATOM 2296 C CA . GLU D 2 27 ? 37.731 41.259 -18.622 1.00 71.63 52 GLU D CA 1
ATOM 2297 C C . GLU D 2 27 ? 37.292 40.507 -17.365 1.00 71.38 52 GLU D C 1
ATOM 2298 O O . GLU D 2 27 ? 37.129 41.102 -16.312 1.00 74.72 52 GLU D O 1
ATOM 2304 N N . LYS D 2 28 ? 37.077 39.197 -17.536 1.00 70.45 53 LYS D N 1
ATOM 2305 C CA . LYS D 2 28 ? 36.771 38.269 -16.468 1.00 64.16 53 LYS D CA 1
ATOM 2306 C C . LYS D 2 28 ? 37.877 38.405 -15.493 1.00 58.88 53 LYS D C 1
ATOM 2307 O O . LYS D 2 28 ? 39.013 38.369 -15.899 1.00 66.34 53 LYS D O 1
ATOM 2313 N N . LEU D 2 29 ? 37.535 38.563 -14.214 1.00 58.63 54 LEU D N 1
ATOM 2314 C CA . LEU D 2 29 ? 38.510 38.695 -13.143 1.00 60.74 54 LEU D CA 1
ATOM 2315 C C . LEU D 2 29 ? 38.911 37.310 -12.661 1.00 60.92 54 LEU D C 1
ATOM 2316 O O . LEU D 2 29 ? 38.062 36.415 -12.647 1.00 61.62 54 LEU D O 1
ATOM 2321 N N . SER D 2 30 ? 40.190 37.155 -12.261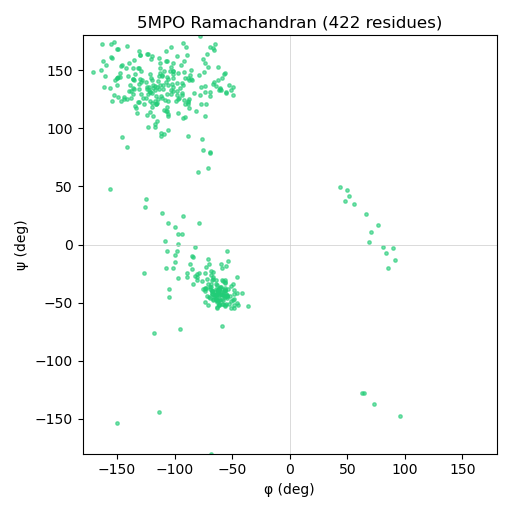 1.00 61.76 55 SER D N 1
ATOM 2322 C CA . SER D 2 30 ? 40.759 35.867 -11.778 1.00 62.77 55 SER D CA 1
ATOM 2323 C C . SER D 2 30 ? 41.266 35.971 -10.331 1.00 62.40 55 SER D C 1
ATOM 2324 O O . SER D 2 30 ? 42.179 36.763 -10.025 1.00 59.40 55 SER D O 1
ATOM 2327 N N . VAL D 2 31 ? 40.728 35.140 -9.455 1.00 65.26 56 VAL D N 1
ATOM 2328 C CA . VAL D 2 31 ? 41.138 35.139 -8.066 1.00 68.32 56 VAL D CA 1
ATOM 2329 C C . VAL D 2 31 ? 42.587 34.778 -7.910 1.00 67.62 56 VAL D C 1
ATOM 2330 O O . VAL D 2 31 ? 43.266 35.311 -7.077 1.00 79.49 56 VAL D O 1
ATOM 2334 N N . ASP D 2 32 ? 43.027 33.818 -8.718 1.00 76.43 57 ASP D N 1
ATOM 2335 C CA . ASP D 2 32 ? 44.396 33.328 -8.676 1.00 75.00 57 ASP D CA 1
ATOM 2336 C C . ASP D 2 32 ? 45.390 34.377 -9.143 1.00 66.18 57 ASP D C 1
ATOM 2337 O O . ASP D 2 32 ? 46.450 34.547 -8.540 1.00 70.27 57 ASP D O 1
ATOM 2342 N N . GLU D 2 33 ? 45.052 35.081 -10.217 1.00 65.06 58 GLU D N 1
ATOM 2343 C CA . GLU D 2 33 ? 45.944 36.089 -10.722 1.00 66.24 58 GLU D CA 1
ATOM 2344 C C . GLU D 2 33 ? 46.077 37.182 -9.658 1.00 67.12 58 GLU D C 1
ATOM 2345 O O . GLU D 2 33 ? 47.189 37.542 -9.276 1.00 72.42 58 GLU D O 1
ATOM 2351 N N . VAL D 2 34 ? 44.960 37.632 -9.095 1.00 62.38 59 VAL D N 1
ATOM 2352 C CA . VAL D 2 34 ? 44.995 38.689 -8.071 1.00 60.59 59 VAL D CA 1
ATOM 2353 C C . VAL D 2 34 ? 45.694 38.302 -6.765 1.00 65.62 59 VAL D C 1
ATOM 2354 O O . VAL D 2 34 ? 46.445 39.118 -6.216 1.00 68.21 59 VAL D O 1
ATOM 2358 N N . SER D 2 35 ? 45.433 37.096 -6.239 1.00 67.40 60 SER D N 1
ATOM 2359 C CA . SER D 2 35 ? 46.174 36.595 -5.050 1.00 68.03 60 SER D CA 1
ATOM 2360 C C . SER D 2 35 ? 47.669 36.619 -5.303 1.00 69.33 60 SER D C 1
ATOM 2361 O O . SER D 2 35 ? 48.443 37.057 -4.444 1.00 69.29 60 SER D O 1
ATOM 2364 N N . GLN D 2 36 ? 48.052 36.195 -6.500 1.00 65.53 61 GLN D N 1
ATOM 2365 C CA . GLN D 2 36 ? 49.465 36.158 -6.927 1.00 76.09 61 GLN D CA 1
ATOM 2366 C C . GLN D 2 36 ? 50.161 37.536 -6.813 1.00 67.22 61 GLN D C 1
ATOM 2367 O O . GLN D 2 36 ? 51.305 37.622 -6.453 1.00 66.77 61 GLN D O 1
ATOM 2373 N N . LEU D 2 37 ? 49.438 38.607 -7.109 1.00 65.60 62 LEU D N 1
ATOM 2374 C CA . LEU D 2 37 ? 50.004 39.941 -7.097 1.00 65.56 62 LEU D CA 1
ATOM 2375 C C . LEU D 2 37 ? 50.337 40.465 -5.693 1.00 71.13 62 LEU D C 1
ATOM 2376 O O . LEU D 2 37 ? 51.077 41.444 -5.600 1.00 64.29 62 LEU D O 1
ATOM 2381 N N . VAL D 2 38 ? 49.795 39.845 -4.625 1.00 66.86 63 VAL D N 1
ATOM 2382 C CA . VAL D 2 38 ? 49.989 40.350 -3.255 1.00 57.43 63 VAL D CA 1
ATOM 2383 C C . VAL D 2 38 ? 50.904 39.475 -2.431 1.00 57.93 63 VAL D C 1
ATOM 2384 O O . VAL D 2 38 ? 51.162 39.768 -1.253 1.00 54.44 63 VAL D O 1
ATOM 2388 N N . ILE D 2 39 ? 51.442 38.433 -3.060 1.00 61.92 64 ILE D N 1
ATOM 2389 C CA . ILE D 2 39 ? 52.297 37.480 -2.353 1.00 71.51 64 ILE D CA 1
ATOM 2390 C C . ILE D 2 39 ? 53.576 38.170 -1.999 1.00 70.72 64 ILE D C 1
ATOM 2391 O O . ILE D 2 39 ? 54.176 38.797 -2.843 1.00 75.35 64 ILE D O 1
ATOM 2396 N N . SER D 2 40 ? 53.979 38.042 -0.748 1.00 75.22 65 SER D N 1
ATOM 2397 C CA . SER D 2 40 ? 55.283 38.476 -0.308 1.00 72.77 65 SER D CA 1
ATOM 2398 C C . SER D 2 40 ? 55.838 37.437 0.671 1.00 73.35 65 SER D C 1
ATOM 2399 O O . SER D 2 40 ? 55.149 37.063 1.648 1.00 64.73 65 SER D O 1
ATOM 2402 N N . PRO D 2 41 ? 57.102 37.029 0.456 1.00 74.88 66 PRO D N 1
ATOM 2403 C CA . PRO D 2 41 ? 57.887 36.279 1.428 1.00 69.39 66 PRO D CA 1
ATOM 2404 C C . PRO D 2 41 ? 57.819 36.814 2.832 1.00 67.82 66 PRO D C 1
ATOM 2405 O O . PRO D 2 41 ? 58.003 36.049 3.770 1.00 72.15 66 PRO D O 1
ATOM 2409 N N . LEU D 2 42 ? 57.592 38.117 2.993 1.00 64.51 67 LEU D N 1
ATOM 2410 C CA . LEU D 2 42 ? 57.526 38.716 4.318 1.00 62.70 67 LEU D CA 1
ATOM 2411 C C . LEU D 2 42 ? 56.154 38.577 4.940 1.00 63.96 67 LEU D C 1
ATOM 2412 O O . LEU D 2 42 ? 56.016 38.807 6.143 1.00 69.37 67 LEU D O 1
ATOM 2417 N N . CYS D 2 43 ? 55.156 38.155 4.160 1.00 57.19 68 CYS D N 1
ATOM 2418 C CA . CYS D 2 43 ? 53.784 38.083 4.654 1.00 67.40 68 CYS D CA 1
ATOM 2419 C C . CYS D 2 43 ? 53.368 36.661 4.913 1.00 63.26 68 CYS D C 1
ATOM 2420 O O . CYS D 2 43 ? 53.664 35.760 4.116 1.00 63.40 68 CYS D O 1
ATOM 2423 N N . GLY D 2 44 ? 52.695 36.461 6.035 1.00 57.82 69 GLY D N 1
ATOM 2424 C CA . GLY D 2 44 ? 52.106 35.158 6.333 1.00 62.27 69 GLY D CA 1
ATOM 2425 C C . GLY D 2 44 ? 50.614 35.063 6.045 1.00 60.93 69 GLY D C 1
ATOM 2426 O O . GLY D 2 44 ? 50.047 33.970 6.096 1.00 60.12 69 GLY D O 1
ATOM 2427 N N . ALA D 2 45 ? 50.001 36.204 5.738 1.00 55.91 70 ALA D N 1
ATOM 2428 C CA . ALA D 2 45 ? 48.573 36.352 5.575 1.00 55.94 70 ALA D CA 1
ATOM 2429 C C . ALA D 2 45 ? 48.184 37.048 4.259 1.00 55.59 70 ALA D C 1
ATOM 2430 O O . ALA D 2 45 ? 48.868 37.949 3.771 1.00 60.86 70 ALA D O 1
ATOM 2432 N N . ILE D 2 46 ? 47.128 36.546 3.649 1.00 49.72 71 ILE D N 1
ATOM 2433 C CA . ILE D 2 46 ? 46.448 37.241 2.593 1.00 51.40 71 ILE D CA 1
ATOM 2434 C C . ILE D 2 46 ? 44.943 37.077 2.825 1.00 50.32 71 ILE D C 1
ATOM 2435 O O . ILE D 2 46 ? 44.463 35.981 2.965 1.00 51.10 71 ILE D O 1
ATOM 2440 N N . SER D 2 47 ? 44.225 38.180 2.866 1.00 46.93 72 SER D N 1
ATOM 2441 C CA . SER D 2 47 ? 42.793 38.176 2.885 1.00 47.36 72 SER D CA 1
ATOM 2442 C C . SER D 2 47 ? 42.289 38.613 1.508 1.00 47.38 72 SER D C 1
ATOM 2443 O O . SER D 2 47 ? 42.894 39.448 0.869 1.00 50.05 72 SER D O 1
ATOM 2446 N N . LEU D 2 48 ? 41.204 37.998 1.041 1.00 45.96 73 LEU D N 1
ATOM 2447 C CA . LEU D 2 48 ? 40.564 38.377 -0.191 1.00 43.45 73 LEU D CA 1
ATOM 2448 C C . LEU D 2 48 ? 39.096 38.599 0.012 1.00 46.37 73 LEU D C 1
ATOM 2449 O O . LEU D 2 48 ? 38.514 37.900 0.816 1.00 44.07 73 LEU D O 1
ATOM 2454 N N . PHE D 2 49 ? 38.527 39.617 -0.663 1.00 46.34 74 PHE D N 1
ATOM 2455 C CA . PHE D 2 49 ? 37.064 39.735 -0.825 1.00 46.69 74 PHE D CA 1
ATOM 2456 C C . PHE D 2 49 ? 36.787 39.638 -2.312 1.00 52.40 74 PHE D C 1
ATOM 2457 O O . PHE D 2 49 ? 37.526 40.217 -3.125 1.00 54.78 74 PHE D O 1
ATOM 2465 N N . VAL D 2 50 ? 35.756 38.866 -2.657 1.00 52.18 75 VAL D N 1
ATOM 2466 C CA . VAL D 2 50 ? 35.317 38.692 -4.028 1.00 47.91 75 VAL D CA 1
ATOM 2467 C C . VAL D 2 50 ? 33.808 38.916 -4.052 1.00 49.74 75 VAL D C 1
ATOM 2468 O O . VAL D 2 50 ? 33.086 38.256 -3.345 1.00 48.05 75 VAL D O 1
ATOM 2472 N N . GLY D 2 51 ? 33.342 39.870 -4.854 1.00 53.56 76 GLY D N 1
ATOM 2473 C CA . GLY D 2 51 ? 31.906 40.102 -5.036 1.00 47.96 76 GLY D CA 1
ATOM 2474 C C . GLY D 2 51 ? 31.539 39.468 -6.352 1.00 48.24 76 GLY D C 1
ATOM 2475 O O . GLY D 2 51 ? 32.293 39.524 -7.303 1.00 47.13 76 GLY D O 1
ATOM 2476 N N . THR D 2 52 ? 30.368 38.887 -6.406 1.00 47.25 77 THR D N 1
ATOM 2477 C CA . THR D 2 52 ? 29.927 38.130 -7.562 1.00 50.36 77 THR D CA 1
ATOM 2478 C C . THR D 2 52 ? 28.477 38.458 -7.793 1.00 47.54 77 THR D C 1
ATOM 2479 O O . THR D 2 52 ? 27.748 38.799 -6.862 1.00 48.39 77 THR D O 1
ATOM 2483 N N . THR D 2 53 ? 28.033 38.283 -9.016 1.00 47.06 78 THR D N 1
ATOM 2484 C CA . THR D 2 53 ? 26.636 38.582 -9.359 1.00 49.69 78 THR D CA 1
ATOM 2485 C C . THR D 2 53 ? 25.739 37.448 -8.851 1.00 50.74 78 THR D C 1
ATOM 2486 O O . THR D 2 53 ? 25.936 36.257 -9.181 1.00 56.64 78 THR D O 1
ATOM 2490 N N . ARG D 2 54 ? 24.810 37.836 -7.988 1.00 53.31 79 ARG D N 1
ATOM 2491 C CA . ARG D 2 54 ? 23.709 37.011 -7.525 1.00 59.81 79 ARG D CA 1
ATOM 2492 C C . ARG D 2 54 ? 22.687 36.912 -8.599 1.00 58.05 79 ARG D C 1
ATOM 2493 O O . ARG D 2 54 ? 22.625 37.777 -9.446 1.00 63.09 79 ARG D O 1
ATOM 2501 N N . ASN D 2 55 ? 21.850 35.888 -8.494 1.00 54.55 80 ASN D N 1
ATOM 2502 C CA . ASN D 2 55 ? 20.858 35.581 -9.499 1.00 63.52 80 ASN D CA 1
ATOM 2503 C C . ASN D 2 55 ? 19.464 36.090 -9.112 1.00 64.83 80 ASN D C 1
ATOM 2504 O O . ASN D 2 55 ? 18.468 35.662 -9.671 1.00 59.14 80 ASN D O 1
ATOM 2509 N N . ASN D 2 56 ? 19.376 36.977 -8.137 1.00 64.20 81 ASN D N 1
ATOM 2510 C CA . ASN D 2 56 ? 18.071 37.410 -7.693 1.00 59.29 81 ASN D CA 1
ATOM 2511 C C . ASN D 2 56 ? 18.201 38.719 -6.964 1.00 59.11 81 ASN D C 1
ATOM 2512 O O . ASN D 2 56 ? 19.211 38.989 -6.327 1.00 53.65 81 ASN D O 1
ATOM 2517 N N . PHE D 2 57 ? 17.202 39.564 -7.129 1.00 67.26 82 PHE D N 1
ATOM 2518 C CA . PHE D 2 57 ? 17.191 40.841 -6.469 1.00 66.56 82 PHE D CA 1
ATOM 2519 C C . PHE D 2 57 ? 15.742 41.234 -6.193 1.00 63.49 82 PHE D C 1
ATOM 2520 O O . PHE D 2 57 ? 14.891 41.185 -7.100 1.00 55.27 82 PHE D O 1
ATOM 2528 N N . GLU D 2 58 ? 15.467 41.560 -4.925 1.00 61.35 83 GLU D N 1
ATOM 2529 C CA . GLU D 2 58 ? 14.139 41.925 -4.474 1.00 66.61 83 GLU D CA 1
ATOM 2530 C C . GLU D 2 58 ? 13.076 40.930 -4.966 1.00 78.16 83 GLU D C 1
ATOM 2531 O O . GLU D 2 58 ? 11.970 41.331 -5.331 1.00 84.38 83 GLU D O 1
ATOM 2537 N N . GLY D 2 59 ? 13.424 39.639 -5.006 1.00 73.15 84 GLY D N 1
ATOM 2538 C CA . GLY D 2 59 ? 12.499 38.619 -5.494 1.00 74.75 84 GLY D CA 1
ATOM 2539 C C . GLY D 2 59 ? 12.420 38.400 -6.999 1.00 70.75 84 GLY D C 1
ATOM 2540 O O . GLY D 2 59 ? 11.786 37.464 -7.423 1.00 88.69 84 GLY D O 1
ATOM 2541 N N . LYS D 2 60 ? 13.066 39.212 -7.816 1.00 65.37 85 LYS D N 1
ATOM 2542 C CA . LYS D 2 60 ? 13.053 38.992 -9.260 1.00 72.34 85 LYS D CA 1
ATOM 2543 C C . LYS D 2 60 ? 14.317 38.182 -9.614 1.00 72.09 85 LYS D C 1
ATOM 2544 O O . LYS D 2 60 ? 15.294 38.242 -8.868 1.00 62.43 85 LYS D O 1
ATOM 2550 N N . LYS D 2 61 ? 14.300 37.416 -10.718 1.00 63.91 86 LYS D N 1
ATOM 2551 C CA . LYS D 2 61 ? 15.480 36.686 -11.153 1.00 58.96 86 LYS D CA 1
ATOM 2552 C C . LYS D 2 61 ? 16.337 37.602 -11.969 1.00 64.05 86 LYS D C 1
ATOM 2553 O O . LYS D 2 61 ? 15.808 38.376 -12.762 1.00 75.66 86 LYS D O 1
ATOM 2555 N N . VAL D 2 62 ? 17.663 37.483 -11.785 1.00 70.44 87 VAL D N 1
ATOM 2556 C CA . VAL D 2 62 ? 18.715 38.363 -12.375 1.00 66.58 87 VAL D CA 1
ATOM 2557 C C . VAL D 2 62 ? 19.664 37.511 -13.267 1.00 69.23 87 VAL D C 1
ATOM 2558 O O . VAL D 2 62 ? 20.150 36.463 -12.819 1.00 73.67 87 VAL D O 1
ATOM 2562 N N . ILE D 2 63 ? 19.908 37.983 -14.502 1.00 65.97 88 ILE D N 1
ATOM 2563 C CA . ILE D 2 63 ? 20.788 37.357 -15.499 1.00 69.70 88 ILE D CA 1
ATOM 2564 C C . ILE D 2 63 ? 22.170 38.013 -15.466 1.00 64.76 88 ILE D C 1
ATOM 2565 O O . ILE D 2 63 ? 23.183 37.404 -15.805 1.00 69.31 88 ILE D O 1
ATOM 2567 N N . SER D 2 64 ? 22.236 39.277 -15.093 1.00 58.87 89 SER D N 1
ATOM 2568 C CA . SER D 2 64 ? 23.509 39.963 -15.139 1.00 55.26 89 SER D CA 1
ATOM 2569 C C . SER D 2 64 ? 23.493 41.240 -14.297 1.00 58.20 89 SER D C 1
ATOM 2570 O O . SER D 2 64 ? 22.427 41.673 -13.816 1.00 59.89 89 SER D O 1
ATOM 2573 N N . LEU D 2 65 ? 24.667 41.849 -14.149 1.00 55.58 90 LEU D N 1
ATOM 2574 C CA . LEU D 2 65 ? 24.808 43.141 -13.481 1.00 65.55 90 LEU D CA 1
ATOM 2575 C C . LEU D 2 65 ? 25.643 44.007 -14.375 1.00 60.75 90 LEU D C 1
ATOM 2576 O O . LEU D 2 65 ? 26.672 43.535 -14.850 1.00 52.59 90 LEU D O 1
ATOM 2581 N N . GLU D 2 66 ? 25.224 45.260 -14.589 1.00 60.53 91 GLU D N 1
ATOM 2582 C CA . GLU D 2 66 ? 25.990 46.190 -15.440 1.00 68.44 91 GLU D CA 1
ATOM 2583 C C . GLU D 2 66 ? 26.633 47.236 -14.570 1.00 59.96 91 GLU D C 1
ATOM 2584 O O . GLU D 2 66 ? 25.939 47.897 -13.806 1.00 67.10 91 GLU D O 1
ATOM 2590 N N . TYR D 2 67 ? 27.947 47.359 -14.691 1.00 54.17 92 TYR D N 1
ATOM 2591 C CA . TYR D 2 67 ? 28.742 48.316 -13.952 1.00 57.25 92 TYR D CA 1
ATOM 2592 C C . TYR D 2 67 ? 29.338 49.416 -14.844 1.00 59.11 92 TYR D C 1
ATOM 2593 O O . TYR D 2 67 ? 30.063 49.124 -15.798 1.00 62.32 92 TYR D O 1
ATOM 2602 N N . GLU D 2 68 ? 29.101 50.659 -14.453 1.00 64.31 93 GLU D N 1
ATOM 2603 C CA . GLU D 2 68 ? 29.672 51.865 -15.057 1.00 65.48 93 GLU D CA 1
ATOM 2604 C C . GLU D 2 68 ? 30.475 52.575 -13.954 1.00 59.80 93 GLU D C 1
ATOM 2605 O O . GLU D 2 68 ? 30.060 52.617 -12.807 1.00 66.13 93 GLU D O 1
ATOM 2611 N N . ALA D 2 69 ? 31.611 53.143 -14.299 1.00 56.94 94 ALA D N 1
ATOM 2612 C CA . ALA D 2 69 ? 32.439 53.907 -13.372 1.00 57.68 94 ALA D CA 1
ATOM 2613 C C . ALA D 2 69 ? 32.819 55.280 -13.956 1.00 64.00 94 ALA D C 1
ATOM 2614 O O . ALA D 2 69 ? 32.707 55.487 -15.130 1.00 61.57 94 ALA D O 1
ATOM 2616 N N . TYR D 2 70 ? 33.262 56.199 -13.105 1.00 66.05 95 TYR D N 1
ATOM 2617 C CA . TYR D 2 70 ? 33.873 57.425 -13.517 1.00 62.63 95 TYR D CA 1
ATOM 2618 C C . TYR D 2 70 ? 35.363 57.280 -13.235 1.00 62.52 95 TYR D C 1
ATOM 2619 O O . TYR D 2 70 ? 35.831 57.482 -12.098 1.00 59.61 95 TYR D O 1
ATOM 2628 N N . LEU D 2 71 ? 36.096 56.942 -14.299 1.00 67.92 96 LEU D N 1
ATOM 2629 C CA . LEU D 2 71 ? 37.566 56.934 -14.321 1.00 71.70 96 LEU D CA 1
ATOM 2630 C C . LEU D 2 71 ? 38.158 58.177 -15.011 1.00 76.34 96 LEU D C 1
ATOM 2631 O O . LEU D 2 71 ? 37.577 58.687 -15.953 1.00 78.20 96 LEU D O 1
ATOM 2636 N N . PRO D 2 72 ? 39.337 58.629 -14.606 1.00 86.53 97 PRO D N 1
ATOM 2637 C CA . PRO D 2 72 ? 40.164 57.960 -13.584 1.00 86.45 97 PRO D CA 1
ATOM 2638 C C . PRO D 2 72 ? 39.940 58.471 -12.162 1.00 70.65 97 PRO D C 1
ATOM 2639 O O . PRO D 2 72 ? 40.822 58.328 -11.323 1.00 72.98 97 PRO D O 1
ATOM 2643 N N . MET D 2 73 ? 38.777 59.037 -11.862 1.00 67.15 98 MET D N 1
ATOM 2644 C CA . MET D 2 73 ? 38.503 59.420 -10.483 1.00 65.32 98 MET D CA 1
ATOM 2645 C C . MET D 2 73 ? 38.377 58.193 -9.544 1.00 76.27 98 MET D C 1
ATOM 2646 O O . MET D 2 73 ? 38.977 58.191 -8.453 1.00 81.74 98 MET D O 1
ATOM 2651 N N . ALA D 2 74 ? 37.603 57.181 -9.966 1.00 63.13 99 ALA D N 1
ATOM 2652 C CA . ALA D 2 74 ? 37.432 55.930 -9.202 1.00 62.20 99 ALA D CA 1
ATOM 2653 C C . ALA D 2 74 ? 38.740 55.343 -8.742 1.00 56.26 99 ALA D C 1
ATOM 2654 O O . ALA D 2 74 ? 38.939 55.084 -7.558 1.00 61.25 99 ALA D O 1
ATOM 2656 N N . GLU D 2 75 ? 39.641 55.196 -9.690 1.00 56.00 100 GLU D N 1
ATOM 2657 C CA . GLU D 2 75 ? 41.005 54.747 -9.440 1.00 65.13 100 GLU D CA 1
ATOM 2658 C C . GLU D 2 75 ? 41.720 55.616 -8.432 1.00 67.32 100 GLU D C 1
ATOM 2659 O O . GLU D 2 75 ? 42.614 55.180 -7.714 1.00 75.80 100 GLU D O 1
ATOM 2665 N N . ASN D 2 76 ? 41.381 56.884 -8.420 1.00 75.02 101 ASN D N 1
ATOM 2666 C CA . ASN D 2 76 ? 42.011 57.760 -7.489 1.00 71.90 101 ASN D CA 1
ATOM 2667 C C . ASN D 2 76 ? 41.361 57.729 -6.117 1.00 64.79 101 ASN D C 1
ATOM 2668 O O . ASN D 2 76 ? 42.050 57.865 -5.116 1.00 61.92 101 ASN D O 1
ATOM 2673 N N . GLU D 2 77 ? 40.047 57.547 -6.059 1.00 62.46 102 GLU D N 1
ATOM 2674 C CA . GLU D 2 77 ? 39.400 57.334 -4.772 1.00 70.56 102 GLU D CA 1
ATOM 2675 C C . GLU D 2 77 ? 39.859 56.023 -4.094 1.00 70.17 102 GLU D C 1
ATOM 2676 O O . GLU D 2 77 ? 39.905 55.957 -2.873 1.00 63.85 102 GLU D O 1
ATOM 2682 N N . VAL D 2 78 ? 40.208 55.023 -4.907 1.00 61.98 103 VAL D N 1
ATOM 2683 C CA . VAL D 2 78 ? 40.818 53.765 -4.460 1.00 61.86 103 VAL D CA 1
ATOM 2684 C C . VAL D 2 78 ? 42.253 53.966 -3.947 1.00 62.70 103 VAL D C 1
ATOM 2685 O O . VAL D 2 78 ? 42.650 53.318 -2.960 1.00 61.18 103 VAL D O 1
ATOM 2689 N N . ARG D 2 79 ? 43.031 54.836 -4.591 1.00 63.54 104 ARG D N 1
ATOM 2690 C CA . ARG D 2 79 ? 44.349 55.222 -4.042 1.00 60.47 104 ARG D CA 1
ATOM 2691 C C . ARG D 2 79 ? 44.201 55.811 -2.652 1.00 62.98 104 ARG D C 1
ATOM 2692 O O . ARG D 2 79 ? 44.993 55.510 -1.770 1.00 62.51 104 ARG D O 1
ATOM 2700 N N . LYS D 2 80 ? 43.217 56.678 -2.451 1.00 60.81 105 LYS D N 1
ATOM 2701 C CA . LYS D 2 80 ? 43.040 57.278 -1.130 1.00 74.47 105 LYS D CA 1
ATOM 2702 C C . LYS D 2 80 ? 42.833 56.183 -0.085 1.00 73.64 105 LYS D C 1
ATOM 2703 O O . LYS D 2 80 ? 43.425 56.206 1.003 1.00 83.69 105 LYS D O 1
ATOM 2709 N N . ILE D 2 81 ? 41.945 55.256 -0.425 1.00 71.26 106 ILE D N 1
ATOM 2710 C CA . ILE D 2 81 ? 41.601 54.138 0.440 1.00 62.79 106 ILE D CA 1
ATOM 2711 C C . ILE D 2 81 ? 42.843 53.308 0.738 1.00 59.36 106 ILE D C 1
ATOM 2712 O O . ILE D 2 81 ? 43.051 52.965 1.880 1.00 47.29 106 ILE D O 1
ATOM 2717 N N . CYS D 2 82 ? 43.689 53.042 -0.256 1.00 56.92 107 CYS D N 1
ATOM 2718 C CA . CYS D 2 82 ? 44.963 52.372 0.031 1.00 55.48 107 CYS D CA 1
ATOM 2719 C C . CYS D 2 82 ? 45.839 53.089 1.082 1.00 65.26 107 CYS D C 1
ATOM 2720 O O . CYS D 2 82 ? 46.273 52.494 2.102 1.00 65.40 107 CYS D O 1
ATOM 2723 N N . SER D 2 83 ? 46.045 54.375 0.841 1.00 63.53 108 SER D N 1
ATOM 2724 C CA . SER D 2 83 ? 46.905 55.200 1.646 1.00 63.93 108 SER D CA 1
ATOM 2725 C C . SER D 2 83 ? 46.433 55.216 3.079 1.00 61.70 108 SER D C 1
ATOM 2726 O O . SER D 2 83 ? 47.247 55.065 4.009 1.00 70.59 108 SER D O 1
ATOM 2729 N N . ASP D 2 84 ? 45.127 55.413 3.251 1.00 58.85 109 ASP D N 1
ATOM 2730 C CA . ASP D 2 84 ? 44.523 55.436 4.573 1.00 64.13 109 ASP D CA 1
ATOM 2731 C C . ASP D 2 84 ? 44.637 54.085 5.271 1.00 74.58 109 ASP D C 1
ATOM 2732 O O . ASP D 2 84 ? 44.755 54.021 6.512 1.00 73.85 109 ASP D O 1
ATOM 2737 N N . ILE D 2 85 ? 44.560 53.019 4.464 1.00 71.99 110 ILE D N 1
ATOM 2738 C CA . ILE D 2 85 ? 44.764 51.660 4.932 1.00 70.54 110 ILE D CA 1
ATOM 2739 C C . ILE D 2 85 ? 46.182 51.528 5.495 1.00 66.13 110 ILE D C 1
ATOM 2740 O O . ILE D 2 85 ? 46.346 51.000 6.593 1.00 69.69 110 ILE D O 1
ATOM 2745 N N . ARG D 2 86 ? 47.180 52.009 4.762 1.00 62.19 111 ARG D N 1
ATOM 2746 C CA . ARG D 2 86 ? 48.580 51.873 5.203 1.00 63.47 111 ARG D CA 1
ATOM 2747 C C . ARG D 2 86 ? 48.929 52.697 6.431 1.00 62.87 111 ARG D C 1
ATOM 2748 O O . ARG D 2 86 ? 49.855 52.388 7.115 1.00 71.19 111 ARG D O 1
ATOM 2756 N N . GLN D 2 87 ? 48.171 53.737 6.686 1.00 71.18 112 GLN D N 1
ATOM 2757 C CA . GLN D 2 87 ? 48.278 54.490 7.908 1.00 78.28 112 GLN D CA 1
ATOM 2758 C C . GLN D 2 87 ? 47.655 53.748 9.078 1.00 78.53 112 GLN D C 1
ATOM 2759 O O . GLN D 2 87 ? 48.190 53.806 10.162 1.00 85.10 112 GLN D O 1
ATOM 2765 N N . LYS D 2 88 ? 46.541 53.053 8.881 1.00 74.66 113 LYS D N 1
ATOM 2766 C CA . LYS D 2 88 ? 45.907 52.325 9.984 1.00 73.54 113 LYS D CA 1
ATOM 2767 C C . LYS D 2 88 ? 46.514 50.921 10.369 1.00 72.66 113 LYS D C 1
ATOM 2768 O O . LYS D 2 88 ? 46.373 50.485 11.517 1.00 71.31 113 LYS D O 1
ATOM 2774 N N . TRP D 2 89 ? 47.180 50.236 9.434 1.00 63.65 114 TRP D N 1
ATOM 2775 C CA . TRP D 2 89 ? 47.483 48.813 9.561 1.00 59.10 114 TRP D CA 1
ATOM 2776 C C . TRP D 2 89 ? 48.768 48.479 8.835 1.00 62.04 114 TRP D C 1
ATOM 2777 O O . TRP D 2 89 ? 48.960 48.909 7.706 1.00 60.16 114 TRP D O 1
ATOM 2788 N N . PRO D 2 90 ? 49.623 47.651 9.448 1.00 62.94 115 PRO D N 1
ATOM 2789 C CA . PRO D 2 90 ? 50.915 47.305 8.819 1.00 64.16 115 PRO D CA 1
ATOM 2790 C C . PRO D 2 90 ? 50.711 46.324 7.704 1.00 66.51 115 PRO D C 1
ATOM 2791 O O . PRO D 2 90 ? 50.873 45.134 7.911 1.00 67.72 115 PRO D O 1
ATOM 2795 N N . VAL D 2 91 ? 50.322 46.818 6.538 1.00 71.76 116 VAL D N 1
ATOM 2796 C CA . VAL D 2 91 ? 50.041 45.934 5.390 1.00 62.54 116 VAL D CA 1
ATOM 2797 C C . VAL D 2 91 ? 51.204 46.025 4.447 1.00 61.73 116 VAL D C 1
ATOM 2798 O O . VAL D 2 91 ? 52.063 46.840 4.660 1.00 63.78 116 VAL D O 1
ATOM 2802 N N . LYS D 2 92 ? 51.251 45.161 3.442 1.00 62.46 117 LYS D N 1
ATOM 2803 C CA . LYS D 2 92 ? 52.322 45.165 2.468 1.00 58.33 117 LYS D CA 1
ATOM 2804 C C . LYS D 2 92 ? 51.738 45.448 1.068 1.00 68.66 117 LYS D C 1
ATOM 2805 O O . LYS D 2 92 ? 51.863 46.568 0.567 1.00 67.07 117 LYS D O 1
ATOM 2811 N N . HIS D 2 93 ? 51.092 44.467 0.443 1.00 59.58 118 HIS D N 1
ATOM 2812 C CA . HIS D 2 93 ? 50.509 44.660 -0.872 1.00 62.14 118 HIS D CA 1
ATOM 2813 C C . HIS D 2 93 ? 48.991 44.804 -0.784 1.00 62.56 118 HIS D C 1
ATOM 2814 O O . HIS D 2 93 ? 48.401 44.291 0.130 1.00 75.69 118 HIS D O 1
ATOM 2821 N N . ILE D 2 94 ? 48.402 45.579 -1.704 1.00 62.05 119 ILE D N 1
ATOM 2822 C CA . ILE D 2 94 ? 46.955 45.792 -1.826 1.00 54.05 119 ILE D CA 1
ATOM 2823 C C . ILE D 2 94 ? 46.636 45.698 -3.295 1.00 52.14 119 ILE D C 1
ATOM 2824 O O . ILE D 2 94 ? 47.320 46.318 -4.081 1.00 60.30 119 ILE D O 1
ATOM 2829 N N . ALA D 2 95 ? 45.644 44.885 -3.659 1.00 50.02 120 ALA D N 1
ATOM 2830 C CA . ALA D 2 95 ? 45.161 44.746 -5.034 1.00 47.50 120 ALA D CA 1
ATOM 2831 C C . ALA D 2 95 ? 43.724 45.105 -4.998 1.00 53.88 120 ALA D C 1
ATOM 2832 O O . ALA D 2 95 ? 43.024 44.630 -4.133 1.00 61.31 120 ALA D O 1
ATOM 2834 N N . VAL D 2 96 ? 43.275 45.968 -5.909 1.00 59.67 121 VAL D N 1
ATOM 2835 C CA . VAL D 2 96 ? 41.848 46.204 -6.103 1.00 49.62 121 VAL D CA 1
ATOM 2836 C C . VAL D 2 96 ? 41.527 46.171 -7.574 1.00 53.38 121 VAL D C 1
ATOM 2837 O O . VAL D 2 96 ? 42.047 46.966 -8.343 1.00 58.55 121 VAL D O 1
ATOM 2841 N N . PHE D 2 97 ? 40.699 45.210 -7.953 1.00 50.38 122 PHE D N 1
ATOM 2842 C CA . PHE D 2 97 ? 40.321 45.004 -9.323 1.00 50.65 122 PHE D CA 1
ATOM 2843 C C . PHE D 2 97 ? 38.811 45.043 -9.333 1.00 52.30 122 PHE D C 1
ATOM 2844 O O . PHE D 2 97 ? 38.183 44.298 -8.611 1.00 58.03 122 PHE D O 1
ATOM 2852 N N . HIS D 2 98 ? 38.235 45.892 -10.180 1.00 57.48 123 HIS D N 1
ATOM 2853 C CA . HIS D 2 98 ? 36.788 45.959 -10.373 1.00 59.25 123 HIS D CA 1
ATOM 2854 C C . HIS D 2 98 ? 36.522 45.713 -11.842 1.00 59.31 123 HIS D C 1
ATOM 2855 O O . HIS D 2 98 ? 37.237 46.245 -12.670 1.00 61.60 123 HIS D O 1
ATOM 2862 N N . ARG D 2 99 ? 35.528 44.885 -12.158 1.00 58.55 124 ARG D N 1
ATOM 2863 C CA . ARG D 2 99 ? 35.109 44.657 -13.539 1.00 54.32 124 ARG D CA 1
ATOM 2864 C C . ARG D 2 99 ? 34.086 45.695 -13.939 1.00 60.40 124 ARG D C 1
ATOM 2865 O O . ARG D 2 99 ? 33.206 46.056 -13.136 1.00 51.63 124 ARG D O 1
ATOM 2873 N N . LEU D 2 100 ? 34.187 46.153 -15.186 1.00 64.88 125 LEU D N 1
ATOM 2874 C CA . LEU D 2 100 ? 33.206 47.070 -15.774 1.00 65.38 125 LEU D CA 1
ATOM 2875 C C . LEU D 2 100 ? 32.427 46.389 -16.881 1.00 60.39 125 LEU D C 1
ATOM 2876 O O . LEU D 2 100 ? 32.920 45.480 -17.512 1.00 64.42 125 LEU D O 1
ATOM 2881 N N . GLY D 2 101 ? 31.199 46.832 -17.110 1.00 64.31 126 GLY D N 1
ATOM 2882 C CA . GLY D 2 101 ? 30.347 46.225 -18.125 1.00 62.41 126 GLY D CA 1
ATOM 2883 C C . GLY D 2 101 ? 29.423 45.204 -17.533 1.00 65.25 126 GLY D C 1
ATOM 2884 O O . GLY D 2 101 ? 28.965 45.353 -16.391 1.00 69.91 126 GLY D O 1
ATOM 2885 N N . LEU D 2 102 ? 29.129 44.178 -18.314 1.00 70.31 127 LEU D N 1
ATOM 2886 C CA . LEU D 2 102 ? 28.152 43.158 -17.921 1.00 73.38 127 LEU D CA 1
ATOM 2887 C C . LEU D 2 102 ? 28.898 42.108 -17.139 1.00 65.15 127 LEU D C 1
ATOM 2888 O O . LEU D 2 102 ? 29.885 41.575 -17.628 1.00 61.78 127 LEU D O 1
ATOM 2893 N N . VAL D 2 103 ? 28.426 41.824 -15.929 1.00 63.12 128 VAL D N 1
ATOM 2894 C CA . VAL D 2 103 ? 28.991 40.757 -15.113 1.00 66.88 128 VAL D CA 1
ATOM 2895 C C . VAL D 2 103 ? 27.945 39.703 -14.871 1.00 59.98 128 VAL D C 1
ATOM 2896 O O . VAL D 2 103 ? 27.048 39.906 -14.069 1.00 62.46 128 VAL D O 1
ATOM 2900 N N . PRO D 2 104 ? 28.042 38.578 -15.579 1.00 54.54 129 PRO D N 1
ATOM 2901 C CA . PRO D 2 104 ? 27.017 37.541 -15.434 1.00 59.34 129 PRO D CA 1
ATOM 2902 C C . PRO D 2 104 ? 26.990 36.888 -14.044 1.00 59.02 129 PRO D C 1
ATOM 2903 O O . PRO D 2 104 ? 27.958 36.987 -13.256 1.00 59.57 129 PRO D O 1
ATOM 2907 N N . VAL D 2 105 ? 25.909 36.155 -13.829 1.00 50.69 130 VAL D N 1
ATOM 2908 C CA . VAL D 2 105 ? 25.681 35.418 -12.622 1.00 60.52 130 VAL D CA 1
ATOM 2909 C C . VAL D 2 105 ? 26.910 34.579 -12.328 1.00 60.53 130 VAL D C 1
ATOM 2910 O O . VAL D 2 105 ? 27.473 33.941 -13.219 1.00 62.02 130 VAL D O 1
ATOM 2914 N N . SER D 2 106 ? 27.336 34.652 -11.067 1.00 56.70 131 SER D N 1
ATOM 2915 C CA . SER D 2 106 ? 28.450 33.858 -10.515 1.00 57.10 131 SER D CA 1
ATOM 2916 C C . SER D 2 106 ? 29.795 34.265 -11.023 1.00 50.15 131 SER D C 1
ATOM 2917 O O . SER D 2 106 ? 30.722 33.534 -10.828 1.00 53.11 131 SER D O 1
ATOM 2920 N N . GLU D 2 107 ? 29.911 35.384 -11.721 1.00 50.32 132 GLU D N 1
ATOM 2921 C CA . GLU D 2 107 ? 31.219 35.864 -12.115 1.00 54.77 132 GLU D CA 1
ATOM 2922 C C . GLU D 2 107 ? 31.477 37.058 -11.205 1.00 52.72 132 GLU D C 1
ATOM 2923 O O . GLU D 2 107 ? 30.548 37.620 -10.613 1.00 52.15 132 GLU D O 1
ATOM 2929 N N . ALA D 2 108 ? 32.744 37.373 -11.060 1.00 47.58 133 ALA D N 1
ATOM 2930 C CA . ALA D 2 108 ? 33.237 38.348 -10.096 1.00 52.43 133 ALA D CA 1
ATOM 2931 C C . ALA D 2 108 ? 33.265 39.780 -10.639 1.00 53.17 133 ALA D C 1
ATOM 2932 O O . ALA D 2 108 ? 33.935 40.046 -11.650 1.00 58.16 133 ALA D O 1
ATOM 2934 N N . SER D 2 109 ? 32.532 40.678 -9.967 1.00 53.37 134 SER D N 1
ATOM 2935 C CA . SER D 2 109 ? 32.614 42.141 -10.170 1.00 49.64 134 SER D CA 1
ATOM 2936 C C . SER D 2 109 ? 33.741 42.847 -9.433 1.00 54.62 134 SER D C 1
ATOM 2937 O O . SER D 2 109 ? 34.212 43.918 -9.876 1.00 49.75 134 SER D O 1
ATOM 2940 N N . ILE D 2 110 ? 34.176 42.281 -8.301 1.00 58.32 135 ILE D N 1
ATOM 2941 C CA . ILE D 2 110 ? 35.321 42.868 -7.570 1.00 55.28 135 ILE D CA 1
ATOM 2942 C C . ILE D 2 110 ? 36.123 41.802 -6.877 1.00 51.05 135 ILE D C 1
ATOM 2943 O O . ILE D 2 110 ? 35.587 40.790 -6.428 1.00 57.00 135 ILE D O 1
ATOM 2948 N N . ILE D 2 111 ? 37.418 42.027 -6.857 1.00 49.77 136 ILE D N 1
ATOM 2949 C CA . ILE D 2 111 ? 38.332 41.286 -6.065 1.00 48.53 136 ILE D CA 1
ATOM 2950 C C . ILE D 2 111 ? 39.263 42.222 -5.378 1.00 43.78 136 ILE D C 1
ATOM 2951 O O . ILE D 2 111 ? 40.025 42.903 -6.024 1.00 52.73 136 ILE D O 1
ATOM 2956 N N . ILE D 2 112 ? 39.248 42.205 -4.055 1.00 52.81 137 ILE D N 1
ATOM 2957 C CA . ILE D 2 112 ? 40.256 42.904 -3.234 1.00 49.02 137 ILE D CA 1
ATOM 2958 C C . ILE D 2 112 ? 41.139 41.911 -2.463 1.00 50.91 137 ILE D C 1
ATOM 2959 O O . ILE D 2 112 ? 40.630 40.931 -1.913 1.00 55.17 137 ILE D O 1
ATOM 2964 N N . ALA D 2 113 ? 42.443 42.172 -2.433 1.00 49.45 138 ALA D N 1
ATOM 2965 C CA . ALA D 2 113 ? 43.413 41.324 -1.774 1.00 49.66 138 ALA D CA 1
ATOM 2966 C C . ALA D 2 113 ? 44.423 42.200 -1.040 1.00 50.66 138 ALA D C 1
ATOM 2967 O O . ALA D 2 113 ? 44.853 43.179 -1.565 1.00 58.94 138 ALA D O 1
ATOM 2969 N N . VAL D 2 114 ? 44.782 41.820 0.179 1.00 54.66 139 VAL D N 1
ATOM 2970 C CA . VAL D 2 114 ? 45.717 42.540 1.021 1.00 53.68 139 VAL D CA 1
ATOM 2971 C C . VAL D 2 114 ? 46.628 41.526 1.694 1.00 54.78 139 VAL D C 1
ATOM 2972 O O . VAL D 2 114 ? 46.135 40.569 2.266 1.00 52.64 139 VAL D O 1
ATOM 2976 N N . SER D 2 115 ? 47.939 41.743 1.671 1.00 54.66 140 SER D N 1
ATOM 2977 C CA . SER D 2 115 ? 48.856 40.894 2.402 1.00 55.25 140 SER D CA 1
ATOM 2978 C C . SER D 2 115 ? 49.522 41.607 3.531 1.00 58.38 140 SER D C 1
ATOM 2979 O O . SER D 2 115 ? 49.742 42.788 3.428 1.00 70.69 140 SER D O 1
ATOM 2982 N N . SER D 2 116 ? 49.826 40.878 4.610 1.00 60.26 141 SER D N 1
ATOM 2983 C CA . SER D 2 116 ? 50.535 41.418 5.782 1.00 56.81 141 SER D CA 1
ATOM 2984 C C . SER D 2 116 ? 51.307 40.328 6.514 1.00 62.42 141 SER D C 1
ATOM 2985 O O . SER D 2 116 ? 51.244 39.138 6.162 1.00 63.75 141 SER D O 1
ATOM 2988 N N . ALA D 2 117 ? 52.067 40.742 7.518 1.00 64.69 142 ALA D N 1
ATOM 2989 C CA . ALA D 2 117 ? 52.860 39.808 8.313 1.00 67.37 142 ALA D CA 1
ATOM 2990 C C . ALA D 2 117 ? 51.928 38.829 8.991 1.00 70.99 142 ALA D C 1
ATOM 2991 O O . ALA D 2 117 ? 52.111 37.611 8.889 1.00 61.51 142 ALA D O 1
ATOM 2993 N N . HIS D 2 118 ? 50.935 39.396 9.669 1.00 69.54 143 HIS D N 1
ATOM 2994 C CA . HIS D 2 118 ? 49.966 38.642 10.427 1.00 62.00 143 HIS D CA 1
ATOM 2995 C C . HIS D 2 118 ? 48.551 38.936 9.969 1.00 58.84 143 HIS D C 1
ATOM 2996 O O . HIS D 2 118 ? 48.251 39.936 9.339 1.00 60.51 143 HIS D O 1
ATOM 3003 N N . ARG D 2 119 ? 47.669 38.056 10.382 1.00 60.00 144 ARG D N 1
ATOM 3004 C CA . ARG D 2 119 ? 46.378 37.955 9.800 1.00 55.55 144 ARG D CA 1
ATOM 3005 C C . ARG D 2 119 ? 45.478 39.098 10.142 1.00 54.87 144 ARG D C 1
ATOM 3006 O O . ARG D 2 119 ? 44.713 39.531 9.296 1.00 64.40 144 ARG D O 1
ATOM 3014 N N . ALA D 2 120 ? 45.593 39.642 11.338 1.00 61.13 145 ALA D N 1
ATOM 3015 C CA . ALA D 2 120 ? 44.605 40.633 11.794 1.00 59.34 145 ALA D CA 1
ATOM 3016 C C . ALA D 2 120 ? 44.559 41.895 10.907 1.00 63.84 145 ALA D C 1
ATOM 3017 O O . ALA D 2 120 ? 43.484 42.445 10.649 1.00 56.38 145 ALA D O 1
ATOM 3019 N N . ALA D 2 121 ? 45.736 42.334 10.459 1.00 59.52 146 ALA D N 1
ATOM 3020 C CA . ALA D 2 121 ? 45.852 43.494 9.592 1.00 58.04 146 ALA D CA 1
ATOM 3021 C C . ALA D 2 121 ? 45.144 43.277 8.212 1.00 57.62 146 ALA D C 1
ATOM 3022 O O . ALA D 2 121 ? 44.354 44.119 7.765 1.00 59.54 146 ALA D O 1
ATOM 3024 N N . SER D 2 122 ? 45.439 42.151 7.561 1.00 54.66 147 SER D N 1
ATOM 3025 C CA . SER D 2 122 ? 44.850 41.811 6.261 1.00 52.65 147 SER D CA 1
ATOM 3026 C C . SER D 2 122 ? 43.305 41.706 6.325 1.00 50.92 147 SER D C 1
ATOM 3027 O O . SER D 2 122 ? 42.616 42.159 5.435 1.00 65.85 147 SER D O 1
ATOM 3030 N N . LEU D 2 123 ? 42.779 41.116 7.384 1.00 47.25 148 LEU D N 1
ATOM 3031 C CA . LEU D 2 123 ? 41.359 40.897 7.545 1.00 51.42 148 LEU D CA 1
ATOM 3032 C C . LEU D 2 123 ? 40.651 42.208 7.759 1.00 52.80 148 LEU D C 1
ATOM 3033 O O . LEU D 2 123 ? 39.579 42.457 7.185 1.00 55.47 148 LEU D O 1
ATOM 3038 N N . GLU D 2 124 ? 41.216 43.014 8.632 1.00 52.31 149 GLU D N 1
ATOM 3039 C CA . GLU D 2 124 ? 40.666 44.326 8.915 1.00 55.84 149 GLU D CA 1
ATOM 3040 C C . GLU D 2 124 ? 40.808 45.298 7.735 1.00 54.79 149 GLU D C 1
ATOM 3041 O O . GLU D 2 124 ? 39.913 46.091 7.526 1.00 55.55 149 GLU D O 1
ATOM 3047 N N . ALA D 2 125 ? 41.922 45.236 6.989 1.00 50.75 150 ALA D N 1
ATOM 3048 C CA . ALA D 2 125 ? 42.112 46.099 5.824 1.00 48.43 150 ALA D CA 1
ATOM 3049 C C . ALA D 2 125 ? 41.126 45.771 4.729 1.00 54.62 150 ALA D C 1
ATOM 3050 O O . ALA D 2 125 ? 40.528 46.665 4.139 1.00 52.39 150 ALA D O 1
ATOM 3052 N N . VAL D 2 126 ? 40.960 44.480 4.457 1.00 52.44 151 VAL D N 1
ATOM 3053 C CA . VAL D 2 126 ? 40.048 44.071 3.442 1.00 49.32 151 VAL D CA 1
ATOM 3054 C C . VAL D 2 126 ? 38.634 44.533 3.719 1.00 47.98 151 VAL D C 1
ATOM 3055 O O . VAL D 2 126 ? 37.913 44.970 2.815 1.00 53.96 151 VAL D O 1
ATOM 3059 N N . SER D 2 127 ? 38.240 44.395 4.964 1.00 50.45 152 SER D N 1
ATOM 3060 C CA . SER D 2 127 ? 36.902 44.772 5.387 1.00 52.02 152 SER D CA 1
ATOM 3061 C C . SER D 2 127 ? 36.708 46.281 5.220 1.00 50.28 152 SER D C 1
ATOM 3062 O O . SER D 2 127 ? 35.650 46.716 4.784 1.00 50.86 152 SER D O 1
ATOM 3065 N N . TYR D 2 128 ? 37.728 47.054 5.603 1.00 54.53 153 TYR D N 1
ATOM 3066 C CA . TYR D 2 128 ? 37.703 48.500 5.482 1.00 61.73 153 TYR D CA 1
ATOM 3067 C C . TYR D 2 128 ? 37.639 48.915 3.986 1.00 60.86 153 TYR D C 1
ATOM 3068 O O . TYR D 2 128 ? 36.826 49.784 3.591 1.00 54.61 153 TYR D O 1
ATOM 3077 N N . ALA D 2 129 ? 38.440 48.242 3.168 1.00 51.28 154 ALA D N 1
ATOM 3078 C CA . ALA D 2 129 ? 38.440 48.491 1.728 1.00 50.13 154 ALA D CA 1
ATOM 3079 C C . ALA D 2 129 ? 37.073 48.333 1.110 1.00 54.13 154 ALA D C 1
ATOM 3080 O O . ALA D 2 129 ? 36.596 49.232 0.447 1.00 63.30 154 ALA D O 1
ATOM 3082 N N . ILE D 2 130 ? 36.416 47.205 1.345 1.00 54.11 155 ILE D N 1
ATOM 3083 C CA . ILE D 2 130 ? 35.153 46.991 0.689 1.00 50.20 155 ILE D CA 1
ATOM 3084 C C . ILE D 2 130 ? 34.128 47.963 1.227 1.00 48.18 155 ILE D C 1
ATOM 3085 O O . ILE D 2 130 ? 33.356 48.480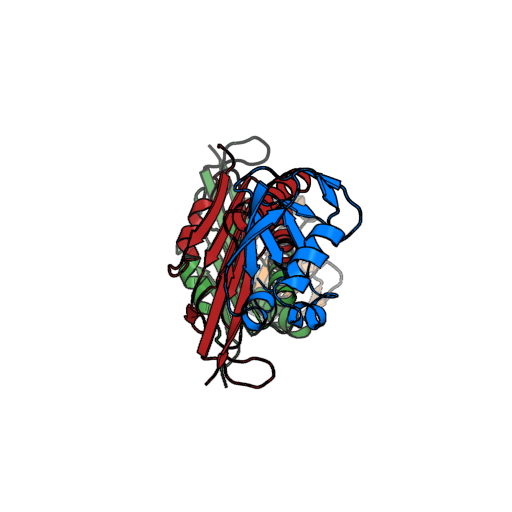 0.471 1.00 62.84 155 ILE D O 1
ATOM 3090 N N . ASP D 2 131 ? 34.109 48.238 2.519 1.00 57.97 156 ASP D N 1
ATOM 3091 C CA . ASP D 2 131 ? 33.110 49.168 3.044 1.00 61.00 156 ASP D CA 1
ATOM 3092 C C . ASP D 2 131 ? 33.316 50.545 2.451 1.00 57.18 156 ASP D C 1
ATOM 3093 O O . ASP D 2 131 ? 32.420 51.089 1.863 1.00 56.56 156 ASP D O 1
ATOM 3098 N N . THR D 2 132 ? 34.520 51.066 2.586 1.00 53.80 157 THR D N 1
ATOM 3099 C CA . THR D 2 132 ? 34.850 52.357 2.060 1.00 54.26 157 THR D CA 1
ATOM 3100 C C . THR D 2 132 ? 34.721 52.437 0.537 1.00 63.66 157 THR D C 1
ATOM 3101 O O . THR D 2 132 ? 34.150 53.407 0.036 1.00 65.04 157 THR D O 1
ATOM 3105 N N . LEU D 2 133 ? 35.169 51.425 -0.206 1.00 63.44 158 LEU D N 1
ATOM 3106 C CA . LEU D 2 133 ? 34.869 51.394 -1.643 1.00 60.08 158 LEU D CA 1
ATOM 3107 C C . LEU D 2 133 ? 33.349 51.550 -1.921 1.00 62.10 158 LEU D C 1
ATOM 3108 O O . LEU D 2 133 ? 32.968 52.447 -2.681 1.00 62.85 158 LEU D O 1
ATOM 3113 N N . LYS D 2 134 ? 32.491 50.753 -1.282 1.00 58.35 159 LYS D N 1
ATOM 3114 C CA . LYS D 2 134 ? 31.030 50.854 -1.494 1.00 53.40 159 LYS D CA 1
ATOM 3115 C C . LYS D 2 134 ? 30.459 52.238 -1.131 1.00 54.27 159 LYS D C 1
ATOM 3116 O O . LYS D 2 134 ? 29.400 52.585 -1.592 1.00 61.34 159 LYS D O 1
ATOM 3120 N N . ALA D 2 135 ? 31.182 53.058 -0.377 1.00 57.03 160 ALA D N 1
ATOM 3121 C CA . ALA D 2 135 ? 30.667 54.347 0.073 1.00 62.46 160 ALA D CA 1
ATOM 3122 C C . ALA D 2 135 ? 31.234 55.539 -0.667 1.00 58.83 160 ALA D C 1
ATOM 3123 O O . ALA D 2 135 ? 30.528 56.484 -0.891 1.00 69.92 160 ALA D O 1
ATOM 3125 N N . LYS D 2 136 ? 32.509 55.514 -0.999 1.00 59.12 161 LYS D N 1
ATOM 3126 C CA . LYS D 2 136 ? 33.209 56.688 -1.507 1.00 60.72 161 LYS D CA 1
ATOM 3127 C C . LYS D 2 136 ? 33.529 56.634 -3.012 1.00 63.26 161 LYS D C 1
ATOM 3128 O O . LYS D 2 136 ? 33.814 57.677 -3.590 1.00 75.57 161 LYS D O 1
ATOM 3134 N N . VAL D 2 137 ? 33.539 55.451 -3.640 1.00 65.32 162 VAL D N 1
ATOM 3135 C CA . VAL D 2 137 ? 34.057 55.297 -5.024 1.00 62.69 162 VAL D CA 1
ATOM 3136 C C . VAL D 2 137 ? 32.956 55.415 -6.117 1.00 62.96 162 VAL D C 1
ATOM 3137 O O . VAL D 2 137 ? 31.913 54.781 -6.003 1.00 65.04 162 VAL D O 1
ATOM 3141 N N . PRO D 2 138 ? 33.166 56.276 -7.160 1.00 68.47 163 PRO D N 1
ATOM 3142 C CA . PRO D 2 138 ? 32.077 56.532 -8.114 1.00 63.09 163 PRO D CA 1
ATOM 3143 C C . PRO D 2 138 ? 31.901 55.387 -9.079 1.00 64.01 163 PRO D C 1
ATOM 3144 O O . PRO D 2 138 ? 32.558 55.343 -10.143 1.00 55.51 163 PRO D O 1
ATOM 3148 N N . ILE D 2 139 ? 31.032 54.456 -8.667 1.00 61.80 164 ILE D N 1
ATOM 3149 C CA . ILE D 2 139 ? 30.624 53.294 -9.472 1.00 61.85 164 ILE D CA 1
ATOM 3150 C C . ILE D 2 139 ? 29.146 53.043 -9.268 1.00 55.62 164 ILE D C 1
ATOM 3151 O O . ILE D 2 139 ? 28.617 53.292 -8.200 1.00 60.30 164 ILE D O 1
ATOM 3156 N N . TRP D 2 140 ? 28.469 52.603 -10.308 1.00 50.90 165 TRP D N 1
ATOM 3157 C CA . TRP D 2 140 ? 27.061 52.348 -10.241 1.00 55.63 165 TRP D CA 1
ATOM 3158 C C . TRP D 2 140 ? 26.824 51.017 -10.932 1.00 60.38 165 TRP D C 1
ATOM 3159 O O . TRP D 2 140 ? 27.661 50.577 -11.743 1.00 53.73 165 TRP D O 1
ATOM 3170 N N . LYS D 2 141 ? 25.691 50.387 -10.609 1.00 58.67 166 LYS D N 1
ATOM 3171 C CA . LYS D 2 141 ? 25.351 49.085 -11.171 1.00 62.29 166 LYS D CA 1
ATOM 3172 C C . LYS D 2 141 ? 23.905 49.138 -11.560 1.00 63.85 166 LYS D C 1
ATOM 3173 O O . LYS D 2 141 ? 23.168 49.760 -10.840 1.00 48.90 166 LYS D O 1
ATOM 3179 N N . LYS D 2 142 ? 23.503 48.523 -12.678 1.00 62.13 167 LYS D N 1
ATOM 3180 C CA . LYS D 2 142 ? 22.089 48.276 -12.937 1.00 63.54 167 LYS D CA 1
ATOM 3181 C C . LYS D 2 142 ? 21.872 46.756 -12.955 1.00 62.70 167 LYS D C 1
ATOM 3182 O O . LYS D 2 142 ? 22.639 46.034 -13.570 1.00 70.00 167 LYS D O 1
ATOM 3184 N N . GLU D 2 143 ? 20.824 46.272 -12.306 1.00 63.23 168 GLU D N 1
ATOM 3185 C CA . GLU D 2 143 ? 20.430 44.870 -12.442 1.00 64.20 168 GLU D CA 1
ATOM 3186 C C . GLU D 2 143 ? 19.779 44.629 -13.794 1.00 67.64 168 GLU D C 1
ATOM 3187 O O . GLU D 2 143 ? 18.970 45.438 -14.203 1.00 71.18 168 GLU D O 1
ATOM 3193 N N . ILE D 2 144 ? 20.138 43.524 -14.468 1.00 74.55 169 ILE D N 1
ATOM 3194 C CA . ILE D 2 144 ? 19.510 43.048 -15.731 1.00 66.40 169 ILE D CA 1
ATOM 3195 C C . ILE D 2 144 ? 18.700 41.780 -15.442 1.00 72.36 169 ILE D C 1
ATOM 3196 O O . ILE D 2 144 ? 19.282 40.748 -15.098 1.00 71.63 169 ILE D O 1
ATOM 3201 N N . TYR D 2 145 ? 17.380 41.837 -15.614 1.00 78.81 170 TYR D N 1
ATOM 3202 C CA . TYR D 2 145 ? 16.466 40.737 -15.203 1.00 79.19 170 TYR D CA 1
ATOM 3203 C C . TYR D 2 145 ? 16.135 39.678 -16.283 1.00 79.70 170 TYR D C 1
ATOM 3204 O O . TYR D 2 145 ? 16.534 39.843 -17.427 1.00 72.89 170 TYR D O 1
ATOM 3213 N N . GLU D 2 146 ? 15.427 38.601 -15.898 1.00 88.05 171 GLU D N 1
ATOM 3214 C CA . GLU D 2 146 ? 14.862 37.594 -16.834 1.00 86.90 171 GLU D CA 1
ATOM 3215 C C . GLU D 2 146 ? 13.549 38.089 -17.421 1.00 88.26 171 GLU D C 1
ATOM 3216 O O . GLU D 2 146 ? 13.460 38.365 -18.617 1.00 89.48 171 GLU D O 1
#

CATH classification: 3.10.20.30

GO terms:
  GO:1990140 molybdopterin synthase complex (C, IPI)
  GO:0005829 cytosol (C, TAS)
  GO:0005515 protein binding (F, IPI)
  GO:0005829 cytosol (C, IDA)
  GO:0006777 Mo-molybdopterin cofactor biosynthetic process (P, IDA)
  GO:0030366 molybdopterin synthase activity (F, IDA)
  GO:1990140 molybdopterin synthase complex (C, IDA)
  GO:0006777 Mo-molybdopterin cofactor biosynthetic process (P, IMP)

InterPro domains:
  IPR003749 Sulfur carrier ThiS/MoaD-like [PF02597] (9-88)
  IPR012675 Beta-grasp domain superfamily [G3DSA:3.10.20.30] (5-88)
  IPR016155 Molybdopterin synthase/thiamin biosynthesis sulphur carrier, beta-grasp [SSF54285] (6-88)
  IPR028887 Molybdopterin synthase sulfur carrier subunit, eukaryote [MF_03051] (6-88)
  IPR044672 Molybdopterin synthase sulfur carrier subunit [PTHR33359] (3-88)